Protein AF-A0A7J6IB67-F1 (afdb_monomer_lite)

Secondary structure (DSSP,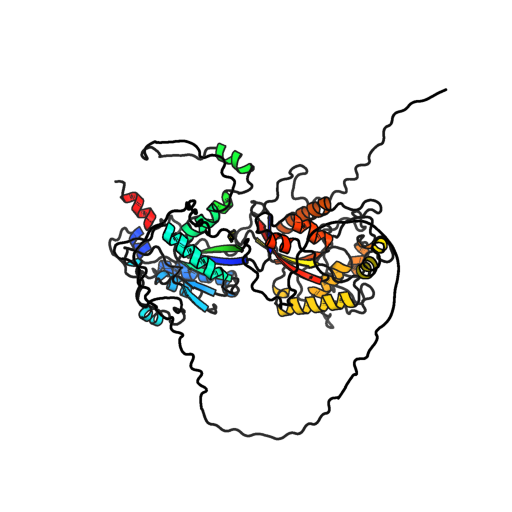 8-state):
-------------------GGG--S-TT------EEEEEGGGEEEEEEEEPPPBHHHHHHHHT--PPPSSPPBPHHHHHHHHHHHHHHHHHTGGGT--EEEE-SSHHHHHHHHHHHTTT-S-EEEETTS----SS-GGGSPPPHHHHHHH-TTEEEEE---SS-SS--SS----HHHHHHHHHHHHHHHHH-S-SEEEEEE-HHHHHHHHHHHHHSS--------S-----TT--------TTHHHHGGGS---HHHHHHHSSPPPTT-EEEEEEEE-S-----S------------------------------------------------------------PPPPPPPP-------------------PPP----SSTTEEEEEGGGEEEEEEEEPPPBHHHHHHHH-GGGGG-GGGTTPPBPHHHHHHHHHHHHHHHHTTGGGT--EEEE-SSHHHHHHHHHHHS--BPPTT--S--SB-TTTTS--PPPBP-TTS--EEE-GGG-SS-SS-GGGSPPPHHHHHHHSTTEE-TT---SS--S--SS-PPPHHHHHHHHHHHHHHHHT-S-SEEEEEE-HHHHHHHHTTS-TTS-HHHHHHHHPPPPTT-EEEEEEEE-SS---PPPSS-B---SS-S----HHHHGGGTTT-

InterPro domains:
  IPR013078 Histidine phosphatase superfamily, clade-1 [PF00300] (46-203)
  IPR013078 Histidine phosphatase superfamily, clade-1 [SM00855] (45-209)
  IPR013078 Histidine phosphatase superfamily, clade-1 [SM00855] (394-590)
  IPR013078 Histidine phosphatase superfamily, clade-1 [cd07067] (45-202)
  IPR013078 Histidine phosphatase superfamily, clade-1 [cd07067] (394-465)
  IPR029033 Histidine phosphatase superfamily [G3DSA:3.40.50.1240] (39-267)
  IPR029033 Histidine phosphatase superfamily [G3DSA:3.40.50.1240] (392-640)
  IPR029033 Histidine phosphatase superfamily [SSF53254] (44-214)
  IPR029033 Histidine phosphatase superfamily [SSF53254] (393-623)
  IPR050275 Phosphoglycerate Mutase/Phosphatase [PTHR48100] (389-625)

pLDDT: mean 71.66, std 28.41, range [21.91, 98.94]

Foldseek 3Di:
DDDDDDDDDDDDPPPPDQDPLLDPDDPPDPPPFLKFWFFLLQKFKEKEWEFFAWPVLVCLVVVNPDADALTAHDPRSLVLLQVLLVLCVVLVVLVQAAEEEFEQGRRLLCSRCSRRVPRHPAYEYAPLQADFAEAGNNSFHAFPVVVCVVCVRYHCVNPPGRGRPSHDNHDTHDLVNLQVSLQVVVVVVSPDPRRHYYYRHHFSSQQSNLLVLLVLPPPDDDDDDDDDPDDDPPDDDDDDDPPVVVVVSPRLQDPVFSCVRNPTAAHGWIFMKMKGFQAVPDPPDDDDDDDDDDDDDDDDDDDDDDDDDDDDDDDDDDDDDDDDDDDDDDDDDDDDDDDDDDDDDDDDDDDDDDDDDDDDDDDDDDDDDDDDDDPPPPPRVNGMHMGGLLQKFKEKEWEFFAWPQNVVCVVPVCSLLDPVLQLTAHDLRSLVLLQVLLVVCVVVVVLVQAQEEEFEQGRRLLVSRCSNFFPAADDPPDPDDFQFDACRNPNNDHTTHNPSGHQAEHDNLQFDWAEQGSNSFHAFVVVVCNGGVRHDDPSPDGRGRPRHYNPDTHDLQVLLVSLVSVVLSVSPDPRRYHYYRHHQSSQLSVQLVHSPSHDVVSSCVSNPTDDHRDITMMMMGRSDPSDPDDDSSIDRGDPPDDDSDPSVRSVVVVVPD

Sequence (657 aa):
MFLPFPCVSQAFETKSSISEKYSVMDEGSTARIGLSVYPLHRTKTLHLVRHAEGVHNEAIRRKDPKQYFDAQLTPLGWKQVENLRNDIEKSGLSKKIQLVVTSPLMRTMETAMGVFGGDCSTIENQNSLPFIAGVKLHEKRRSVSEYQSLFPTIDFSLVESNEDILWKPDIRETKDEILVRGQQFFNWLWSRKEEHIAIVTHFIFLFENLKAFTSNHHCHPLVTTETCARKPEDCMSIRLSSELTQLARGTGCNISSKQTISRWFNNCELRSLIIVDKSFRGSFYSSTTNNSKEVSEKDHLPSQVDEKYAQKGVVAAEMITLSPGLASTIYTNTSSTTTSLPFNYHFAPIKFPTSKISLPKSSSSSSSITLISEPDMDATTVGQSLYPLHRSKTIHLVRHAQGVHNVAGDKDHSNYMSYDYFDAQLTPLGWNQVDNLNKHVQACGLHKKVELVIVSPLLRTMQTAVGVFGGGASADGIDVPPLMVANVGNSDRSAITSLNCPPFLAVELCREHLGVHPCDKRRSISEYRPLFPAIDFSLIENDEDVLWTPDVREKNDHVAERGLQFLNWLWTRKEKEIAIVSHSGFLYHTLSAFGNDCHPTVKSEICTHFANCELRSMVIIDRGSIGSDSSTTNYPGKIPHGLDLPSDVAEKKDDTK

Radius of gyration: 32.52 Å; chains: 1; bounding box: 87×104×104 Å

Structure (mmCIF, N/CA/C/O backbone):
data_AF-A0A7J6IB67-F1
#
_entry.id   AF-A0A7J6IB67-F1
#
loop_
_atom_site.group_PDB
_atom_site.id
_atom_site.type_symbol
_atom_site.label_atom_id
_atom_site.label_alt_id
_atom_site.label_comp_id
_atom_site.label_asym_id
_atom_site.label_entity_id
_atom_site.label_seq_id
_atom_site.pdbx_PDB_ins_code
_atom_site.Cartn_x
_atom_site.Cartn_y
_atom_site.Cartn_z
_atom_site.occupancy
_atom_site.B_iso_or_equiv
_atom_site.auth_seq_id
_atom_site.auth_comp_id
_atom_site.auth_asym_id
_atom_site.auth_atom_id
_atom_site.pdbx_PDB_model_num
ATOM 1 N N . MET A 1 1 ? 32.841 49.347 -47.721 1.00 30.92 1 MET A N 1
ATOM 2 C CA . MET A 1 1 ? 33.536 49.935 -46.558 1.00 30.92 1 MET A CA 1
ATOM 3 C C . MET A 1 1 ? 32.616 49.739 -45.355 1.00 30.92 1 MET A C 1
ATOM 5 O O . MET A 1 1 ? 31.516 50.251 -45.423 1.00 30.92 1 MET A O 1
ATOM 9 N N . PHE A 1 2 ? 33.037 48.910 -44.388 1.00 30.08 2 PHE A N 1
ATOM 10 C CA . PHE A 1 2 ? 32.556 48.692 -43.001 1.00 30.08 2 PHE A CA 1
ATOM 11 C C . PHE A 1 2 ? 31.043 48.572 -42.621 1.00 30.08 2 PHE A C 1
ATOM 13 O O . PHE A 1 2 ? 30.195 49.339 -43.047 1.00 30.08 2 PHE A O 1
ATOM 20 N N . LEU A 1 3 ? 30.800 47.568 -41.754 1.00 32.00 3 LEU A N 1
ATOM 21 C CA . LEU A 1 3 ? 29.623 47.094 -40.966 1.00 32.00 3 LEU A CA 1
ATOM 22 C C . LEU A 1 3 ? 28.954 48.163 -40.038 1.00 32.00 3 LEU A C 1
ATOM 24 O O . LEU A 1 3 ? 29.566 49.226 -39.933 1.00 32.00 3 LEU A O 1
ATOM 28 N N . PRO A 1 4 ? 27.812 47.930 -39.298 1.00 46.03 4 PRO A N 1
ATOM 29 C CA . PRO A 1 4 ? 27.319 46.652 -38.714 1.00 46.03 4 PRO A CA 1
ATOM 30 C C . PRO A 1 4 ? 25.782 46.352 -38.595 1.00 46.03 4 PRO A C 1
ATOM 32 O O . PRO A 1 4 ? 24.918 47.159 -38.916 1.00 46.03 4 PRO A O 1
ATOM 35 N N . PHE A 1 5 ? 25.531 45.117 -38.116 1.00 33.09 5 PHE A N 1
ATOM 36 C CA . PHE A 1 5 ? 24.329 44.333 -37.701 1.00 33.09 5 PHE A CA 1
ATOM 37 C C . PHE A 1 5 ? 23.467 44.929 -36.543 1.00 33.09 5 PHE A C 1
ATOM 39 O O . PHE A 1 5 ? 23.968 45.857 -35.907 1.00 33.09 5 PHE A O 1
ATOM 46 N N . PRO A 1 6 ? 22.219 44.447 -36.219 1.00 39.66 6 PRO A N 1
ATOM 47 C CA . PRO A 1 6 ? 21.907 43.119 -35.600 1.00 39.66 6 PRO A CA 1
ATOM 48 C C . PRO A 1 6 ? 20.610 42.402 -36.089 1.00 39.66 6 PRO A C 1
ATOM 50 O O . PRO A 1 6 ? 19.648 43.029 -36.506 1.00 39.66 6 PRO A O 1
ATOM 53 N N . CYS A 1 7 ? 20.631 41.073 -36.270 1.00 27.22 7 CYS A N 1
ATOM 54 C CA . CYS A 1 7 ? 20.207 40.000 -35.340 1.00 27.22 7 CYS A CA 1
ATOM 55 C C . CYS A 1 7 ? 18.681 39.861 -35.134 1.00 27.22 7 CYS A C 1
ATOM 57 O O . CYS A 1 7 ? 18.086 40.637 -34.396 1.00 27.22 7 CYS A O 1
ATOM 59 N N . VAL A 1 8 ? 18.088 38.798 -35.702 1.00 29.33 8 VAL A N 1
ATOM 60 C CA . VAL A 1 8 ? 16.902 38.116 -35.151 1.00 29.33 8 VAL A CA 1
ATOM 61 C C . VAL A 1 8 ? 17.091 36.610 -35.345 1.00 29.33 8 VAL A C 1
ATOM 63 O O . VAL A 1 8 ? 16.941 36.082 -36.443 1.00 29.33 8 VAL A O 1
ATOM 66 N N . SER A 1 9 ? 17.450 35.927 -34.262 1.00 27.62 9 SER A N 1
ATOM 67 C CA . SER A 1 9 ? 17.342 34.479 -34.111 1.00 27.62 9 SER A CA 1
ATOM 68 C C . SER A 1 9 ? 15.909 34.133 -33.694 1.00 27.62 9 SER A C 1
ATOM 70 O O . SER A 1 9 ? 15.479 34.520 -32.607 1.00 27.62 9 SER A O 1
ATOM 72 N N . GLN A 1 10 ? 15.167 33.406 -34.530 1.00 27.92 10 GLN A N 1
ATOM 73 C CA . GLN A 1 10 ? 13.945 32.726 -34.096 1.00 27.92 10 GLN A CA 1
ATOM 74 C C . GLN A 1 10 ? 14.344 31.527 -33.232 1.00 27.92 10 GLN A C 1
ATOM 76 O O . GLN A 1 10 ? 14.906 30.552 -33.727 1.00 27.92 10 GLN A O 1
ATOM 81 N N . ALA A 1 11 ? 14.076 31.623 -31.932 1.00 26.92 11 ALA A N 1
ATOM 82 C CA . ALA A 1 11 ? 14.069 30.477 -31.040 1.00 26.92 11 ALA A CA 1
ATOM 83 C C . ALA A 1 11 ? 12.836 29.619 -31.366 1.00 26.92 11 ALA A C 1
ATOM 85 O O . ALA A 1 11 ? 11.704 30.088 -31.262 1.00 26.92 11 ALA A O 1
ATOM 86 N N . PHE A 1 12 ? 13.057 28.373 -31.779 1.00 26.27 12 PHE A N 1
ATOM 87 C CA . PHE A 1 12 ? 12.020 27.347 -31.800 1.00 26.27 12 PHE A CA 1
ATOM 88 C C . PHE A 1 12 ? 11.794 26.870 -30.359 1.00 26.27 12 PHE A C 1
ATOM 90 O O . PHE A 1 12 ? 12.591 26.108 -29.817 1.00 26.27 12 PHE A O 1
ATOM 97 N N . GLU A 1 13 ? 10.713 27.326 -29.729 1.00 27.69 13 GLU A N 1
ATOM 98 C CA . GLU A 1 13 ? 10.149 26.670 -28.548 1.00 27.69 13 GLU A CA 1
ATOM 99 C C . GLU A 1 13 ? 9.417 25.399 -28.996 1.00 27.69 13 GLU A C 1
ATOM 101 O O . GLU A 1 13 ? 8.236 25.426 -29.333 1.00 27.69 13 GLU A O 1
ATOM 106 N N . THR A 1 14 ? 10.093 24.252 -29.001 1.00 29.80 14 THR A N 1
ATOM 107 C CA . THR A 1 14 ? 9.399 22.959 -29.011 1.00 29.80 14 THR A CA 1
ATOM 108 C C . THR A 1 14 ? 9.048 22.589 -27.574 1.00 29.80 14 THR A C 1
ATOM 110 O O . THR A 1 14 ? 9.783 21.857 -26.909 1.00 29.80 14 THR A O 1
ATOM 113 N N . LYS A 1 15 ? 7.916 23.096 -27.071 1.00 35.75 15 LYS A N 1
ATOM 114 C CA . LYS A 1 15 ? 7.222 22.452 -25.949 1.00 35.75 15 LYS A CA 1
ATOM 115 C C . LYS A 1 15 ? 6.704 21.104 -26.457 1.00 35.75 15 LYS A C 1
ATOM 117 O O . LYS A 1 15 ? 5.672 21.040 -27.114 1.00 35.75 15 LYS A O 1
ATOM 122 N N . SER A 1 16 ? 7.446 20.032 -26.191 1.00 41.16 16 SER A N 1
ATOM 123 C CA . SER A 1 16 ? 6.939 18.661 -26.296 1.00 41.16 16 SER A CA 1
ATOM 124 C C . SER A 1 16 ? 5.870 18.487 -25.215 1.00 41.16 16 SER A C 1
ATOM 126 O O . SER A 1 16 ? 6.193 18.162 -24.072 1.00 41.16 16 SER A O 1
ATOM 128 N N . SER A 1 17 ? 4.612 18.792 -25.537 1.00 45.00 17 SER A N 1
ATOM 129 C CA . SER A 1 17 ? 3.500 18.702 -24.592 1.00 45.00 17 SER A CA 1
ATOM 130 C C . SER A 1 17 ? 3.284 17.247 -24.183 1.00 45.00 17 SER A C 1
ATOM 132 O O . SER A 1 17 ? 2.897 16.407 -24.995 1.00 45.00 17 SER A O 1
ATOM 134 N N . ILE A 1 18 ? 3.523 16.950 -22.908 1.00 51.47 18 ILE A N 1
ATOM 135 C CA . ILE A 1 18 ? 2.993 15.754 -22.261 1.00 51.47 18 ILE A CA 1
ATOM 136 C C . ILE A 1 18 ? 1.459 15.848 -22.356 1.00 51.47 18 ILE A C 1
ATOM 138 O O . ILE A 1 18 ? 0.865 16.804 -21.873 1.00 51.47 18 ILE A O 1
ATOM 142 N N . SER A 1 19 ? 0.864 14.874 -23.046 1.00 50.16 19 SER A N 1
ATOM 143 C CA . SER A 1 19 ? -0.555 14.716 -23.411 1.00 50.16 19 SER A CA 1
ATOM 144 C C . SER A 1 19 ? -1.618 15.227 -22.418 1.00 50.16 19 SER A C 1
ATOM 146 O O . SER A 1 19 ? -1.499 15.037 -21.203 1.00 50.16 19 SER A O 1
ATOM 148 N N . GLU A 1 20 ? -2.755 15.702 -22.959 1.00 52.59 20 GLU A N 1
ATOM 149 C CA . GLU A 1 20 ? -4.016 15.950 -22.231 1.00 52.59 20 GLU A CA 1
ATOM 150 C C . GLU A 1 20 ? -4.473 14.744 -21.382 1.00 52.59 20 GLU A C 1
ATOM 152 O O . GLU A 1 20 ? -5.081 14.932 -20.327 1.00 52.59 20 GLU A O 1
ATOM 157 N N . LYS A 1 21 ? -4.127 13.503 -21.763 1.00 51.72 21 LYS A N 1
ATOM 158 C CA . LYS A 1 21 ? -4.453 12.270 -21.015 1.00 51.72 21 LYS A CA 1
ATOM 159 C C . LYS A 1 21 ? -3.811 12.209 -19.623 1.00 51.72 21 LYS A C 1
ATOM 161 O O . LYS A 1 21 ? -4.296 11.465 -18.770 1.00 51.72 21 LYS A O 1
ATOM 166 N N . TYR A 1 22 ? -2.731 12.961 -19.396 1.00 51.50 22 TYR A N 1
ATOM 167 C CA . TYR A 1 22 ? -2.079 13.103 -18.089 1.00 51.50 22 TYR A CA 1
ATOM 168 C C . TYR A 1 22 ? -2.376 14.454 -17.421 1.00 51.50 22 TYR A C 1
ATOM 170 O O . TYR A 1 22 ? -1.988 14.668 -16.270 1.00 51.50 22 TYR A O 1
ATOM 178 N N . SER A 1 23 ? -3.062 15.363 -18.120 1.00 45.88 23 SER A N 1
ATOM 179 C CA . SER A 1 23 ? -3.363 16.698 -17.617 1.00 45.88 23 SER A CA 1
ATOM 180 C C . SER A 1 23 ? -4.494 16.648 -16.585 1.00 45.88 23 SER A C 1
ATOM 182 O O . SER A 1 23 ? -5.628 16.266 -16.862 1.00 45.88 23 SER A O 1
ATOM 184 N N . VAL A 1 24 ? -4.164 17.017 -15.349 1.00 45.44 24 VAL A N 1
ATOM 185 C CA . VAL A 1 24 ? -5.143 17.296 -14.280 1.00 45.44 24 VAL A CA 1
ATOM 186 C C . VAL A 1 24 ? -4.979 18.737 -13.776 1.00 45.44 24 VAL A C 1
ATOM 188 O O . VAL A 1 24 ? -5.665 19.160 -12.852 1.00 45.44 24 VAL A O 1
ATOM 191 N N . MET A 1 25 ? -4.081 19.529 -14.370 1.00 41.31 25 MET A N 1
ATOM 192 C CA . MET A 1 25 ? -3.816 20.896 -13.925 1.00 41.31 25 MET A CA 1
ATOM 193 C C . MET A 1 25 ? -3.671 21.852 -15.106 1.00 41.31 25 MET A C 1
ATOM 195 O O . MET A 1 25 ? -2.944 21.572 -16.054 1.00 41.31 25 MET A O 1
ATOM 199 N N . ASP A 1 26 ? -4.388 22.969 -14.998 1.00 35.78 26 ASP A N 1
ATOM 200 C CA . ASP A 1 26 ? -4.339 24.129 -15.885 1.00 35.78 26 ASP A CA 1
ATOM 201 C C . ASP A 1 26 ? -2.902 24.678 -15.965 1.00 35.78 26 ASP A C 1
ATOM 203 O O . ASP A 1 26 ? -2.217 24.782 -14.934 1.00 35.78 26 ASP A O 1
ATOM 207 N N . GLU A 1 27 ? -2.447 25.007 -17.178 1.00 34.59 27 GLU A N 1
ATOM 208 C CA . GLU A 1 27 ? -1.106 25.523 -17.489 1.00 34.59 27 GLU A CA 1
ATOM 209 C C . GLU A 1 27 ? -0.904 26.917 -16.864 1.00 34.59 27 GLU A C 1
ATOM 211 O O . GLU A 1 27 ? -0.961 27.953 -17.519 1.00 34.59 27 GLU A O 1
ATOM 216 N N . GLY A 1 28 ? -0.706 26.970 -15.550 1.00 31.53 28 GLY A N 1
ATOM 217 C CA . GLY A 1 28 ? -0.544 28.233 -14.827 1.00 31.53 28 GLY A CA 1
ATOM 218 C C . GLY A 1 28 ? -0.586 28.131 -13.307 1.00 31.53 28 GLY A C 1
ATOM 219 O O . GLY A 1 28 ? -0.203 29.080 -12.626 1.00 31.53 28 GLY A O 1
ATOM 220 N N . SER A 1 29 ? -0.996 26.992 -12.743 1.00 33.88 29 SER A N 1
ATOM 221 C CA . SER A 1 29 ? -0.977 26.779 -11.294 1.00 33.88 29 SER A CA 1
ATOM 222 C C . SER A 1 29 ? 0.142 25.823 -10.894 1.00 33.88 29 SER A C 1
ATOM 224 O O . SER A 1 29 ? -0.053 24.615 -10.818 1.00 33.88 29 SER A O 1
ATOM 226 N N . THR A 1 30 ? 1.295 26.367 -10.502 1.00 33.84 30 THR A N 1
ATOM 227 C CA . THR A 1 30 ? 2.252 25.700 -9.598 1.00 33.84 30 THR A CA 1
ATOM 228 C C . THR A 1 30 ? 1.649 25.584 -8.190 1.00 33.84 30 THR A C 1
ATOM 230 O O . THR A 1 30 ? 2.224 26.009 -7.184 1.00 33.84 30 THR A O 1
ATOM 233 N N . ALA A 1 31 ? 0.436 25.035 -8.094 1.00 37.56 31 ALA A N 1
ATOM 234 C CA . ALA A 1 31 ? -0.197 24.721 -6.831 1.00 37.56 31 ALA A CA 1
ATOM 235 C C . ALA A 1 31 ? 0.652 23.639 -6.162 1.00 37.56 31 ALA A C 1
ATOM 237 O O . ALA A 1 31 ? 0.683 22.487 -6.594 1.00 37.56 31 ALA A O 1
ATOM 238 N N . ARG A 1 32 ? 1.394 24.043 -5.125 1.00 49.00 32 ARG A N 1
ATOM 239 C CA . ARG A 1 32 ? 2.179 23.150 -4.272 1.00 49.00 32 ARG A CA 1
ATOM 240 C C . ARG A 1 32 ? 1.332 21.935 -3.902 1.00 49.00 32 ARG A C 1
ATOM 242 O O . ARG A 1 32 ? 0.273 22.063 -3.290 1.00 49.00 32 ARG A O 1
ATOM 249 N N . ILE A 1 33 ? 1.819 20.775 -4.317 1.00 56.75 33 ILE A N 1
ATOM 250 C CA . ILE A 1 33 ? 1.119 19.499 -4.245 1.00 56.75 33 ILE A CA 1
ATOM 251 C C . ILE A 1 33 ? 0.825 19.142 -2.785 1.00 56.75 33 ILE A C 1
ATOM 253 O O . ILE A 1 33 ? 1.699 19.202 -1.922 1.00 56.75 33 ILE A O 1
ATOM 257 N N . GLY A 1 34 ? -0.423 18.751 -2.523 1.00 73.25 34 GLY A N 1
ATOM 258 C CA . GLY A 1 34 ? -0.876 18.279 -1.216 1.00 73.25 34 GLY A CA 1
ATOM 259 C C . GLY A 1 34 ? -0.454 16.843 -0.892 1.00 73.25 34 GLY A C 1
ATOM 260 O O . GLY A 1 34 ? -0.808 16.357 0.172 1.00 73.25 34 GLY A O 1
ATOM 261 N N . LEU A 1 35 ? 0.265 16.141 -1.768 1.00 87.56 35 LEU A N 1
ATOM 262 C CA . LEU A 1 35 ? 0.704 14.766 -1.528 1.00 87.56 35 LEU A CA 1
ATOM 263 C C . LEU A 1 35 ? 1.912 14.688 -0.592 1.00 87.56 35 LEU A C 1
ATOM 265 O O . LEU A 1 35 ? 2.701 15.618 -0.431 1.00 87.56 35 LEU A O 1
ATOM 269 N N . SER A 1 36 ? 2.084 13.534 0.035 1.00 90.00 36 SER A N 1
ATOM 270 C CA . SER A 1 36 ? 3.261 13.200 0.832 1.00 90.00 36 SER A CA 1
ATOM 271 C C . SER A 1 36 ? 3.575 11.732 0.756 1.00 90.00 36 SER A C 1
ATOM 273 O O . SER A 1 36 ? 2.663 10.925 0.629 1.00 90.00 36 SER A O 1
ATOM 275 N N . VAL A 1 37 ? 4.857 11.407 0.858 1.00 92.88 37 VAL A N 1
ATOM 276 C CA . VAL A 1 37 ? 5.362 10.047 0.699 1.00 92.88 37 VAL A CA 1
ATOM 277 C C . VAL A 1 37 ? 6.107 9.645 1.959 1.00 92.88 37 VAL A C 1
ATOM 279 O O . VAL A 1 37 ? 6.940 10.406 2.450 1.00 92.88 37 VAL A O 1
ATOM 282 N N . TYR A 1 38 ? 5.804 8.453 2.466 1.00 94.56 38 TYR A N 1
ATOM 283 C CA . TYR A 1 38 ? 6.451 7.883 3.644 1.00 94.56 38 TYR A CA 1
ATOM 284 C C . TYR A 1 38 ? 6.787 6.406 3.416 1.00 94.56 38 TYR A C 1
ATOM 286 O O . TYR A 1 38 ? 6.010 5.719 2.752 1.00 94.56 38 TYR A O 1
ATOM 294 N N . PRO A 1 39 ? 7.884 5.875 3.983 1.00 95.75 39 PRO A N 1
ATOM 295 C CA . PRO A 1 39 ? 8.165 4.443 3.934 1.00 95.75 39 PRO A CA 1
ATOM 296 C C . PRO A 1 39 ? 7.050 3.629 4.606 1.00 95.75 39 PRO A C 1
ATOM 298 O O . PRO A 1 39 ? 6.629 3.954 5.716 1.00 95.75 39 PRO A O 1
ATOM 301 N N . LEU A 1 40 ? 6.588 2.547 3.967 1.00 95.25 40 LEU A N 1
ATOM 302 C CA . LEU A 1 40 ? 5.440 1.760 4.447 1.00 95.25 40 LEU A CA 1
ATOM 303 C C . LEU A 1 40 ? 5.664 1.183 5.854 1.00 95.25 40 LEU A C 1
ATOM 305 O O . LEU A 1 40 ? 4.757 1.212 6.681 1.00 95.25 40 LEU A O 1
ATOM 309 N N . HIS A 1 41 ? 6.882 0.725 6.156 1.00 92.38 41 HIS A N 1
ATOM 310 C CA . HIS A 1 41 ? 7.232 0.150 7.462 1.00 92.38 41 HIS A CA 1
ATOM 311 C C . HIS A 1 41 ? 7.198 1.173 8.616 1.00 92.38 41 HIS A C 1
ATOM 313 O O . HIS A 1 41 ? 7.278 0.792 9.781 1.00 92.38 41 HIS A O 1
ATOM 319 N N . ARG A 1 42 ? 7.066 2.472 8.312 1.00 92.19 42 ARG A N 1
ATOM 320 C CA . ARG A 1 42 ? 6.838 3.546 9.291 1.00 92.19 42 ARG A CA 1
ATOM 321 C C . ARG A 1 42 ? 5.363 3.912 9.404 1.00 92.19 42 ARG A C 1
ATOM 323 O O . ARG A 1 42 ? 5.038 5.048 9.752 1.00 92.19 42 ARG A O 1
ATOM 330 N N . THR A 1 43 ? 4.463 2.984 9.084 1.00 93.88 43 THR A N 1
ATOM 331 C CA . THR A 1 43 ? 3.019 3.210 9.152 1.00 93.88 43 THR A CA 1
ATOM 332 C C . THR A 1 43 ? 2.284 2.067 9.844 1.00 93.88 43 THR A C 1
ATOM 334 O O . THR A 1 43 ? 2.744 0.927 9.852 1.00 93.88 43 THR A O 1
ATOM 337 N N . LYS A 1 44 ? 1.125 2.382 10.430 1.00 94.19 44 LYS A N 1
ATOM 338 C CA . LYS A 1 44 ? 0.126 1.402 10.881 1.00 94.19 44 LYS A CA 1
ATOM 339 C C . LYS A 1 44 ? -1.269 1.888 10.506 1.00 94.19 44 LYS A C 1
ATOM 341 O O . LYS A 1 44 ? -1.528 3.091 10.474 1.00 94.19 44 LYS A O 1
ATOM 346 N N . THR A 1 45 ? -2.181 0.960 10.267 1.00 94.94 45 THR A N 1
ATOM 347 C CA . THR A 1 45 ? -3.599 1.231 10.036 1.00 94.94 45 THR A CA 1
ATOM 348 C C . THR A 1 45 ? -4.394 0.983 11.314 1.00 94.94 45 THR A C 1
ATOM 350 O O . THR A 1 45 ? -4.367 -0.107 11.884 1.00 94.94 45 THR A O 1
ATOM 353 N N . LEU A 1 46 ? -5.129 2.002 11.756 1.00 94.56 46 LEU A N 1
ATOM 354 C CA . LEU A 1 46 ? -5.953 1.981 12.960 1.00 94.56 46 LEU A CA 1
ATOM 355 C C . LEU A 1 46 ? -7.435 1.994 12.585 1.00 94.56 46 LEU A C 1
ATOM 357 O O . LEU A 1 46 ? -7.884 2.897 11.879 1.00 94.56 46 LEU A O 1
ATOM 361 N N . HIS A 1 47 ? -8.207 1.043 13.102 1.00 94.81 47 HIS A N 1
ATOM 362 C CA . HIS A 1 47 ? -9.661 0.981 12.946 1.00 94.81 47 HIS A CA 1
ATOM 363 C C . HIS A 1 47 ? -10.325 1.346 14.277 1.00 94.81 47 HIS A C 1
ATOM 365 O O . HIS A 1 47 ? -10.476 0.517 15.170 1.00 94.81 47 HIS A O 1
ATOM 371 N N . LEU A 1 48 ? -10.672 2.620 14.433 1.00 94.19 48 LEU A N 1
ATOM 372 C CA . LEU A 1 48 ? -11.199 3.185 15.672 1.00 94.19 48 LEU A CA 1
ATOM 373 C C . LEU A 1 48 ? -12.707 2.977 15.747 1.00 94.19 48 LEU A C 1
ATOM 375 O O . LEU A 1 48 ? -13.428 3.461 14.877 1.00 94.19 48 LEU A O 1
ATOM 379 N N . VAL A 1 49 ? -13.177 2.318 16.801 1.00 93.56 49 VAL A N 1
ATOM 380 C CA . VAL A 1 49 ? -14.591 2.044 17.057 1.00 93.56 49 VAL A CA 1
ATOM 381 C C . VAL A 1 49 ? -14.998 2.669 18.386 1.00 93.56 49 VAL A C 1
ATOM 383 O O . VAL A 1 49 ? -14.415 2.375 19.433 1.00 93.56 49 VAL A O 1
ATOM 386 N N . ARG A 1 50 ? -16.035 3.513 18.373 1.00 92.75 50 ARG A N 1
ATOM 387 C CA . ARG A 1 50 ? -16.714 3.908 19.618 1.00 92.75 50 ARG A CA 1
ATOM 388 C C . ARG A 1 50 ? -17.656 2.783 20.040 1.00 92.75 50 ARG A C 1
ATOM 390 O O . ARG A 1 50 ? -18.401 2.280 19.203 1.00 92.75 50 ARG A O 1
ATOM 397 N N . HIS A 1 51 ? -17.696 2.446 21.330 1.00 92.38 51 HIS A N 1
ATOM 398 C CA . HIS A 1 51 ? -18.651 1.457 21.842 1.00 92.38 51 HIS A CA 1
ATOM 399 C C . HIS A 1 51 ? -20.103 1.728 21.396 1.00 92.38 51 HIS A C 1
ATOM 401 O O . HIS A 1 51 ? -20.536 2.880 21.228 1.00 92.38 51 HIS A O 1
ATOM 407 N N . ALA A 1 52 ? -20.869 0.654 21.224 1.00 93.00 52 ALA A N 1
ATOM 408 C CA . ALA A 1 52 ? -22.298 0.730 20.955 1.00 93.00 52 ALA A CA 1
ATOM 409 C C . ALA A 1 52 ? -23.068 1.290 22.162 1.00 93.00 52 ALA A C 1
ATOM 411 O O . ALA A 1 52 ? -22.508 1.521 23.235 1.00 93.00 52 ALA A O 1
ATOM 412 N N . GLU A 1 53 ? -24.347 1.584 21.981 1.00 91.12 53 GLU A N 1
ATOM 413 C CA . GLU A 1 53 ? -25.170 2.173 23.032 1.00 91.12 53 GLU A CA 1
ATOM 414 C C . GLU A 1 53 ? -25.232 1.299 24.297 1.00 91.12 53 GLU A C 1
ATOM 416 O O . GLU A 1 53 ? -25.705 0.164 24.267 1.00 91.12 53 GLU A O 1
ATOM 421 N N . GLY A 1 54 ? -24.780 1.857 25.423 1.00 90.00 54 GLY A N 1
ATOM 422 C CA . GLY A 1 54 ? -24.921 1.250 26.745 1.00 90.00 54 GLY A CA 1
ATOM 423 C C . GLY A 1 54 ? -26.114 1.805 27.518 1.00 90.00 54 GLY A C 1
ATOM 424 O O . GLY A 1 54 ? -26.583 2.908 27.235 1.00 90.00 54 GLY A O 1
ATOM 425 N N . VAL A 1 55 ? -26.558 1.091 28.556 1.00 88.56 55 VAL A N 1
ATOM 426 C CA . VAL A 1 55 ? -27.675 1.522 29.424 1.00 88.56 55 VAL A CA 1
ATOM 427 C C . VAL A 1 55 ? -27.450 2.913 30.031 1.00 88.56 55 VAL A C 1
ATOM 429 O O . VAL A 1 55 ? -28.399 3.671 30.194 1.00 88.56 55 VAL A O 1
ATOM 432 N N . HIS A 1 56 ? -26.194 3.313 30.269 1.00 82.19 56 HIS A N 1
ATOM 433 C CA . HIS A 1 56 ? -25.863 4.676 30.702 1.00 82.19 56 HIS A CA 1
ATOM 434 C C . HIS A 1 56 ? -26.205 5.739 29.637 1.00 82.19 56 HIS A C 1
ATOM 436 O O . HIS A 1 56 ? -26.703 6.806 29.984 1.00 82.19 56 HIS A O 1
ATOM 442 N N . ASN A 1 57 ? -25.982 5.464 28.342 1.00 80.06 57 ASN A N 1
ATOM 443 C CA . ASN A 1 57 ? -26.327 6.394 27.261 1.00 80.06 57 ASN A CA 1
ATOM 444 C C . ASN A 1 57 ? -27.843 6.596 27.194 1.00 80.06 57 ASN A C 1
ATOM 446 O O . ASN A 1 57 ? -28.319 7.724 27.074 1.00 80.06 57 ASN A O 1
ATOM 450 N N . GLU A 1 58 ? -28.596 5.501 27.299 1.00 81.38 58 GLU A N 1
ATOM 451 C CA . GLU A 1 58 ? -30.055 5.534 27.340 1.00 81.38 58 GLU A CA 1
ATOM 452 C C . GLU A 1 58 ? -30.571 6.299 28.567 1.00 81.38 58 GLU A C 1
ATOM 454 O O . GLU A 1 58 ? -31.432 7.168 28.417 1.00 81.38 58 GLU A O 1
ATOM 459 N N . ALA A 1 59 ? -30.003 6.035 29.747 1.00 81.31 59 ALA A N 1
ATOM 460 C CA . ALA A 1 59 ? -30.349 6.707 30.996 1.00 81.31 59 ALA A CA 1
ATOM 461 C C . ALA A 1 59 ? -30.163 8.226 30.905 1.00 81.31 59 ALA A C 1
ATOM 463 O O . ALA A 1 59 ? -31.084 8.978 31.214 1.00 81.31 59 ALA A O 1
ATOM 464 N N . ILE A 1 60 ? -29.025 8.687 30.379 1.00 76.31 60 ILE A N 1
ATOM 465 C CA . ILE A 1 60 ? -28.764 10.119 30.181 1.00 76.31 60 ILE A CA 1
ATOM 466 C C . ILE A 1 60 ? -29.782 10.745 29.229 1.00 76.31 60 ILE A C 1
ATOM 468 O O . ILE A 1 60 ? -30.334 11.803 29.530 1.00 76.31 60 ILE A O 1
ATOM 472 N N . ARG A 1 61 ? -30.085 10.094 28.097 1.00 76.31 61 ARG A N 1
ATOM 473 C CA . ARG A 1 61 ? -31.099 10.607 27.157 1.00 76.31 61 ARG A CA 1
ATOM 474 C C . ARG A 1 61 ? -32.487 10.693 27.791 1.00 76.31 61 ARG A C 1
ATOM 476 O O . ARG A 1 61 ? -33.248 11.592 27.449 1.00 76.31 61 ARG A O 1
ATOM 483 N N . ARG A 1 62 ? -32.812 9.776 28.706 1.00 80.31 62 ARG A N 1
ATOM 484 C CA . ARG A 1 62 ? -34.078 9.761 29.454 1.00 80.31 62 ARG A CA 1
ATOM 485 C C . ARG A 1 62 ? -34.072 10.646 30.704 1.00 80.31 62 ARG A C 1
ATOM 487 O O . ARG A 1 62 ? -35.113 10.742 31.345 1.00 80.31 62 ARG A O 1
ATOM 494 N N . LYS A 1 63 ? -32.944 11.285 31.042 1.00 78.38 63 LYS A N 1
ATOM 495 C CA . LYS A 1 63 ? -32.727 11.972 32.329 1.00 78.38 63 LYS A CA 1
ATOM 496 C C . LYS A 1 63 ? -33.051 11.072 33.537 1.00 78.38 63 LYS A C 1
ATOM 498 O O . LYS A 1 63 ? -33.609 11.529 34.530 1.00 78.38 63 LYS A O 1
ATOM 503 N N . ASP A 1 64 ? -32.728 9.784 33.434 1.00 76.50 64 ASP A N 1
ATOM 504 C CA . ASP A 1 64 ? -32.898 8.808 34.512 1.00 76.50 64 ASP A CA 1
ATOM 505 C C . ASP A 1 64 ? -31.824 9.042 35.594 1.00 76.50 64 ASP A C 1
ATOM 507 O O . ASP A 1 64 ? -30.631 8.985 35.279 1.00 76.50 64 ASP A O 1
ATOM 511 N N . PRO A 1 65 ? -32.205 9.298 36.862 1.00 70.50 65 PRO A N 1
ATOM 512 C CA . PRO A 1 65 ? -31.251 9.539 37.944 1.00 70.50 65 PRO A CA 1
ATOM 513 C C . PRO A 1 65 ? -30.493 8.276 38.380 1.00 70.50 65 PRO A C 1
ATOM 515 O O . PRO A 1 65 ? -29.572 8.360 39.196 1.00 70.50 65 PRO A O 1
ATOM 518 N N . LYS A 1 66 ? -30.883 7.091 37.895 1.00 77.38 66 LYS A N 1
ATOM 519 C CA . LYS A 1 66 ? -30.266 5.829 38.290 1.00 77.38 66 LYS A CA 1
ATOM 520 C C . LYS A 1 66 ? -28.802 5.766 37.857 1.00 77.38 66 LYS A C 1
ATOM 522 O O . LYS A 1 66 ? -28.456 5.908 36.686 1.00 77.38 66 LYS A O 1
ATOM 527 N N . GLN A 1 67 ? -27.938 5.448 38.816 1.00 75.19 67 GLN A N 1
ATOM 528 C CA . GLN A 1 67 ? -26.557 5.092 38.527 1.00 75.19 67 GLN A CA 1
ATOM 529 C C . GLN A 1 67 ? -26.476 3.616 38.135 1.00 75.19 67 GLN A C 1
ATOM 531 O O . GLN A 1 67 ? -26.962 2.734 38.844 1.00 75.19 67 GLN A O 1
ATOM 536 N N . TYR A 1 68 ? -25.850 3.348 36.995 1.00 82.44 68 TYR A N 1
ATOM 537 C CA . TYR A 1 68 ? -25.594 1.998 36.508 1.00 82.44 68 TYR A CA 1
ATOM 538 C C . TYR A 1 68 ? -24.147 1.651 36.831 1.00 82.44 68 TYR A C 1
ATOM 540 O O . TYR A 1 68 ? -23.268 2.437 36.517 1.00 82.44 68 TYR A O 1
ATOM 548 N N . PHE A 1 69 ? -23.881 0.515 37.463 1.00 88.12 69 PHE A N 1
ATOM 549 C CA . PHE A 1 69 ? -22.514 0.022 37.628 1.00 88.12 69 PHE A CA 1
ATOM 550 C C . PHE A 1 69 ? -22.076 -0.702 36.359 1.00 88.12 69 PHE A C 1
ATOM 552 O O . PHE A 1 69 ? -22.842 -1.532 35.870 1.00 88.12 69 PHE A O 1
ATOM 559 N N . ASP A 1 70 ? -20.892 -0.360 35.837 1.00 88.56 70 ASP A N 1
ATOM 560 C CA . ASP A 1 70 ? -20.272 -0.985 34.659 1.00 88.56 70 ASP A CA 1
ATOM 561 C C . ASP A 1 70 ? -21.284 -1.310 33.541 1.00 88.56 70 ASP A C 1
ATOM 563 O O . ASP A 1 70 ? -21.635 -2.459 33.265 1.00 88.56 70 ASP A O 1
ATOM 567 N N . ALA A 1 71 ? -21.857 -0.246 32.977 1.00 89.00 71 ALA A N 1
ATOM 568 C CA . ALA A 1 71 ? -23.040 -0.320 32.127 1.00 89.00 71 ALA A CA 1
ATOM 569 C C . ALA A 1 71 ? -22.856 -1.247 30.908 1.00 89.00 71 ALA A C 1
ATOM 571 O O . ALA A 1 71 ? -22.002 -0.981 30.058 1.00 89.00 71 ALA A O 1
ATOM 572 N N . GLN A 1 72 ? -23.733 -2.251 30.795 1.00 93.44 72 GLN A N 1
ATOM 573 C CA . GLN A 1 72 ? -23.877 -3.147 29.639 1.00 93.44 72 GLN A CA 1
ATOM 574 C C . GLN A 1 72 ? -24.548 -2.468 28.431 1.00 93.44 72 GLN A C 1
ATOM 576 O O . GLN A 1 72 ? -25.143 -1.389 28.562 1.00 93.44 72 GLN A O 1
ATOM 581 N N . LEU A 1 73 ? -24.491 -3.110 27.264 1.00 94.25 73 LEU A N 1
ATOM 582 C CA . LEU A 1 73 ? -25.198 -2.701 26.050 1.00 94.25 73 LEU A CA 1
ATOM 583 C C . LEU A 1 73 ? -26.727 -2.791 26.197 1.00 94.25 73 LEU A C 1
ATOM 585 O O . LEU A 1 73 ? -27.270 -3.683 26.850 1.00 94.25 73 LEU A O 1
ATOM 589 N N . THR A 1 74 ? -27.440 -1.861 25.559 1.00 92.88 74 THR A N 1
ATOM 590 C CA . THR A 1 74 ? -28.904 -1.937 25.402 1.00 92.88 74 THR A CA 1
ATOM 591 C C . THR A 1 74 ? -29.271 -2.911 24.272 1.00 92.88 74 THR A C 1
ATOM 593 O O . THR A 1 74 ? -28.413 -3.249 23.451 1.00 92.88 74 THR A O 1
ATOM 596 N N . PRO A 1 75 ? -30.547 -3.330 24.133 1.00 93.62 75 PRO A N 1
ATOM 597 C CA . PRO A 1 75 ? -30.996 -4.053 22.939 1.00 93.62 75 PRO A CA 1
ATOM 598 C C . PRO A 1 75 ? -30.691 -3.301 21.632 1.00 93.62 75 PRO A C 1
ATOM 600 O O . PRO A 1 75 ? -30.339 -3.913 20.624 1.00 93.62 75 PRO A O 1
ATOM 603 N N . LEU A 1 76 ? -30.763 -1.964 21.655 1.00 91.12 76 LEU A N 1
ATOM 604 C CA . LEU A 1 76 ? -30.365 -1.133 20.521 1.00 91.12 76 LEU A CA 1
ATOM 605 C C . LEU A 1 76 ? -28.848 -1.169 20.291 1.00 91.12 76 LEU A C 1
ATOM 607 O O . LEU A 1 76 ? -28.414 -1.271 19.146 1.00 91.12 76 LEU A O 1
ATOM 611 N N . GLY A 1 77 ? -28.045 -1.141 21.357 1.00 93.31 77 GLY A N 1
ATOM 612 C CA . GLY A 1 77 ? -26.595 -1.324 21.289 1.00 93.31 77 GLY A CA 1
ATOM 613 C C . GLY A 1 77 ? -26.204 -2.643 20.621 1.00 93.31 77 GLY A C 1
ATOM 614 O O . GLY A 1 77 ? -25.382 -2.647 19.707 1.00 93.31 77 GLY A O 1
ATOM 615 N N . TRP A 1 78 ? -26.862 -3.747 20.978 1.00 94.88 78 TRP A N 1
ATOM 616 C CA . TRP A 1 78 ? -26.660 -5.039 20.312 1.00 94.88 78 TRP A CA 1
ATOM 617 C C . TRP A 1 78 ? -27.053 -5.017 18.831 1.00 94.88 78 TRP A C 1
ATOM 619 O O . TRP A 1 78 ? -26.344 -5.585 18.002 1.00 94.88 78 TRP A O 1
ATOM 629 N N . LYS A 1 79 ? -28.120 -4.295 18.459 1.00 93.44 79 LYS A N 1
ATOM 630 C CA . LYS A 1 79 ? -28.462 -4.120 17.041 1.00 93.44 79 LYS A CA 1
ATOM 631 C C . LYS A 1 79 ? -27.402 -3.316 16.283 1.00 93.44 79 LYS A C 1
ATOM 633 O O . LYS A 1 79 ? -27.093 -3.636 15.139 1.00 93.44 79 LYS A O 1
ATOM 638 N N . GLN A 1 80 ? -26.831 -2.283 16.902 1.00 93.62 80 GLN A N 1
ATOM 639 C CA . GLN A 1 80 ? -25.734 -1.508 16.311 1.00 93.62 80 GLN A CA 1
ATOM 640 C C . GLN A 1 80 ? -24.495 -2.382 16.070 1.00 93.62 80 GLN A C 1
ATOM 642 O O . GLN A 1 80 ? -23.918 -2.321 14.986 1.00 93.62 80 GLN A O 1
ATOM 647 N N . VAL A 1 81 ? -24.144 -3.221 17.050 1.00 94.81 81 VAL A N 1
ATOM 648 C CA . VAL A 1 81 ? -23.063 -4.212 16.965 1.00 94.81 81 VAL A CA 1
ATOM 649 C C . VAL A 1 81 ? -23.265 -5.167 15.789 1.00 94.81 81 VAL A C 1
ATOM 651 O O . VAL A 1 81 ? -22.350 -5.342 14.988 1.00 94.81 81 VAL A O 1
ATOM 654 N N . GLU A 1 82 ? -24.461 -5.745 15.651 1.00 93.62 82 GLU A N 1
ATOM 655 C CA . GLU A 1 82 ? -24.790 -6.662 14.552 1.00 93.62 82 GLU A CA 1
ATOM 656 C C . GLU A 1 82 ? -24.606 -5.989 13.183 1.00 93.62 82 GLU A C 1
ATOM 658 O O . GLU A 1 82 ? -24.007 -6.561 12.275 1.00 93.62 82 GLU A O 1
ATOM 663 N N . ASN A 1 83 ? -25.061 -4.743 13.037 1.00 93.31 83 ASN A N 1
ATOM 664 C CA . ASN A 1 83 ? -24.930 -4.024 11.771 1.00 93.31 83 ASN A CA 1
ATOM 665 C C . ASN A 1 83 ? -23.474 -3.700 11.428 1.00 93.31 83 ASN A C 1
ATOM 667 O O . ASN A 1 83 ? -23.086 -3.844 10.271 1.00 93.31 83 ASN A O 1
ATOM 671 N N . LEU A 1 84 ? -22.670 -3.288 12.417 1.00 93.50 84 LEU A N 1
ATOM 672 C CA . LEU A 1 84 ? -21.247 -3.040 12.195 1.00 93.50 84 LEU A CA 1
ATOM 673 C C . LEU A 1 84 ? -20.512 -4.337 11.835 1.00 93.50 84 LEU A C 1
ATOM 675 O O . LEU A 1 84 ? -19.712 -4.333 10.905 1.00 93.50 84 LEU A O 1
ATOM 679 N N . ARG A 1 85 ? -20.810 -5.455 12.512 1.00 93.25 85 ARG A N 1
ATOM 680 C CA . ARG A 1 85 ? -20.249 -6.770 12.160 1.00 93.25 85 ARG A CA 1
ATOM 681 C C . ARG A 1 85 ? -20.533 -7.110 10.694 1.00 93.25 85 ARG A C 1
ATOM 683 O O . ARG A 1 85 ? -19.601 -7.395 9.948 1.00 93.25 85 ARG A O 1
ATOM 690 N N . ASN A 1 86 ? -21.792 -6.994 10.270 1.00 91.69 86 ASN A N 1
ATOM 691 C CA . ASN A 1 86 ? -22.201 -7.289 8.895 1.00 91.69 86 ASN A CA 1
ATOM 692 C C . ASN A 1 86 ? -21.477 -6.402 7.862 1.00 91.69 86 ASN A C 1
ATOM 694 O O . ASN A 1 86 ? -21.107 -6.876 6.789 1.00 91.69 86 ASN A O 1
ATOM 698 N N . ASP A 1 87 ? -21.257 -5.119 8.168 1.00 90.94 87 ASP A N 1
ATOM 699 C CA . ASP A 1 87 ? -20.521 -4.195 7.293 1.00 90.94 87 ASP A CA 1
ATOM 700 C C . ASP A 1 87 ? -19.023 -4.550 7.190 1.00 90.94 87 ASP A C 1
ATOM 702 O O . ASP A 1 87 ? -18.440 -4.569 6.100 1.00 90.94 87 ASP A O 1
ATOM 706 N N . ILE A 1 88 ? -18.404 -4.923 8.312 1.00 91.19 88 ILE A N 1
ATOM 707 C CA . ILE A 1 88 ? -17.004 -5.367 8.374 1.00 91.19 88 ILE A CA 1
ATOM 708 C C . ILE A 1 88 ? -16.798 -6.685 7.617 1.00 91.19 88 ILE A C 1
ATOM 710 O O . ILE A 1 88 ? -15.813 -6.825 6.888 1.00 91.19 88 ILE A O 1
ATOM 714 N N . GLU A 1 89 ? -17.724 -7.635 7.748 1.00 89.75 89 GLU A N 1
ATOM 715 C CA . GLU A 1 89 ? -17.701 -8.893 6.995 1.00 89.75 89 GLU A CA 1
ATOM 716 C C . GLU A 1 89 ? -17.873 -8.637 5.493 1.00 89.75 89 GLU A C 1
ATOM 718 O O . GLU A 1 89 ? -17.082 -9.124 4.681 1.00 89.75 89 GLU A O 1
ATOM 723 N N . LYS A 1 90 ? -18.850 -7.803 5.113 1.00 89.62 90 LYS A N 1
ATOM 724 C CA . LYS A 1 90 ? -19.133 -7.456 3.713 1.00 89.62 90 LYS A CA 1
ATOM 725 C C . LYS A 1 90 ? -17.974 -6.723 3.037 1.00 89.62 90 LYS A C 1
ATOM 727 O O . LYS A 1 90 ? -17.703 -6.966 1.863 1.00 89.62 90 LYS A O 1
ATOM 732 N N . SER A 1 91 ? -17.294 -5.830 3.754 1.00 87.44 91 SER A N 1
ATOM 733 C CA . SER A 1 91 ? -16.118 -5.108 3.245 1.00 87.44 91 SER A CA 1
ATOM 734 C C . SER A 1 91 ? -14.846 -5.966 3.215 1.00 87.44 91 SER A C 1
ATOM 736 O O . SER A 1 91 ? -13.839 -5.553 2.637 1.00 87.44 91 SER A O 1
ATOM 738 N N . GLY A 1 92 ? -14.863 -7.154 3.834 1.00 88.50 92 GLY A N 1
ATOM 739 C CA . GLY A 1 92 ? -13.690 -8.013 3.998 1.00 88.50 92 GLY A CA 1
ATOM 740 C C . GLY A 1 92 ? -12.662 -7.465 4.992 1.00 88.50 92 GLY A C 1
ATOM 741 O O . GLY A 1 92 ? -11.542 -7.977 5.055 1.00 88.50 92 GLY A O 1
ATOM 742 N N . LEU A 1 93 ? -13.016 -6.430 5.764 1.00 89.25 93 LEU A N 1
ATOM 743 C CA . LEU A 1 93 ? -12.131 -5.807 6.742 1.00 89.25 93 LEU A CA 1
ATOM 744 C C . LEU A 1 93 ? -11.768 -6.773 7.881 1.00 89.25 93 LEU A C 1
ATOM 746 O O . LEU A 1 93 ? -10.641 -6.718 8.372 1.00 89.25 93 LEU A O 1
ATOM 750 N N . SER A 1 94 ? -12.663 -7.700 8.244 1.00 88.12 94 SER A N 1
ATOM 751 C CA . SER A 1 94 ? -12.399 -8.726 9.269 1.00 88.12 94 SER A CA 1
ATOM 752 C C . SER A 1 94 ? -11.116 -9.515 8.994 1.00 88.12 94 SER A C 1
ATOM 754 O O . SER A 1 94 ? -10.334 -9.748 9.906 1.00 88.12 94 SER A O 1
ATOM 756 N N . LYS A 1 95 ? -10.838 -9.833 7.722 1.00 86.94 95 LYS A N 1
ATOM 757 C CA . LYS A 1 95 ? -9.654 -10.601 7.296 1.00 86.94 95 LYS A CA 1
ATOM 758 C C . LYS A 1 95 ? -8.342 -9.819 7.381 1.00 86.94 95 LYS A C 1
ATOM 760 O O . LYS A 1 95 ? -7.275 -10.414 7.253 1.00 86.94 95 LYS A O 1
ATOM 765 N N . LYS A 1 96 ? -8.406 -8.489 7.516 1.00 89.19 96 LYS A N 1
ATOM 766 C CA . LYS A 1 96 ? -7.223 -7.618 7.601 1.00 89.19 96 LYS A CA 1
ATOM 767 C C . LYS A 1 96 ? -6.812 -7.339 9.041 1.00 89.19 96 LYS A C 1
ATOM 769 O O . LYS A 1 96 ? -5.639 -7.079 9.275 1.00 89.19 96 LYS A O 1
ATOM 774 N N . ILE A 1 97 ? -7.753 -7.356 9.983 1.00 91.25 97 ILE A N 1
ATOM 775 C CA . ILE A 1 97 ? -7.492 -7.019 11.386 1.00 91.25 97 ILE A CA 1
ATOM 776 C C . ILE A 1 97 ? -6.653 -8.125 12.029 1.00 91.25 97 ILE A C 1
ATOM 778 O O . ILE A 1 97 ? -7.017 -9.295 11.997 1.00 91.25 97 ILE A O 1
ATOM 782 N N . GLN A 1 98 ? -5.523 -7.735 12.616 1.00 92.69 98 GLN A N 1
ATOM 783 C CA . GLN A 1 98 ? -4.566 -8.649 13.249 1.00 92.69 98 GLN A CA 1
ATOM 784 C C . GLN A 1 98 ? -4.674 -8.634 14.778 1.00 92.69 98 GLN A C 1
ATOM 786 O O . GLN A 1 98 ? -4.332 -9.613 15.437 1.00 92.69 98 GLN A O 1
ATOM 791 N N . LEU A 1 99 ? -5.137 -7.513 15.335 1.00 92.50 99 LEU A N 1
ATOM 792 C CA . LEU A 1 99 ? -5.301 -7.298 16.766 1.00 92.50 99 LEU A CA 1
ATOM 793 C C . LEU A 1 99 ? -6.522 -6.416 17.012 1.00 92.50 99 LEU A C 1
ATOM 795 O O . LEU A 1 99 ? -6.677 -5.371 16.376 1.00 92.50 99 LEU A O 1
ATOM 799 N N . VAL A 1 100 ? -7.352 -6.809 17.974 1.00 93.19 100 VAL A N 1
ATOM 800 C CA . VAL A 1 100 ? -8.406 -5.956 18.530 1.00 93.19 100 VAL A CA 1
ATOM 801 C C . VAL A 1 100 ? -7.997 -5.578 19.942 1.00 93.19 100 VAL A C 1
ATOM 803 O O . VAL A 1 100 ? -7.741 -6.446 20.771 1.00 93.19 100 VAL A O 1
ATOM 806 N N . VAL A 1 101 ? -7.959 -4.282 20.222 1.00 92.81 101 VAL A N 1
ATOM 807 C CA . VAL A 1 101 ? -7.686 -3.750 21.553 1.00 92.81 101 VAL A CA 1
ATOM 808 C C . VAL A 1 101 ? -8.954 -3.110 22.097 1.00 92.81 101 VAL A C 1
ATOM 810 O O . VAL A 1 101 ? -9.583 -2.297 21.418 1.00 92.81 101 VAL A O 1
ATOM 813 N N . THR A 1 102 ? -9.347 -3.466 23.316 1.00 92.06 102 THR A N 1
ATOM 814 C CA . THR A 1 102 ? -10.553 -2.929 23.960 1.00 92.06 102 THR A CA 1
ATOM 815 C C . THR A 1 102 ? -10.247 -2.280 25.303 1.00 92.06 102 THR A C 1
ATOM 817 O O . THR A 1 102 ? -9.345 -2.689 26.030 1.00 92.06 102 THR A O 1
ATOM 820 N N . SER A 1 103 ? -11.041 -1.269 25.648 1.00 90.38 103 SER A N 1
ATOM 821 C CA . SER A 1 103 ? -11.098 -0.711 27.001 1.00 90.38 103 SER A CA 1
ATOM 822 C C . SER A 1 103 ? -11.757 -1.704 27.989 1.00 90.38 103 SER A C 1
ATOM 824 O O . SER A 1 103 ? -12.702 -2.400 27.587 1.00 90.38 103 SER A O 1
ATOM 826 N N . PRO A 1 104 ? -11.339 -1.755 29.274 1.00 87.19 104 PRO A N 1
ATOM 827 C CA . PRO A 1 104 ? -11.857 -2.681 30.296 1.00 87.19 104 PRO A CA 1
ATOM 828 C C . PRO A 1 104 ? -13.212 -2.280 30.910 1.00 87.19 104 PRO A C 1
ATOM 830 O O . PRO A 1 104 ? -13.400 -2.359 32.123 1.00 87.19 104 PRO A O 1
ATOM 833 N N . LEU A 1 105 ? -14.180 -1.868 30.093 1.00 89.50 105 LEU A N 1
ATOM 834 C CA . LEU A 1 105 ? -15.570 -1.651 30.517 1.00 89.50 105 LEU A CA 1
ATOM 835 C C . LEU A 1 105 ? -16.509 -2.602 29.773 1.00 89.50 105 LEU A C 1
ATOM 837 O O . LEU A 1 105 ? -16.260 -2.931 28.610 1.00 89.50 105 LEU A O 1
ATOM 841 N N . MET A 1 106 ? -17.594 -3.020 30.430 1.00 91.81 106 MET A N 1
ATOM 842 C CA . MET A 1 106 ? -18.541 -4.013 29.909 1.00 91.81 106 MET A CA 1
ATOM 843 C C . MET A 1 106 ? -18.954 -3.705 28.467 1.00 91.81 106 MET A C 1
ATOM 845 O O . MET A 1 106 ? -18.665 -4.471 27.555 1.00 91.81 106 MET A O 1
ATOM 849 N N . ARG A 1 107 ? -19.507 -2.511 28.228 1.00 92.38 107 ARG A N 1
ATOM 850 C CA . ARG A 1 107 ? -19.956 -2.061 26.899 1.00 92.38 107 ARG A CA 1
ATOM 851 C C . ARG A 1 107 ? -18.891 -2.106 25.802 1.00 92.38 107 ARG A C 1
ATOM 853 O O . ARG A 1 107 ? -19.231 -2.352 24.646 1.00 92.38 107 ARG A O 1
ATOM 860 N N . THR A 1 108 ? -17.623 -1.810 26.109 1.00 93.00 108 THR A N 1
ATOM 861 C CA . THR A 1 108 ? -16.547 -1.837 25.103 1.00 93.00 108 THR A CA 1
ATOM 862 C C . THR A 1 108 ? -16.161 -3.268 24.783 1.00 93.00 108 THR A C 1
ATOM 864 O O . THR A 1 108 ? -16.024 -3.584 23.607 1.00 93.00 108 THR A O 1
ATOM 867 N N . MET A 1 109 ? -16.090 -4.139 25.792 1.00 93.38 109 MET A N 1
ATOM 868 C CA . MET A 1 109 ? -15.822 -5.565 25.596 1.00 93.38 109 MET A CA 1
ATOM 869 C C . MET A 1 109 ? -16.975 -6.274 24.882 1.00 93.38 109 MET A C 1
ATOM 871 O O . MET A 1 109 ? -16.727 -7.002 23.927 1.00 93.38 109 MET A O 1
ATOM 875 N N . GLU A 1 110 ? -18.229 -5.998 25.247 1.00 95.00 110 GLU A N 1
ATOM 876 C CA . GLU A 1 110 ? -19.415 -6.490 24.531 1.00 95.00 110 GLU A CA 1
ATOM 877 C C . GLU A 1 110 ? -19.432 -6.004 23.078 1.00 95.00 110 GLU A C 1
ATOM 879 O O . GLU A 1 110 ? -19.702 -6.790 22.174 1.00 95.00 110 GLU A O 1
ATOM 884 N N . THR A 1 111 ? -19.079 -4.735 22.828 1.00 95.06 111 THR A N 1
ATOM 885 C CA . THR A 1 111 ? -18.942 -4.222 21.455 1.00 95.06 111 THR A CA 1
ATOM 886 C C . THR A 1 111 ? -17.810 -4.939 20.716 1.00 95.06 111 THR A C 1
ATOM 888 O O . THR A 1 111 ? -18.000 -5.357 19.582 1.00 95.06 111 THR A O 1
ATOM 891 N N . ALA A 1 112 ? -16.637 -5.108 21.329 1.00 93.81 112 ALA A N 1
ATOM 892 C CA . ALA A 1 112 ? -15.480 -5.736 20.694 1.00 93.81 112 ALA A CA 1
ATOM 893 C C . ALA A 1 112 ? -15.740 -7.210 20.358 1.00 93.81 112 ALA A C 1
ATOM 895 O O . ALA A 1 112 ? -15.574 -7.613 19.210 1.00 93.81 112 ALA A O 1
ATOM 896 N N . MET A 1 113 ? -16.224 -7.991 21.323 1.00 92.31 113 MET A N 1
ATOM 897 C CA . MET A 1 113 ? -16.624 -9.388 21.128 1.00 92.31 113 MET A CA 1
ATOM 898 C C . MET A 1 113 ? -17.770 -9.502 20.126 1.00 92.31 113 MET A C 1
ATOM 900 O O . MET A 1 113 ? -17.762 -10.341 19.226 1.00 92.31 113 MET A O 1
ATOM 904 N N . GLY A 1 114 ? -18.750 -8.616 20.259 1.00 93.12 114 GLY A N 1
ATOM 905 C CA . GLY A 1 114 ? -19.898 -8.538 19.384 1.00 93.12 114 GLY A CA 1
ATOM 906 C C . GLY A 1 114 ? -19.544 -8.147 17.951 1.00 93.12 114 GLY A C 1
ATOM 907 O O . GLY A 1 114 ? -20.240 -8.563 17.041 1.00 93.12 114 GLY A O 1
ATOM 908 N N . VAL A 1 115 ? -18.472 -7.410 17.690 1.00 92.94 115 VAL A N 1
ATOM 909 C CA . VAL A 1 115 ? -18.091 -7.034 16.320 1.00 92.94 115 VAL A CA 1
ATOM 910 C C . VAL A 1 115 ? -17.033 -7.982 15.746 1.00 92.94 115 VAL A C 1
ATOM 912 O O . VAL A 1 115 ? -17.111 -8.325 14.572 1.00 92.94 115 VAL A O 1
ATOM 915 N N . PHE A 1 116 ? -16.082 -8.445 16.563 1.00 90.56 116 PHE A N 1
ATOM 916 C CA . PHE A 1 116 ? -14.856 -9.111 16.099 1.00 90.56 116 PHE A CA 1
ATOM 917 C C . PHE A 1 116 ? -14.626 -10.533 16.640 1.00 90.56 116 PHE A C 1
ATOM 919 O O . PHE A 1 116 ? -13.686 -11.192 16.206 1.00 90.56 116 PHE A O 1
ATOM 926 N N . GLY A 1 117 ? -15.447 -11.028 17.571 1.00 77.00 117 GLY A N 1
ATOM 927 C CA . GLY A 1 117 ? -15.195 -12.268 18.325 1.00 77.00 117 GLY A CA 1
ATOM 928 C C . GLY A 1 117 ? -15.273 -13.596 17.552 1.00 77.00 117 GLY A C 1
ATOM 929 O O . GLY A 1 117 ? -15.232 -14.640 18.192 1.00 77.00 117 GLY A O 1
ATOM 930 N N . GLY A 1 118 ? -15.419 -13.579 16.222 1.00 66.56 118 GLY A N 1
ATOM 931 C CA . GLY A 1 118 ? -15.444 -14.782 15.374 1.00 66.56 118 GLY A CA 1
ATOM 932 C C . GLY A 1 118 ? -14.081 -15.122 14.760 1.00 66.56 118 GLY A C 1
ATOM 933 O O . GLY A 1 118 ? -13.505 -16.158 15.075 1.00 66.56 118 GLY A O 1
ATOM 934 N N . ASP A 1 119 ? -13.565 -14.231 13.905 1.00 55.72 119 ASP A N 1
ATOM 935 C CA . ASP A 1 119 ? -12.399 -14.486 13.036 1.00 55.72 119 ASP A CA 1
ATOM 936 C C . ASP A 1 119 ? -11.076 -13.868 13.538 1.00 55.72 119 ASP A C 1
ATOM 938 O O . ASP A 1 119 ? -10.030 -14.049 12.912 1.00 55.72 119 ASP A O 1
ATOM 942 N N . CYS A 1 120 ? -11.090 -13.096 14.631 1.00 53.66 120 CYS A N 1
ATOM 943 C CA . CYS A 1 120 ? -9.906 -12.364 15.086 1.00 53.66 120 CYS A CA 1
ATOM 944 C C . CYS A 1 120 ? -9.006 -13.229 15.981 1.00 53.66 120 CYS A C 1
ATOM 946 O O . CYS A 1 120 ? -9.464 -13.789 16.975 1.00 53.66 120 CYS A O 1
ATOM 948 N N . SER A 1 121 ? -7.709 -13.296 15.661 1.00 50.97 121 SER A N 1
ATOM 949 C CA . SER A 1 121 ? -6.747 -14.173 16.345 1.00 50.97 121 SER A CA 1
ATOM 950 C C . SER A 1 121 ? -6.461 -13.791 17.801 1.00 50.97 121 SER A C 1
ATOM 952 O O . SER A 1 121 ? -6.107 -14.673 18.581 1.00 50.97 121 SER A O 1
ATOM 954 N N . THR A 1 122 ? -6.630 -12.514 18.178 1.00 61.75 122 THR A N 1
ATOM 955 C CA . THR A 1 122 ? -6.412 -12.040 19.558 1.00 61.75 122 THR A CA 1
ATOM 956 C C . THR A 1 122 ? -7.246 -10.792 19.870 1.00 61.75 122 THR A C 1
ATOM 958 O O . THR A 1 122 ? -7.241 -9.827 19.099 1.00 61.75 122 THR A O 1
ATOM 961 N N . ILE A 1 123 ? -7.927 -10.789 21.022 1.00 72.69 123 ILE A N 1
ATOM 962 C CA . ILE A 1 123 ? -8.531 -9.593 21.627 1.00 72.69 123 ILE A CA 1
ATOM 963 C C . ILE A 1 123 ? -7.769 -9.297 22.923 1.00 72.69 123 ILE A C 1
ATOM 965 O O . ILE A 1 123 ? -7.851 -10.068 23.877 1.00 72.69 123 ILE A O 1
ATOM 969 N N . GLU A 1 124 ? -7.024 -8.192 22.951 1.00 74.44 124 GLU A N 1
ATOM 970 C CA . GLU A 1 124 ? -6.257 -7.746 24.120 1.00 74.44 124 GLU A CA 1
ATOM 971 C C . GLU A 1 124 ? -6.991 -6.603 24.836 1.00 74.44 124 GLU A C 1
ATOM 973 O O . GLU A 1 124 ? -7.552 -5.691 24.219 1.00 74.44 124 GLU A O 1
ATOM 978 N N . ASN A 1 125 ? -6.980 -6.631 26.163 1.00 61.81 125 ASN A N 1
ATOM 979 C CA . ASN A 1 125 ? -7.513 -5.568 26.999 1.00 61.81 125 ASN A CA 1
ATOM 980 C C . ASN A 1 125 ? -6.370 -4.723 27.554 1.00 61.81 125 ASN A C 1
ATOM 982 O O . ASN A 1 125 ? -5.439 -5.285 28.116 1.00 61.81 125 ASN A O 1
ATOM 986 N N . GLN A 1 126 ? -6.423 -3.395 27.416 1.00 55.34 126 GLN A N 1
ATOM 987 C CA . GLN A 1 126 ? -5.275 -2.533 27.710 1.00 55.34 126 GLN A CA 1
ATOM 988 C C . GLN A 1 126 ? -5.630 -1.360 28.650 1.00 55.34 126 GLN A C 1
ATOM 990 O O . GLN A 1 126 ? -6.543 -0.577 28.385 1.00 55.34 126 GLN A O 1
ATOM 995 N N . ASN A 1 127 ? -4.868 -1.207 29.744 1.00 55.06 127 ASN A N 1
ATOM 996 C CA . ASN A 1 127 ? -5.094 -0.198 30.802 1.00 55.06 127 ASN A CA 1
ATOM 997 C C . ASN A 1 127 ? -4.839 1.258 30.438 1.00 55.06 127 ASN A C 1
ATOM 999 O O . ASN A 1 127 ? -5.208 2.145 31.199 1.00 55.06 127 ASN A O 1
ATOM 1003 N N . SER A 1 128 ? -4.164 1.533 29.334 1.00 55.25 128 SER A N 1
ATOM 1004 C CA . SER A 1 128 ? -3.972 2.880 28.790 1.00 55.25 128 SER A CA 1
ATOM 1005 C C . SER A 1 128 ? -5.119 3.279 27.842 1.00 55.25 128 SER A C 1
ATOM 1007 O O . SER A 1 128 ? -5.257 4.460 27.533 1.00 55.25 128 SER A O 1
ATOM 1009 N N . LEU A 1 129 ? -6.036 2.363 27.490 1.00 51.97 129 LEU A N 1
ATOM 1010 C CA . LEU A 1 129 ? -7.304 2.650 26.798 1.00 51.97 129 LEU A CA 1
ATOM 1011 C C . LEU A 1 129 ? -8.543 3.042 27.648 1.00 51.97 129 LEU A C 1
ATOM 1013 O O . LEU A 1 129 ? -9.633 3.110 27.063 1.00 51.97 129 LEU A O 1
ATOM 1017 N N . PRO A 1 130 ? -8.516 3.296 28.972 1.00 48.91 130 PRO A N 1
ATOM 1018 C CA . PRO A 1 130 ? -9.744 3.542 29.703 1.00 48.91 130 PRO A CA 1
ATOM 1019 C C . PRO A 1 130 ? -10.356 4.904 29.380 1.00 48.91 130 PRO A C 1
ATOM 1021 O O . PRO A 1 130 ? -9.749 5.828 28.840 1.00 48.91 130 PRO A O 1
ATOM 1024 N N . PHE A 1 131 ? -11.642 4.981 29.667 1.00 51.34 131 PHE A N 1
ATOM 1025 C CA . PHE A 1 131 ? -12.439 6.196 29.694 1.00 51.34 131 PHE A CA 1
ATOM 1026 C C . PHE A 1 131 ? -11.872 7.216 30.716 1.00 51.34 131 PHE A C 1
ATOM 1028 O O . PHE A 1 131 ? -10.898 6.900 31.392 1.00 51.34 131 PHE A O 1
ATOM 1035 N N . ILE A 1 132 ? -12.461 8.418 30.823 1.00 46.75 132 ILE A N 1
ATOM 1036 C CA . ILE A 1 132 ? -12.187 9.341 31.941 1.00 46.75 132 ILE A CA 1
ATOM 1037 C C . ILE A 1 132 ? -12.315 8.561 33.255 1.00 46.75 132 ILE A C 1
ATOM 1039 O O . ILE A 1 132 ? -13.416 8.173 33.630 1.00 46.75 132 ILE A O 1
ATOM 1043 N N . ALA A 1 133 ? -11.228 8.326 33.974 1.00 52.47 133 ALA A N 1
ATOM 1044 C CA . ALA A 1 133 ? -11.340 7.684 35.277 1.00 52.47 133 ALA A CA 1
ATOM 1045 C C . ALA A 1 133 ? -12.035 8.633 36.276 1.00 52.47 133 ALA A C 1
ATOM 1047 O O . ALA A 1 133 ? -11.635 9.790 36.385 1.00 52.47 133 ALA A O 1
ATOM 1048 N N . GLY A 1 134 ? -13.079 8.201 36.998 1.00 53.81 134 GLY A N 1
ATOM 1049 C CA . GLY A 1 134 ? -13.650 9.041 38.057 1.00 53.81 134 GLY A CA 1
ATOM 1050 C C . GLY A 1 134 ? -15.094 8.791 38.479 1.00 53.81 134 GLY A C 1
ATOM 1051 O O . GLY A 1 134 ? -15.702 7.800 38.122 1.00 53.81 134 GLY A O 1
ATOM 1052 N N . VAL A 1 135 ? -15.615 9.748 39.248 1.00 60.16 135 VAL A N 1
ATOM 1053 C CA . VAL A 1 135 ? -16.837 9.787 40.081 1.00 60.16 135 VAL A CA 1
ATOM 1054 C C . VAL A 1 135 ? -18.046 8.928 39.663 1.00 60.16 135 VAL A C 1
ATOM 1056 O O . VAL A 1 135 ? -18.763 8.437 40.539 1.00 60.16 135 VAL A O 1
ATOM 1059 N N . LYS A 1 136 ? -18.348 8.731 38.369 1.00 77.62 136 LYS A N 1
ATOM 1060 C CA . LYS A 1 136 ? -19.602 8.065 37.975 1.00 77.62 136 LYS A CA 1
ATOM 1061 C C . LYS A 1 136 ? -19.475 6.541 38.050 1.00 77.62 136 LYS A C 1
ATOM 1063 O O . LYS A 1 136 ? -18.548 5.930 37.529 1.00 77.62 136 LYS A O 1
ATOM 1068 N N . LEU A 1 137 ? -20.479 5.889 38.636 1.00 79.25 137 LEU A N 1
ATOM 1069 C CA . LEU A 1 137 ? -20.455 4.439 38.864 1.00 79.25 137 LEU A CA 1
ATOM 1070 C C . LEU A 1 137 ? -20.429 3.594 37.569 1.00 79.25 137 LEU A C 1
ATOM 1072 O O . LEU A 1 137 ? -19.919 2.477 37.581 1.00 79.25 137 LEU A O 1
ATOM 1076 N N . HIS A 1 138 ? -20.920 4.122 36.440 1.00 76.62 138 HIS A N 1
ATOM 1077 C CA . HIS A 1 138 ? -20.894 3.423 35.137 1.00 76.62 138 HIS A CA 1
ATOM 1078 C C . HIS A 1 138 ? -19.521 3.452 34.454 1.00 76.62 138 HIS A C 1
ATOM 1080 O O . HIS A 1 138 ? -19.343 2.885 33.370 1.00 76.62 138 HIS A O 1
ATOM 1086 N N . GLU A 1 139 ? -18.574 4.149 35.073 1.00 81.50 139 GLU A N 1
ATOM 1087 C CA . GLU A 1 139 ? -17.189 4.309 34.646 1.00 81.50 139 GLU A CA 1
ATOM 1088 C C . GLU A 1 139 ? -16.252 3.461 35.518 1.00 81.50 139 GLU A C 1
ATOM 1090 O O . GLU A 1 139 ? -15.072 3.355 35.203 1.00 81.50 139 GLU A O 1
ATOM 1095 N N . LYS A 1 140 ? -16.785 2.829 36.576 1.00 86.50 140 LYS A N 1
ATOM 1096 C CA . LYS A 1 140 ? -16.082 1.859 37.414 1.00 86.50 140 LYS A CA 1
ATOM 1097 C C . LYS A 1 140 ? -16.178 0.477 36.784 1.00 86.50 140 LYS A C 1
ATOM 1099 O O . LYS A 1 140 ? -17.291 -0.023 36.608 1.00 86.50 140 LYS A O 1
ATOM 1104 N N . ARG A 1 141 ? -15.045 -0.156 36.488 1.00 89.44 141 ARG A N 1
ATOM 1105 C CA . ARG A 1 141 ? -15.031 -1.537 35.990 1.00 89.44 141 ARG A CA 1
ATOM 1106 C C . ARG A 1 141 ? -15.292 -2.557 37.098 1.00 89.44 141 ARG A C 1
ATOM 1108 O O . ARG A 1 141 ? -15.038 -2.305 38.278 1.00 89.44 141 ARG A O 1
ATOM 1115 N N . ARG A 1 142 ? -15.733 -3.749 36.695 1.00 91.00 142 ARG A N 1
ATOM 1116 C CA . ARG A 1 142 ? -15.714 -4.952 37.545 1.00 91.00 142 ARG A CA 1
ATOM 1117 C C . ARG A 1 142 ? -14.302 -5.463 37.772 1.00 91.00 142 ARG A C 1
ATOM 1119 O O . ARG A 1 142 ? -13.360 -5.046 37.093 1.00 91.00 142 ARG A O 1
ATOM 1126 N N . SER A 1 143 ? -14.168 -6.394 38.711 1.00 92.56 143 SER A N 1
ATOM 1127 C CA . SER A 1 143 ? -12.905 -7.084 38.945 1.00 92.56 143 SER A CA 1
ATOM 1128 C C . SER A 1 143 ? -12.442 -7.876 37.710 1.00 92.56 143 SER A C 1
ATOM 1130 O O . SER A 1 143 ? -13.252 -8.297 36.881 1.00 92.56 143 SER A O 1
ATOM 1132 N N . VAL A 1 144 ? -11.128 -8.088 37.567 1.00 90.31 144 VAL A N 1
ATOM 1133 C CA . VAL A 1 144 ? -10.582 -8.875 36.444 1.00 90.31 144 VAL A CA 1
ATOM 1134 C C . VAL A 1 144 ? -11.081 -10.315 36.512 1.00 90.31 144 VAL A C 1
ATOM 1136 O O . VAL A 1 144 ? -11.438 -10.874 35.481 1.00 90.31 144 VAL A O 1
ATOM 1139 N N . SER A 1 145 ? -11.180 -10.898 37.708 1.00 93.12 145 SER A N 1
ATOM 1140 C CA . SER A 1 145 ? -11.713 -12.251 37.905 1.00 93.12 145 SER A CA 1
ATOM 1141 C C . SER A 1 145 ? -13.167 -12.406 37.432 1.00 93.12 145 SER A C 1
ATOM 1143 O O . SER A 1 145 ? -13.508 -13.407 36.794 1.00 93.12 145 SER A O 1
ATOM 1145 N N . GLU A 1 146 ? -14.027 -11.413 37.684 1.00 93.31 146 GLU A N 1
ATOM 1146 C CA . GLU A 1 146 ? -15.384 -11.387 37.120 1.00 93.31 146 GLU A CA 1
ATOM 1147 C C . GLU A 1 146 ? -15.345 -11.312 35.590 1.00 93.31 146 GLU A C 1
ATOM 1149 O O . GLU A 1 146 ? -16.044 -12.067 34.914 1.00 93.31 146 GLU A O 1
ATOM 1154 N N . TYR A 1 147 ? -14.511 -10.438 35.026 1.00 91.69 147 TYR A N 1
ATOM 1155 C CA . TYR A 1 147 ? -14.412 -10.297 33.577 1.00 91.69 147 TYR A CA 1
ATOM 1156 C C . TYR A 1 147 ? -13.839 -11.524 32.875 1.00 91.69 147 TYR A C 1
ATOM 1158 O O . TYR A 1 147 ? -14.352 -11.883 31.823 1.00 91.69 147 TYR A O 1
ATOM 1166 N N . GLN A 1 148 ? -12.849 -12.205 33.446 1.00 90.31 148 GLN A N 1
ATOM 1167 C CA . GLN A 1 148 ? -12.326 -13.464 32.907 1.00 90.31 148 GLN A CA 1
ATOM 1168 C C . GLN A 1 148 ? -13.410 -14.545 32.840 1.00 90.31 148 GLN A C 1
ATOM 1170 O O . GLN A 1 148 ? -13.409 -15.367 31.927 1.00 90.31 148 GLN A O 1
ATOM 1175 N N . SER A 1 149 ? -14.362 -14.518 33.777 1.00 91.25 149 SER A N 1
ATOM 1176 C CA . SER A 1 149 ? -15.506 -15.433 33.774 1.00 91.25 149 SER A CA 1
ATOM 1177 C C . SER A 1 149 ? -16.520 -15.089 32.674 1.00 91.25 149 SER A C 1
ATOM 1179 O O . SER A 1 149 ? -17.113 -15.987 32.083 1.00 91.25 149 SER A O 1
ATOM 1181 N N . LEU A 1 150 ? -16.720 -13.798 32.388 1.00 89.94 150 LEU A N 1
ATOM 1182 C CA . LEU A 1 150 ? -17.674 -13.311 31.381 1.00 89.94 150 LEU A CA 1
ATOM 1183 C C . LEU A 1 150 ? -17.107 -13.306 29.952 1.00 89.94 150 LEU A C 1
ATOM 1185 O O . LEU A 1 150 ? -17.843 -13.522 28.992 1.00 89.94 150 LEU A O 1
ATOM 1189 N N . PHE A 1 151 ? -15.805 -13.070 29.814 1.00 89.44 151 PHE A N 1
ATOM 1190 C CA . PHE A 1 151 ? -15.092 -12.893 28.553 1.00 89.44 151 PHE A CA 1
ATOM 1191 C C . PHE A 1 151 ? -13.823 -13.760 28.524 1.00 89.44 151 PHE A C 1
ATOM 1193 O O . PHE A 1 151 ? -12.712 -13.228 28.495 1.00 89.44 151 PHE A O 1
ATOM 1200 N N . PRO A 1 152 ? -13.958 -15.099 28.511 1.00 86.81 152 PRO A N 1
ATOM 1201 C CA . PRO A 1 152 ? -12.820 -16.015 28.639 1.00 86.81 152 PRO A CA 1
ATOM 1202 C C . PRO A 1 152 ? -11.815 -15.929 27.479 1.00 86.81 152 PRO A C 1
ATOM 1204 O O . PRO A 1 152 ? -10.699 -16.423 27.593 1.00 86.81 152 PRO A O 1
ATOM 1207 N N . THR A 1 153 ? -12.205 -15.322 26.357 1.00 85.25 153 THR A N 1
ATOM 1208 C CA . THR A 1 153 ? -11.372 -15.149 25.159 1.00 85.25 153 THR A CA 1
ATOM 1209 C C . THR A 1 153 ? -10.619 -13.818 25.117 1.00 85.25 153 THR A C 1
ATOM 1211 O O . THR A 1 153 ? -9.830 -13.611 24.199 1.00 85.25 153 THR A O 1
ATOM 1214 N N . ILE A 1 154 ? -10.880 -12.897 26.051 1.00 88.19 154 ILE A N 1
ATOM 1215 C CA . ILE A 1 154 ? -10.168 -11.617 26.131 1.00 88.19 154 ILE A CA 1
ATOM 1216 C C . ILE A 1 154 ? -8.934 -11.793 27.013 1.00 88.19 154 ILE A C 1
ATOM 1218 O O . ILE A 1 154 ? -9.031 -12.287 28.137 1.00 88.19 154 ILE A O 1
ATOM 1222 N N . ASP A 1 155 ? -7.779 -11.342 26.525 1.00 89.12 155 ASP A N 1
ATOM 1223 C CA . ASP A 1 155 ? -6.567 -11.289 27.334 1.00 89.12 155 ASP A CA 1
ATOM 1224 C C . ASP A 1 155 ? -6.577 -10.059 28.255 1.00 89.12 155 ASP A C 1
ATOM 1226 O O . ASP A 1 155 ? -6.581 -8.917 27.795 1.00 89.12 155 ASP A O 1
ATOM 1230 N N . PHE A 1 156 ? -6.558 -10.301 29.567 1.00 88.31 156 PHE A N 1
ATOM 1231 C CA . PHE A 1 156 ? -6.479 -9.275 30.611 1.00 88.31 156 PHE A CA 1
ATOM 1232 C C . PHE A 1 156 ? -5.062 -9.106 31.180 1.00 88.31 156 PHE A C 1
ATOM 1234 O O . PHE A 1 156 ? -4.897 -8.425 32.188 1.00 88.31 156 PHE A O 1
ATOM 1241 N N . SER A 1 157 ? -4.033 -9.706 30.573 1.00 87.19 157 SER A N 1
ATOM 1242 C CA . SER A 1 157 ? -2.644 -9.660 31.057 1.00 87.19 157 SER A CA 1
ATOM 1243 C C . SER A 1 157 ? -2.071 -8.245 31.178 1.00 87.19 157 SER A C 1
ATOM 1245 O O . SER A 1 157 ? -1.196 -8.002 32.009 1.00 87.19 157 SER A O 1
ATOM 1247 N N . LEU A 1 158 ? -2.586 -7.296 30.392 1.00 84.75 158 LEU A N 1
ATOM 1248 C CA . LEU A 1 158 ? -2.189 -5.889 30.455 1.00 84.75 158 LEU A CA 1
ATOM 1249 C C . LEU A 1 158 ? -3.016 -5.092 31.477 1.00 84.75 158 LEU A C 1
ATOM 1251 O O . LEU A 1 158 ? -2.835 -3.877 31.568 1.00 84.75 158 LEU A O 1
ATOM 1255 N N . VAL A 1 159 ? -3.905 -5.741 32.243 1.00 83.62 159 VAL A N 1
ATOM 1256 C CA . VAL A 1 159 ? -4.643 -5.146 33.366 1.00 83.62 159 VAL A CA 1
ATOM 1257 C C . VAL A 1 159 ? -3.861 -5.313 34.673 1.00 83.62 159 VAL A C 1
ATOM 1259 O O . VAL A 1 159 ? -3.628 -6.423 35.132 1.00 83.62 159 VAL A O 1
ATOM 1262 N N . GLU A 1 160 ? -3.432 -4.200 35.276 1.00 82.12 160 GLU A N 1
ATOM 1263 C CA . GLU A 1 160 ? -2.387 -4.142 36.314 1.00 82.12 160 GLU A CA 1
ATOM 1264 C C . GLU A 1 160 ? -2.858 -4.662 37.674 1.00 82.12 160 GLU A C 1
ATOM 1266 O O . GLU A 1 160 ? -2.057 -5.112 38.492 1.00 82.12 160 GLU A O 1
ATOM 1271 N N . SER A 1 161 ? -4.160 -4.588 37.936 1.00 86.94 161 SER A N 1
ATOM 1272 C CA . SER A 1 161 ? -4.758 -4.918 39.227 1.00 86.94 161 SER A CA 1
ATOM 1273 C C . SER A 1 161 ? -6.055 -5.692 39.046 1.00 86.94 161 SER A C 1
ATOM 1275 O O . SER A 1 161 ? -6.750 -5.524 38.051 1.00 86.94 161 SER A O 1
ATOM 1277 N N . ASN A 1 162 ? -6.447 -6.511 40.027 1.00 90.12 162 ASN A N 1
ATOM 1278 C CA . ASN A 1 162 ? -7.768 -7.147 39.986 1.00 90.12 162 ASN A CA 1
ATOM 1279 C C . ASN A 1 162 ? -8.892 -6.107 40.103 1.00 90.12 162 ASN A C 1
ATOM 1281 O O . ASN A 1 162 ? -9.850 -6.163 39.341 1.00 90.12 162 ASN A O 1
ATOM 1285 N N . GLU A 1 163 ? -8.732 -5.127 40.994 1.00 90.25 163 GLU A N 1
ATOM 1286 C CA . GLU A 1 163 ? -9.687 -4.038 41.240 1.00 90.25 163 GLU A CA 1
ATOM 1287 C C . GLU A 1 163 ? -9.445 -2.820 40.345 1.00 90.25 163 GLU A C 1
ATOM 1289 O O . GLU A 1 163 ? -8.327 -2.601 39.877 1.00 90.25 163 GLU A O 1
ATOM 1294 N N . ASP A 1 164 ? -10.466 -1.985 40.145 1.00 86.19 164 ASP A N 1
ATOM 1295 C CA . ASP A 1 164 ? -10.337 -0.725 39.407 1.00 86.19 164 ASP A CA 1
ATOM 1296 C C . ASP A 1 164 ? -9.578 0.340 40.216 1.00 86.19 164 ASP A C 1
ATOM 1298 O O . ASP A 1 164 ? -10.162 1.084 41.004 1.00 86.19 164 ASP A O 1
ATOM 1302 N N . ILE A 1 165 ? -8.256 0.396 40.045 1.00 83.81 165 ILE A N 1
ATOM 1303 C CA . ILE A 1 165 ? -7.400 1.370 40.737 1.00 83.81 165 ILE A CA 1
ATOM 1304 C C . ILE A 1 165 ? -7.418 2.756 40.088 1.00 83.81 165 ILE A C 1
ATOM 1306 O O . ILE A 1 165 ? -7.051 3.735 40.753 1.00 83.81 165 ILE A O 1
ATOM 1310 N N . LEU A 1 166 ? -7.815 2.835 38.814 1.00 79.50 166 LEU A N 1
ATOM 1311 C CA . LEU A 1 166 ? -7.868 4.081 38.057 1.00 79.50 166 LEU A CA 1
ATOM 1312 C C . LEU A 1 166 ? -9.118 4.868 38.444 1.00 79.50 166 LEU A C 1
ATOM 1314 O O . LEU A 1 166 ? -9.029 6.073 38.666 1.00 79.50 166 LEU A O 1
ATOM 1318 N N . TRP A 1 167 ? -10.256 4.195 38.616 1.00 84.00 167 TRP A N 1
ATOM 1319 C CA . TRP A 1 167 ? -11.482 4.826 39.092 1.00 84.00 167 TRP A CA 1
ATOM 1320 C C . TRP A 1 167 ? -11.334 5.374 40.516 1.00 84.00 167 TRP A C 1
ATOM 1322 O O . TRP A 1 167 ? -10.974 4.656 41.454 1.00 84.00 167 TRP A O 1
ATOM 1332 N N . LYS A 1 168 ? -11.650 6.661 40.691 1.00 83.62 168 LYS A N 1
ATOM 1333 C CA . LYS A 1 168 ? -11.700 7.336 41.992 1.00 83.62 168 LYS A CA 1
ATOM 1334 C C . LYS A 1 168 ? -13.122 7.843 42.258 1.00 83.62 168 LYS A C 1
ATOM 1336 O O . LYS A 1 168 ? -13.723 8.412 41.350 1.00 83.62 168 LYS A O 1
ATOM 1341 N N . PRO A 1 169 ? -13.650 7.694 43.486 1.00 81.25 169 PRO A N 1
ATOM 1342 C CA . PRO A 1 169 ? -15.012 8.120 43.809 1.00 81.25 169 PRO A CA 1
ATOM 1343 C C . PRO A 1 169 ? -15.199 9.641 43.765 1.00 81.25 169 PRO A C 1
ATOM 1345 O O . PRO A 1 169 ? -16.288 10.094 43.439 1.00 81.25 169 PRO A O 1
ATOM 1348 N N . ASP A 1 170 ? -14.148 10.418 44.044 1.00 82.50 170 ASP A N 1
ATOM 1349 C CA . ASP A 1 170 ? -14.263 11.870 44.265 1.00 82.50 170 ASP A CA 1
ATOM 1350 C C . ASP A 1 170 ? -13.508 12.715 43.231 1.00 82.50 170 ASP A C 1
ATOM 1352 O O . ASP A 1 170 ? -13.619 13.939 43.216 1.00 82.50 170 ASP A O 1
ATOM 1356 N N . ILE A 1 171 ? -12.714 12.078 42.369 1.00 80.81 171 ILE A N 1
ATOM 1357 C CA . ILE A 1 171 ? -11.822 12.763 41.432 1.00 80.81 171 ILE A CA 1
ATOM 1358 C C . ILE A 1 171 ? -12.137 12.284 40.028 1.00 80.81 171 ILE A C 1
ATOM 1360 O O . ILE A 1 171 ? -12.247 11.085 39.783 1.00 80.81 171 ILE A O 1
ATOM 1364 N N . ARG A 1 172 ? -12.277 13.239 39.113 1.00 80.31 172 ARG A N 1
ATOM 1365 C CA . ARG A 1 172 ? -12.445 12.989 37.687 1.00 80.31 172 ARG A CA 1
ATOM 1366 C C . ARG A 1 172 ? -11.137 13.289 36.965 1.00 80.31 172 ARG A C 1
ATOM 1368 O O . ARG A 1 172 ? -10.565 14.353 37.178 1.00 80.31 172 ARG A O 1
ATOM 1375 N N . GLU A 1 173 ? -10.715 12.372 36.104 1.00 80.88 173 GLU A N 1
ATOM 1376 C CA . GLU A 1 173 ? -9.539 12.513 35.249 1.00 80.88 173 GLU A CA 1
ATOM 1377 C C . GLU A 1 173 ? -9.658 13.780 34.390 1.00 80.88 173 GLU A C 1
ATOM 1379 O O . GLU A 1 173 ? -10.699 14.089 33.796 1.00 80.88 173 GLU A O 1
ATOM 1384 N N . THR A 1 174 ? -8.572 14.536 34.359 1.00 84.50 174 THR A N 1
ATOM 1385 C CA . THR A 1 174 ? -8.424 15.777 33.610 1.00 84.50 174 THR A CA 1
ATOM 1386 C C . THR A 1 174 ? -8.085 15.500 32.147 1.00 84.50 174 THR A C 1
ATOM 1388 O O . THR A 1 174 ? -7.705 14.399 31.752 1.00 84.50 174 THR A O 1
ATOM 1391 N N . LYS A 1 175 ? -8.196 16.527 31.298 1.00 82.31 175 LYS A N 1
ATOM 1392 C CA . LYS A 1 175 ? -7.821 16.405 29.882 1.00 82.31 175 LYS A CA 1
ATOM 1393 C C . LYS A 1 175 ? -6.344 16.076 29.695 1.00 82.31 175 LYS A C 1
ATOM 1395 O O . LYS A 1 175 ? -6.025 15.263 28.835 1.00 82.31 175 LYS A O 1
ATOM 1400 N N . ASP A 1 176 ? -5.472 16.679 30.495 1.00 83.31 176 ASP A N 1
ATOM 1401 C CA . ASP A 1 176 ? -4.030 16.469 30.386 1.00 83.31 176 ASP A CA 1
ATOM 1402 C C . ASP A 1 176 ? -3.659 15.032 30.768 1.00 83.31 176 ASP A C 1
ATOM 1404 O O . ASP A 1 176 ? -2.886 14.390 30.061 1.00 83.31 176 ASP A O 1
ATOM 1408 N N . GLU A 1 177 ? -4.298 14.469 31.798 1.00 83.75 177 GLU A N 1
ATOM 1409 C CA . GLU A 1 177 ? -4.135 13.056 32.166 1.00 83.75 177 GLU A CA 1
ATOM 1410 C C . GLU A 1 177 ? -4.595 12.108 31.041 1.00 83.75 177 GLU A C 1
ATOM 1412 O O . GLU A 1 177 ? -3.872 11.168 30.698 1.00 83.75 177 GLU A O 1
ATOM 1417 N N . ILE A 1 178 ? -5.724 12.401 30.376 1.00 82.81 178 ILE A N 1
ATOM 1418 C CA . ILE A 1 178 ? -6.194 11.635 29.202 1.00 82.81 178 ILE A CA 1
ATOM 1419 C C . ILE A 1 178 ? -5.171 11.681 28.058 1.00 82.81 178 ILE A C 1
ATOM 1421 O O . ILE A 1 178 ? -4.960 10.669 27.384 1.00 82.81 178 ILE A O 1
ATOM 1425 N N . LEU A 1 179 ? -4.551 12.840 27.812 1.00 84.00 179 LEU A N 1
ATOM 1426 C CA . LEU A 1 179 ? -3.549 13.010 26.756 1.00 84.00 179 LEU A CA 1
ATOM 1427 C C . LEU A 1 179 ? -2.241 12.281 27.085 1.00 84.00 179 LEU A C 1
ATOM 1429 O O . LEU A 1 179 ? -1.702 11.594 26.218 1.00 84.00 179 LEU A O 1
ATOM 1433 N N . VAL A 1 180 ? -1.762 12.358 28.331 1.00 84.06 180 VAL A N 1
ATOM 1434 C CA . VAL A 1 180 ? -0.579 11.610 28.799 1.00 84.06 180 VAL A CA 1
ATOM 1435 C C . VAL A 1 180 ? -0.801 10.108 28.632 1.00 84.06 180 VAL A C 1
ATOM 1437 O O . VAL A 1 180 ? 0.042 9.391 28.086 1.00 84.06 180 VAL A O 1
ATOM 1440 N N . ARG A 1 181 ? -1.970 9.619 29.042 1.00 83.88 181 ARG A N 1
ATOM 1441 C CA . ARG A 1 181 ? -2.321 8.206 28.925 1.00 83.88 181 ARG A CA 1
ATOM 1442 C C . ARG A 1 181 ? -2.510 7.770 27.475 1.00 83.88 181 ARG A C 1
ATOM 1444 O O . ARG A 1 181 ? -2.052 6.698 27.082 1.00 83.88 181 ARG A O 1
ATOM 1451 N N . GLY A 1 182 ? -3.124 8.612 26.651 1.00 84.19 182 GLY A N 1
ATOM 1452 C CA . GLY A 1 182 ? -3.217 8.376 25.218 1.00 84.19 182 GLY A CA 1
ATOM 1453 C C . GLY A 1 182 ? -1.845 8.320 24.546 1.00 84.19 182 GLY A C 1
ATOM 1454 O O . GLY A 1 182 ? -1.595 7.420 23.748 1.00 84.19 182 GLY A O 1
ATOM 1455 N N . GLN A 1 183 ? -0.904 9.181 24.932 1.00 81.88 183 GLN A N 1
ATOM 1456 C CA . GLN A 1 183 ? 0.476 9.111 24.454 1.00 81.88 183 GLN A CA 1
ATOM 1457 C C . GLN A 1 183 ? 1.151 7.780 24.818 1.00 81.88 183 GLN A C 1
ATOM 1459 O O . GLN A 1 183 ? 1.793 7.165 23.963 1.00 81.88 183 GLN A O 1
ATOM 1464 N N . GLN A 1 184 ? 1.005 7.317 26.062 1.00 83.06 184 GLN A N 1
ATOM 1465 C CA . GLN A 1 184 ? 1.503 6.001 26.479 1.00 83.06 184 GLN A CA 1
ATOM 1466 C C . GLN A 1 184 ? 0.886 4.884 25.631 1.00 83.06 184 GLN A C 1
ATOM 1468 O O . GLN A 1 184 ? 1.610 4.014 25.145 1.00 83.06 184 GLN A O 1
ATOM 1473 N N . PHE A 1 185 ? -0.424 4.959 25.376 1.00 86.25 185 PHE A N 1
ATOM 1474 C CA . PHE A 1 185 ? -1.128 4.010 24.522 1.00 86.25 185 PHE A CA 1
ATOM 1475 C C . PHE A 1 185 ? -0.592 3.999 23.083 1.00 86.25 185 PHE A C 1
ATOM 1477 O O . PHE A 1 185 ? -0.279 2.930 22.570 1.00 86.25 185 PHE A O 1
ATOM 1484 N N . PHE A 1 186 ? -0.429 5.154 22.427 1.00 85.31 186 PHE A N 1
ATOM 1485 C CA . PHE A 1 186 ? 0.090 5.206 21.052 1.00 85.31 186 PHE A CA 1
ATOM 1486 C C . PHE A 1 186 ? 1.565 4.786 20.958 1.00 85.31 186 PHE A C 1
ATOM 1488 O O . PHE A 1 186 ? 1.966 4.188 19.961 1.00 85.31 186 PHE A O 1
ATOM 1495 N N . ASN A 1 187 ? 2.369 5.025 22.000 1.00 83.50 187 ASN A N 1
ATOM 1496 C CA . ASN A 1 187 ? 3.732 4.493 22.085 1.00 83.50 187 ASN A CA 1
ATOM 1497 C C . ASN A 1 187 ? 3.743 2.962 22.194 1.00 83.50 187 ASN A C 1
ATOM 1499 O O . ASN A 1 187 ? 4.505 2.311 21.480 1.00 83.50 187 ASN A O 1
ATOM 1503 N N . TRP A 1 188 ? 2.890 2.393 23.050 1.00 87.25 188 TRP A N 1
ATOM 1504 C CA . TRP A 1 188 ? 2.706 0.944 23.149 1.00 87.25 188 TRP A CA 1
ATOM 1505 C C . TRP A 1 188 ? 2.182 0.360 21.834 1.00 87.25 188 TRP A C 1
ATOM 1507 O O . TRP A 1 188 ? 2.706 -0.631 21.340 1.00 87.25 188 TRP A O 1
ATOM 1517 N N . LEU A 1 189 ? 1.211 1.016 21.201 1.00 87.44 189 LEU A N 1
ATOM 1518 C CA . LEU A 1 189 ? 0.690 0.598 19.906 1.00 87.44 189 LEU A CA 1
ATOM 1519 C C . LEU A 1 189 ? 1.788 0.598 18.837 1.00 87.44 189 LEU A C 1
ATOM 1521 O O . LEU A 1 189 ? 1.800 -0.260 17.961 1.00 87.44 189 LEU A O 1
ATOM 1525 N N . TRP A 1 190 ? 2.733 1.537 18.904 1.00 86.56 190 TRP A N 1
ATOM 1526 C CA . TRP A 1 190 ? 3.853 1.582 17.970 1.00 86.56 190 TRP A CA 1
ATOM 1527 C C . TRP A 1 190 ? 4.827 0.412 18.141 1.00 86.56 190 TRP A C 1
ATOM 1529 O O . TRP A 1 190 ? 5.385 -0.051 17.150 1.00 86.56 190 TRP A O 1
ATOM 1539 N N . SER A 1 191 ? 5.015 -0.095 19.366 1.00 86.50 191 SER A N 1
ATOM 1540 C CA . SER A 1 191 ? 5.891 -1.248 19.622 1.00 86.50 191 SER A CA 1
ATOM 1541 C C . SER A 1 191 ? 5.284 -2.586 19.188 1.00 86.50 191 SER A C 1
ATOM 1543 O O . SER A 1 191 ? 5.985 -3.598 19.145 1.00 86.50 191 SER A O 1
ATOM 1545 N N . ARG A 1 192 ? 3.994 -2.601 18.837 1.00 88.25 192 ARG A N 1
ATOM 1546 C CA . ARG A 1 192 ? 3.302 -3.776 18.307 1.00 88.25 192 ARG A CA 1
ATOM 1547 C C . ARG A 1 192 ? 3.831 -4.162 16.929 1.00 88.25 192 ARG A C 1
ATOM 1549 O O . ARG A 1 192 ? 4.121 -3.305 16.095 1.00 88.25 192 ARG A O 1
ATOM 1556 N N . LYS A 1 193 ? 3.901 -5.465 16.658 1.00 91.06 193 LYS A N 1
ATOM 1557 C CA . LYS A 1 193 ? 4.261 -5.995 15.330 1.00 91.06 193 LYS A CA 1
ATOM 1558 C C . LYS A 1 193 ? 3.108 -5.882 14.332 1.00 91.06 193 LYS A C 1
ATOM 1560 O O . LYS A 1 193 ? 3.334 -5.894 13.131 1.00 91.06 193 LYS A O 1
ATOM 1565 N N . GLU A 1 194 ? 1.884 -5.784 14.837 1.00 92.56 194 GLU A N 1
ATOM 1566 C CA . GLU A 1 194 ? 0.661 -5.724 14.053 1.00 92.56 194 GLU A CA 1
ATOM 1567 C C . GLU A 1 194 ? 0.556 -4.391 13.293 1.00 92.56 194 GLU A C 1
ATOM 1569 O O . GLU A 1 194 ? 0.864 -3.318 13.818 1.00 92.56 194 GLU A O 1
ATOM 1574 N N . GLU A 1 195 ? 0.136 -4.463 12.037 1.00 91.94 195 GLU A N 1
ATOM 1575 C CA . GLU A 1 195 ? -0.021 -3.340 11.111 1.00 91.94 195 GLU A CA 1
ATOM 1576 C C . GLU A 1 195 ? -1.472 -2.858 11.049 1.00 91.94 195 GLU A C 1
ATOM 1578 O O . GLU A 1 195 ? -1.704 -1.663 10.896 1.00 91.94 195 GLU A O 1
ATOM 1583 N N . HIS A 1 196 ? -2.442 -3.764 11.194 1.00 93.19 196 HIS A N 1
ATOM 1584 C CA . HIS A 1 196 ? -3.876 -3.469 11.156 1.00 93.19 196 HIS A CA 1
ATOM 1585 C C . HIS A 1 196 ? -4.513 -3.756 12.516 1.00 93.19 196 HIS A C 1
ATOM 1587 O O . HIS A 1 196 ? -4.756 -4.913 12.872 1.00 93.19 196 HIS A O 1
ATOM 1593 N N . ILE A 1 197 ? -4.788 -2.694 13.273 1.00 94.38 197 ILE A N 1
ATOM 1594 C CA . ILE A 1 197 ? -5.218 -2.782 14.672 1.00 94.38 197 ILE A CA 1
ATOM 1595 C C . ILE A 1 197 ? -6.589 -2.126 14.829 1.00 94.38 197 ILE A C 1
ATOM 1597 O O . ILE A 1 197 ? -6.762 -0.943 14.526 1.00 94.38 197 ILE A O 1
ATOM 1601 N N . ALA A 1 198 ? -7.569 -2.878 15.323 1.00 94.88 198 ALA A N 1
ATOM 1602 C CA . ALA A 1 198 ? -8.863 -2.342 15.723 1.00 94.88 198 ALA A CA 1
ATOM 1603 C C . ALA A 1 198 ? -8.822 -1.888 17.185 1.00 94.88 198 ALA A C 1
ATOM 1605 O O . ALA A 1 198 ? -8.277 -2.579 18.038 1.00 94.88 198 ALA A O 1
ATOM 1606 N N . ILE A 1 199 ? -9.396 -0.725 17.483 1.00 94.19 199 ILE A N 1
ATOM 1607 C CA . ILE A 1 199 ? -9.420 -0.146 18.829 1.00 94.19 199 ILE A CA 1
ATOM 1608 C C . ILE A 1 199 ? -10.867 0.165 19.191 1.00 94.19 199 ILE A C 1
ATOM 1610 O O . ILE A 1 199 ? -11.464 1.071 18.612 1.00 94.19 199 ILE A O 1
ATOM 1614 N N . VAL A 1 200 ? -11.419 -0.555 20.165 1.00 93.69 200 VAL A N 1
ATOM 1615 C CA . VAL A 1 200 ? -12.780 -0.353 20.673 1.00 93.69 200 VAL A CA 1
ATOM 1616 C C . VAL A 1 200 ? -12.717 0.399 21.995 1.00 93.69 200 VAL A C 1
ATOM 1618 O O . VAL A 1 200 ? -12.281 -0.121 23.022 1.00 93.69 200 VAL A O 1
ATOM 1621 N N . THR A 1 201 ? -13.133 1.661 21.977 1.00 92.06 201 THR A N 1
ATOM 1622 C CA . THR A 1 201 ? -12.995 2.546 23.139 1.00 92.06 201 THR A CA 1
ATOM 1623 C C . THR A 1 201 ? -14.116 3.590 23.188 1.00 92.06 201 THR A C 1
ATOM 1625 O O . THR A 1 201 ? -15.196 3.422 22.612 1.00 92.06 201 THR A O 1
ATOM 1628 N N . HIS A 1 202 ? -13.909 4.653 23.954 1.00 87.06 202 HIS A N 1
ATOM 1629 C CA . HIS A 1 202 ? -14.911 5.647 24.302 1.00 87.06 202 HIS A CA 1
ATOM 1630 C C . HIS A 1 202 ? -14.716 6.945 23.532 1.00 87.06 202 HIS A C 1
ATOM 1632 O O . HIS A 1 202 ? -13.613 7.294 23.115 1.00 87.06 202 HIS A O 1
ATOM 1638 N N . PHE A 1 203 ? -15.807 7.699 23.396 1.00 83.94 203 PHE A N 1
ATOM 1639 C CA . PHE A 1 203 ? -15.826 8.956 22.652 1.00 83.94 203 PHE A CA 1
ATOM 1640 C C . PHE A 1 203 ? -14.736 9.938 23.097 1.00 83.94 203 PHE A C 1
ATOM 1642 O O . PHE A 1 203 ? -13.995 10.430 22.254 1.00 83.94 203 PHE A O 1
ATOM 1649 N N . ILE A 1 204 ? -14.644 10.231 24.397 1.00 81.56 204 ILE A N 1
ATOM 1650 C CA . ILE A 1 204 ? -13.760 11.291 24.892 1.00 81.56 204 ILE A CA 1
ATOM 1651 C C . ILE A 1 204 ? -12.280 10.967 24.679 1.00 81.56 204 ILE A C 1
ATOM 1653 O O . ILE A 1 204 ? -11.524 11.838 24.258 1.00 81.56 204 ILE A O 1
ATOM 1657 N N . PHE A 1 205 ? -11.891 9.704 24.884 1.00 85.00 205 PHE A N 1
ATOM 1658 C CA . PHE A 1 205 ? -10.527 9.244 24.644 1.00 85.00 205 PHE A CA 1
ATOM 1659 C C . PHE A 1 205 ? -10.146 9.428 23.172 1.00 85.00 205 PHE A C 1
ATOM 1661 O O . PHE A 1 205 ? -9.092 9.990 22.885 1.00 85.00 205 PHE A O 1
ATOM 1668 N N . LEU A 1 206 ? -11.026 9.020 22.245 1.00 85.06 206 LEU A N 1
ATOM 1669 C CA . LEU A 1 206 ? -10.823 9.247 20.812 1.00 85.06 206 LEU A CA 1
ATOM 1670 C C . LEU A 1 206 ? -10.765 10.742 20.498 1.00 85.06 206 LEU A C 1
ATOM 1672 O O . LEU A 1 206 ? -9.850 11.191 19.822 1.00 85.06 206 LEU A O 1
ATOM 1676 N N . PHE A 1 207 ? -11.724 11.523 20.990 1.00 83.44 207 PHE A N 1
ATOM 1677 C CA . PHE A 1 207 ? -11.855 12.935 20.655 1.00 83.44 207 PHE A CA 1
ATOM 1678 C C . PHE A 1 207 ? -10.640 13.761 21.091 1.00 83.44 207 PHE A C 1
ATOM 1680 O O . PHE A 1 207 ? -10.053 14.444 20.253 1.00 83.44 207 PHE A O 1
ATOM 1687 N N . GLU A 1 208 ? -10.244 13.690 22.365 1.00 83.38 208 GLU A N 1
ATOM 1688 C CA . GLU A 1 208 ? -9.145 14.515 22.885 1.00 83.38 208 GLU A CA 1
ATOM 1689 C C . GLU A 1 208 ? -7.800 14.100 22.263 1.00 83.38 208 GLU A C 1
ATOM 1691 O O . GLU A 1 208 ? -7.050 14.960 21.800 1.00 83.38 208 GLU A O 1
ATOM 1696 N N . ASN A 1 209 ? -7.531 12.795 22.118 1.00 84.88 209 ASN A N 1
ATOM 1697 C CA . ASN A 1 209 ? -6.287 12.333 21.495 1.00 84.88 209 ASN A CA 1
ATOM 1698 C C . ASN A 1 209 ? -6.210 12.660 20.001 1.00 84.88 209 ASN A C 1
ATOM 1700 O O . ASN A 1 209 ? -5.200 13.182 19.532 1.00 84.88 209 ASN A O 1
ATOM 1704 N N . LEU A 1 210 ? -7.276 12.415 19.233 1.00 83.88 210 LEU A N 1
ATOM 1705 C CA . LEU A 1 210 ? -7.303 12.765 17.810 1.00 83.88 210 LEU A CA 1
ATOM 1706 C C . LEU A 1 210 ? -7.170 14.278 17.602 1.00 83.88 210 LEU A C 1
ATOM 1708 O O . LEU A 1 210 ? -6.497 14.720 16.668 1.00 83.88 210 LEU A O 1
ATOM 1712 N N . LYS A 1 211 ? -7.760 15.083 18.491 1.00 80.50 211 LYS A N 1
ATOM 1713 C CA . LYS A 1 211 ? -7.593 16.535 18.480 1.00 80.50 211 LYS A CA 1
ATOM 1714 C C . LYS A 1 211 ? -6.132 16.930 18.712 1.00 80.50 211 LYS A C 1
ATOM 1716 O O . LYS A 1 211 ? -5.639 17.784 17.969 1.00 80.50 211 LYS A O 1
ATOM 1721 N N . ALA A 1 212 ? -5.430 16.295 19.651 1.00 78.19 212 ALA A N 1
ATOM 1722 C CA . ALA A 1 212 ? -4.010 16.550 19.900 1.00 78.19 212 ALA A CA 1
ATOM 1723 C C . ALA A 1 212 ? -3.149 16.280 18.651 1.00 78.19 212 ALA A C 1
ATOM 1725 O O . ALA A 1 212 ? -2.397 17.162 18.231 1.00 78.19 212 ALA A O 1
ATOM 1726 N N . PHE A 1 213 ? -3.366 15.156 17.953 1.00 72.88 213 PHE A N 1
ATOM 1727 C CA . PHE A 1 213 ? -2.679 14.863 16.681 1.00 72.88 213 PHE A CA 1
ATOM 1728 C C . PHE A 1 213 ? -2.905 15.934 15.604 1.00 72.88 213 PHE A C 1
ATOM 1730 O O . PHE A 1 213 ? -2.002 16.237 14.828 1.00 72.88 213 PHE A O 1
ATOM 1737 N N . THR A 1 214 ? -4.100 16.530 15.546 1.00 65.62 214 THR A N 1
ATOM 1738 C CA . THR A 1 214 ? -4.410 17.588 14.565 1.00 65.62 214 THR A CA 1
ATOM 1739 C C . THR A 1 214 ? -3.942 18.990 14.975 1.00 65.62 214 THR A C 1
ATOM 1741 O O . THR A 1 214 ? -3.866 19.884 14.122 1.00 65.62 214 THR A O 1
ATOM 1744 N N . SER A 1 215 ? -3.637 19.189 16.260 1.00 56.06 215 SER A N 1
ATOM 1745 C CA . SER A 1 215 ? -3.202 20.472 16.832 1.00 56.06 215 SER A CA 1
ATOM 1746 C C . SER A 1 215 ? -1.678 20.632 16.795 1.00 56.06 215 SER A C 1
ATOM 1748 O O . SER A 1 215 ? -1.204 21.731 16.537 1.00 56.06 215 SER A O 1
ATOM 1750 N N . ASN A 1 216 ? -0.924 19.532 16.919 1.00 44.00 216 ASN A N 1
ATOM 1751 C CA . ASN A 1 216 ? 0.549 19.516 16.939 1.00 44.00 216 ASN A CA 1
ATOM 1752 C C . ASN A 1 216 ? 1.223 19.658 15.561 1.00 44.00 216 ASN A C 1
ATOM 1754 O O . ASN A 1 216 ? 2.439 19.541 15.438 1.00 44.00 216 ASN A O 1
ATOM 1758 N N . HIS A 1 217 ? 0.470 19.911 14.490 1.00 43.94 217 HIS A N 1
ATOM 1759 C CA . HIS A 1 217 ? 1.081 20.335 13.232 1.00 43.94 217 HIS A CA 1
ATOM 1760 C C . HIS A 1 217 ? 1.329 21.835 13.302 1.00 43.94 217 HIS A C 1
ATOM 1762 O O . HIS A 1 217 ? 0.377 22.607 13.173 1.00 43.94 217 HIS A O 1
ATOM 1768 N N . HIS A 1 218 ? 2.599 22.222 13.466 1.00 31.47 218 HIS A N 1
ATOM 1769 C CA . HIS A 1 218 ? 3.105 23.566 13.199 1.00 31.47 218 HIS A CA 1
ATOM 1770 C C . HIS A 1 218 ? 2.715 24.013 11.779 1.00 31.47 218 HIS A C 1
ATOM 1772 O O . HIS A 1 218 ? 3.484 23.944 10.827 1.00 31.47 218 HIS A O 1
ATOM 1778 N N . CYS A 1 219 ? 1.491 24.505 11.629 1.00 25.73 219 CYS A N 1
ATOM 1779 C CA . CYS A 1 219 ? 1.283 25.700 10.841 1.00 25.73 219 CYS A CA 1
ATOM 1780 C C . CYS A 1 219 ? 1.886 26.822 11.686 1.00 25.73 219 CYS A C 1
ATOM 1782 O O . CYS A 1 219 ? 1.526 26.955 12.853 1.00 25.73 219 CYS A O 1
ATOM 1784 N N . HIS A 1 220 ? 2.851 27.545 11.127 1.00 22.31 220 HIS A N 1
ATOM 1785 C CA . HIS A 1 220 ? 3.500 28.705 11.737 1.00 22.31 220 HIS A CA 1
ATOM 1786 C C . HIS A 1 220 ? 2.521 29.521 12.614 1.00 22.31 220 HIS A C 1
ATOM 1788 O O . HIS A 1 220 ? 1.451 29.886 12.114 1.00 22.31 220 HIS A O 1
ATOM 1794 N N . PRO A 1 221 ? 2.852 29.842 13.879 1.00 26.00 221 PRO A N 1
ATOM 1795 C CA . PRO A 1 221 ? 2.074 30.796 14.647 1.00 26.00 221 PRO A CA 1
ATOM 1796 C C . PRO A 1 221 ? 2.374 32.176 14.065 1.00 26.00 221 PRO A C 1
ATOM 1798 O O . PRO A 1 221 ? 3.434 32.750 14.301 1.00 26.00 221 PRO A O 1
ATOM 1801 N N . LEU A 1 222 ? 1.462 32.704 13.257 1.00 23.92 222 LEU A N 1
ATOM 1802 C CA . LEU A 1 222 ? 1.387 34.141 13.054 1.00 23.92 222 LEU A CA 1
ATOM 1803 C C . LEU A 1 222 ? 0.156 34.642 13.799 1.00 23.92 222 LEU A C 1
ATOM 1805 O O . LEU A 1 222 ? -0.978 34.384 13.410 1.00 23.92 222 LEU A O 1
ATOM 1809 N N . VAL A 1 223 ? 0.469 35.388 14.858 1.00 25.95 223 VAL A N 1
ATOM 1810 C CA . VAL A 1 223 ? -0.379 36.322 15.598 1.00 25.95 223 VAL A CA 1
ATOM 1811 C C . VAL A 1 223 ? -1.387 35.698 16.564 1.00 25.95 223 VAL A C 1
ATOM 1813 O O . VAL A 1 223 ? -2.546 35.485 16.237 1.00 25.95 223 VAL A O 1
ATOM 1816 N N . THR A 1 224 ? -0.973 35.582 17.826 1.00 23.78 224 THR A N 1
ATOM 1817 C CA . THR A 1 224 ? -1.811 36.055 18.938 1.00 23.78 224 THR A CA 1
ATOM 1818 C C . THR A 1 224 ? -0.929 36.786 19.945 1.00 23.78 224 THR A C 1
ATOM 1820 O O . THR A 1 224 ? -0.561 36.247 20.986 1.00 23.78 224 THR A O 1
ATOM 1823 N N . THR A 1 225 ? -0.569 38.025 19.627 1.00 25.67 225 THR A N 1
ATOM 1824 C CA . THR A 1 225 ? -0.353 39.029 20.667 1.00 25.67 225 THR A CA 1
ATOM 1825 C C . THR A 1 225 ? -1.616 39.873 20.758 1.00 25.67 225 THR A C 1
ATOM 1827 O O . THR A 1 225 ? -2.153 40.296 19.739 1.00 25.67 225 THR A O 1
ATOM 1830 N N . GLU A 1 226 ? -2.027 40.101 22.003 1.00 26.67 226 GLU A N 1
ATOM 1831 C CA . GLU A 1 226 ? -2.922 41.158 22.480 1.00 26.67 226 GLU A CA 1
ATOM 1832 C C . GLU A 1 226 ? -4.437 40.879 22.569 1.00 26.67 226 GLU A C 1
ATOM 1834 O O . GLU A 1 226 ? -5.214 40.955 21.625 1.00 26.67 226 GLU A O 1
ATOM 1839 N N . THR A 1 227 ? -4.836 40.680 23.832 1.00 31.25 227 THR A N 1
ATOM 1840 C CA . THR A 1 227 ? -5.962 41.348 24.502 1.00 31.25 227 THR A CA 1
ATOM 1841 C C . THR A 1 227 ? -7.366 41.169 23.924 1.00 31.25 227 THR A C 1
ATOM 1843 O O . THR A 1 227 ? -7.791 41.883 23.023 1.00 31.25 227 THR A O 1
ATOM 1846 N N . CYS A 1 228 ? -8.195 40.389 24.620 1.00 25.08 228 CYS A N 1
ATOM 1847 C CA . CYS A 1 228 ? -9.574 40.818 24.828 1.00 25.08 228 CYS A CA 1
ATOM 1848 C C . CYS A 1 228 ? -10.086 40.319 26.179 1.00 25.08 228 CYS A C 1
ATOM 1850 O O . CYS A 1 228 ? -10.574 39.202 26.328 1.00 25.08 228 CYS A O 1
ATOM 1852 N N . ALA A 1 229 ? -9.951 41.182 27.183 1.00 29.75 229 ALA A N 1
ATOM 1853 C CA . ALA A 1 229 ? -10.787 41.132 28.363 1.00 29.75 229 ALA A CA 1
ATOM 1854 C C . ALA A 1 229 ? -12.213 41.506 27.940 1.00 29.75 229 ALA A C 1
ATOM 1856 O O . ALA A 1 229 ? -12.475 42.679 27.689 1.00 29.75 229 ALA A O 1
ATOM 1857 N N . ARG A 1 230 ? -13.125 40.535 27.854 1.00 27.53 230 ARG A N 1
ATOM 1858 C CA . ARG A 1 230 ? -14.580 40.753 27.931 1.00 27.53 230 ARG A CA 1
ATOM 1859 C C . ARG A 1 230 ? -15.278 39.457 28.348 1.00 27.53 230 ARG A C 1
ATOM 1861 O O . ARG A 1 230 ? -14.844 38.366 27.997 1.00 27.53 230 ARG A O 1
ATOM 1868 N N . LYS A 1 231 ? -16.300 39.618 29.192 1.00 27.89 231 LYS A N 1
ATOM 1869 C CA . LYS A 1 231 ? -16.984 38.558 29.946 1.00 27.89 231 LYS A CA 1
ATOM 1870 C C . LYS A 1 231 ? -17.821 37.627 29.044 1.00 27.89 231 LYS A C 1
ATOM 1872 O O . LYS A 1 231 ? -18.224 38.053 27.965 1.00 27.89 231 LYS A O 1
ATOM 1877 N N . PRO A 1 232 ? -18.118 36.389 29.488 1.00 28.92 232 PRO A N 1
ATOM 1878 C CA . PRO A 1 232 ? -18.632 35.298 28.649 1.00 28.92 232 PRO A CA 1
ATOM 1879 C C . PRO A 1 232 ? -20.140 35.337 28.336 1.00 28.92 232 PRO A C 1
ATOM 1881 O O . PRO A 1 232 ? -20.694 34.309 27.957 1.00 28.92 232 PRO A O 1
ATOM 1884 N N . GLU A 1 233 ? -20.820 36.472 28.494 1.00 30.42 233 GLU A N 1
ATOM 1885 C CA . GLU A 1 233 ? -22.292 36.524 28.438 1.00 30.42 233 GLU A CA 1
ATOM 1886 C C . GLU A 1 233 ? -22.846 36.829 27.021 1.00 30.42 233 GLU A C 1
ATOM 1888 O O . GLU A 1 233 ? -24.015 36.575 26.755 1.00 30.42 233 GLU A O 1
ATOM 1893 N N . ASP A 1 234 ? -22.024 37.324 26.080 1.00 27.38 234 ASP A N 1
ATOM 1894 C CA . ASP A 1 234 ? -22.516 37.919 24.815 1.00 27.38 234 ASP A CA 1
ATOM 1895 C C . ASP A 1 234 ? -22.328 37.064 23.538 1.00 27.38 234 ASP A C 1
ATOM 1897 O O . ASP A 1 234 ? -22.581 37.529 22.427 1.00 27.38 234 ASP A O 1
ATOM 1901 N N . CYS A 1 235 ? -21.909 35.797 23.628 1.00 26.77 235 CYS A N 1
ATOM 1902 C CA . CYS A 1 235 ? -21.714 34.949 22.437 1.00 26.77 235 CYS A CA 1
ATOM 1903 C C . CYS A 1 235 ? -22.945 34.093 22.089 1.00 26.77 235 CYS A C 1
ATOM 1905 O O . CYS A 1 235 ? -22.913 32.865 22.172 1.00 26.77 235 CYS A O 1
ATOM 1907 N N . MET A 1 236 ? -24.018 34.729 21.606 1.00 28.86 236 MET A N 1
ATOM 1908 C CA . MET A 1 236 ? -24.995 34.067 20.734 1.00 28.86 236 MET A CA 1
ATOM 1909 C C . MET A 1 236 ? -24.875 34.597 19.300 1.00 28.86 236 MET A C 1
ATOM 1911 O O . MET A 1 236 ? -25.006 35.786 19.034 1.00 28.86 236 MET A O 1
ATOM 1915 N N . SER A 1 237 ? -24.693 33.657 18.372 1.00 32.78 237 SER A N 1
ATOM 1916 C CA . SER A 1 237 ? -24.567 33.824 16.918 1.00 32.78 237 SER A CA 1
ATOM 1917 C C . SER A 1 237 ? -23.221 34.371 16.420 1.00 32.78 237 SER A C 1
ATOM 1919 O O . SER A 1 237 ? -22.946 35.563 16.433 1.00 32.78 237 SER A O 1
ATOM 1921 N N . ILE A 1 238 ? -22.393 33.481 15.870 1.00 26.67 238 ILE A N 1
ATOM 1922 C CA . ILE A 1 238 ? -21.387 33.874 14.881 1.00 26.67 238 ILE A CA 1
ATOM 1923 C C . ILE A 1 238 ? -21.657 33.049 13.628 1.00 26.67 238 ILE A C 1
ATOM 1925 O O . ILE A 1 238 ? -21.375 31.853 13.554 1.00 26.67 238 ILE A O 1
ATOM 1929 N N . ARG A 1 239 ? -22.274 33.715 12.647 1.00 28.03 239 ARG A N 1
ATOM 1930 C CA . ARG A 1 239 ? -22.220 33.317 11.240 1.00 28.03 239 ARG A CA 1
ATOM 1931 C C . ARG A 1 239 ? -20.752 33.348 10.817 1.00 28.03 239 ARG A C 1
ATOM 1933 O O . ARG A 1 239 ? -20.072 34.343 11.048 1.00 28.03 239 ARG A O 1
ATOM 1940 N N . LEU A 1 240 ? -20.291 32.264 10.199 1.00 29.05 240 LEU A N 1
ATOM 1941 C CA . LEU A 1 240 ? -18.989 32.173 9.538 1.00 29.05 240 LEU A CA 1
ATOM 1942 C C . LEU A 1 240 ? -18.840 33.349 8.558 1.00 29.05 240 LEU A C 1
ATOM 1944 O O . LEU A 1 240 ? -19.571 33.411 7.569 1.00 29.05 240 LEU A O 1
ATOM 1948 N N . SER A 1 241 ? -17.940 34.292 8.848 1.00 30.45 241 SER A N 1
ATOM 1949 C CA . SER A 1 241 ? -17.598 35.368 7.918 1.00 30.45 241 SER A CA 1
ATOM 1950 C C . SER A 1 241 ? -16.618 34.855 6.860 1.00 30.45 241 SER A C 1
ATOM 1952 O O . SER A 1 241 ? -15.742 34.025 7.117 1.00 30.45 241 SER A O 1
ATOM 1954 N N . SER A 1 242 ? -16.783 35.368 5.645 1.00 30.83 242 SER A N 1
ATOM 1955 C CA . SER A 1 242 ? -16.061 35.032 4.413 1.00 30.83 242 SER A CA 1
ATOM 1956 C C . SER A 1 242 ? -14.553 35.336 4.426 1.00 30.83 242 SER A C 1
ATOM 1958 O O . SER A 1 242 ? -13.867 35.055 3.446 1.00 30.83 242 SER A O 1
ATOM 1960 N N . GLU A 1 243 ? -14.014 35.882 5.517 1.00 28.14 243 GLU A N 1
ATOM 1961 C CA . GLU A 1 243 ? -12.613 36.312 5.625 1.00 28.14 243 GLU A CA 1
ATOM 1962 C C . GLU A 1 243 ? -11.670 35.191 6.100 1.00 28.14 243 GLU A C 1
ATOM 1964 O O . GLU A 1 243 ? -10.514 35.138 5.678 1.00 28.14 243 GLU A O 1
ATOM 1969 N N . LEU A 1 244 ? -12.164 34.199 6.857 1.00 30.89 244 LEU A N 1
ATOM 1970 C CA . LEU A 1 244 ? -11.369 33.018 7.249 1.00 30.89 244 LEU A CA 1
ATOM 1971 C C . LEU A 1 244 ? -11.055 32.080 6.068 1.00 30.89 244 LEU A C 1
ATOM 1973 O O . LEU A 1 244 ? -10.124 31.276 6.135 1.00 30.89 244 LEU A O 1
ATOM 1977 N N . THR A 1 245 ? -11.796 32.189 4.962 1.00 32.34 245 THR A N 1
ATOM 1978 C CA . THR A 1 245 ? -11.590 31.371 3.756 1.00 32.34 245 THR A CA 1
ATOM 1979 C C . THR A 1 245 ? -10.434 31.879 2.884 1.00 32.34 245 THR A C 1
ATOM 1981 O O . THR A 1 245 ? -9.869 31.099 2.117 1.00 32.34 245 THR A O 1
ATOM 1984 N N . GLN A 1 246 ? -10.036 33.153 3.002 1.00 28.66 246 GLN A N 1
ATOM 1985 C CA . GLN A 1 246 ? -8.939 33.708 2.197 1.00 28.66 246 GLN A CA 1
ATOM 1986 C C . GLN A 1 246 ? -7.554 33.477 2.819 1.00 28.66 246 GLN A C 1
ATOM 1988 O O . GLN A 1 246 ? -6.620 33.170 2.078 1.00 28.66 246 GLN A O 1
ATOM 1993 N N . LEU A 1 247 ? -7.412 33.503 4.152 1.00 29.56 247 LEU A N 1
ATOM 1994 C CA . LEU A 1 247 ? -6.110 33.287 4.811 1.00 29.56 247 LEU A CA 1
ATOM 1995 C C . LEU A 1 247 ? -5.634 31.817 4.796 1.00 29.56 247 LEU A C 1
ATOM 1997 O O . LEU A 1 247 ? -4.435 31.549 4.842 1.00 29.56 247 LEU A O 1
ATOM 2001 N N . ALA A 1 248 ? -6.551 30.851 4.667 1.00 31.33 248 ALA A N 1
ATOM 2002 C CA . ALA A 1 248 ? -6.231 29.417 4.616 1.00 31.33 248 ALA A CA 1
ATOM 2003 C C . ALA A 1 248 ? -5.550 28.967 3.304 1.00 31.33 248 ALA A C 1
ATOM 2005 O O . ALA A 1 248 ? -5.057 27.842 3.216 1.00 31.33 248 ALA A O 1
ATOM 2006 N N . ARG A 1 249 ? -5.488 29.833 2.280 1.00 30.97 249 ARG A N 1
ATOM 2007 C CA . ARG A 1 249 ? -4.855 29.519 0.986 1.00 30.97 249 ARG A CA 1
ATOM 2008 C C . ARG A 1 249 ? -3.319 29.531 1.031 1.00 30.97 249 ARG A C 1
ATOM 2010 O O . ARG A 1 249 ? -2.697 29.026 0.105 1.00 30.97 249 ARG A O 1
ATOM 2017 N N . GLY A 1 250 ? -2.704 30.056 2.098 1.00 30.80 250 GLY A N 1
ATOM 2018 C CA . GLY A 1 250 ? -1.245 30.209 2.204 1.00 30.80 250 GLY A CA 1
ATOM 2019 C C . GLY A 1 250 ? -0.481 29.082 2.916 1.00 30.80 250 GLY A C 1
ATOM 2020 O O . GLY A 1 250 ? 0.736 29.009 2.774 1.00 30.80 250 GLY A O 1
ATOM 2021 N N . THR A 1 251 ? -1.145 28.197 3.673 1.00 36.81 251 THR A N 1
ATOM 2022 C CA . THR A 1 251 ? -0.460 27.231 4.568 1.00 36.81 251 THR A CA 1
ATOM 2023 C C . THR A 1 251 ? -0.703 25.754 4.247 1.00 36.81 251 THR A C 1
ATOM 2025 O O . THR A 1 251 ? -0.234 24.892 4.984 1.00 36.81 251 THR A O 1
ATOM 2028 N N . GLY A 1 252 ? -1.405 25.421 3.157 1.00 37.38 252 GLY A N 1
ATOM 2029 C CA . GLY A 1 252 ? -1.563 24.037 2.669 1.00 37.38 252 GLY A CA 1
ATOM 2030 C C . GLY A 1 252 ? -2.264 23.056 3.629 1.00 37.38 252 GLY A C 1
ATOM 2031 O O . GLY A 1 252 ? -2.463 21.892 3.285 1.00 37.38 252 GLY A O 1
ATOM 2032 N N . CYS A 1 253 ? -2.669 23.494 4.824 1.00 35.25 253 CYS A N 1
ATOM 2033 C CA . CYS A 1 253 ? -3.366 22.674 5.803 1.00 35.25 253 CYS A CA 1
ATOM 2034 C C . CYS A 1 253 ? -4.874 22.890 5.655 1.00 35.25 253 CYS A C 1
ATOM 2036 O O . CYS A 1 253 ? -5.447 23.828 6.209 1.00 35.25 253 CYS A O 1
ATOM 2038 N N . ASN A 1 254 ? -5.518 22.040 4.855 1.00 43.19 254 ASN A N 1
ATOM 2039 C CA . ASN A 1 254 ? -6.937 22.186 4.557 1.00 43.19 254 ASN A CA 1
ATOM 2040 C C . ASN A 1 254 ? -7.795 21.858 5.797 1.00 43.19 254 ASN A C 1
ATOM 2042 O O . ASN A 1 254 ? -7.724 20.758 6.348 1.00 43.19 254 ASN A O 1
ATOM 2046 N N . ILE A 1 255 ? -8.630 22.809 6.219 1.00 37.59 255 ILE A N 1
ATOM 2047 C CA . ILE A 1 255 ? -9.497 22.755 7.412 1.00 37.59 255 ILE A CA 1
ATOM 2048 C C . ILE A 1 255 ? -10.443 21.528 7.396 1.00 37.59 255 ILE A C 1
ATOM 2050 O O . ILE A 1 255 ? -10.823 21.026 8.457 1.00 37.59 255 ILE A O 1
ATOM 2054 N N . SER A 1 256 ? -10.758 20.976 6.216 1.00 44.22 256 SER A N 1
ATOM 2055 C CA . SER A 1 256 ? -11.665 19.828 6.055 1.00 44.22 256 SER A CA 1
ATOM 2056 C C . SER A 1 256 ? -11.123 18.506 6.624 1.00 44.22 256 SER A C 1
ATOM 2058 O O . SER A 1 256 ? -11.897 17.695 7.140 1.00 44.22 256 SER A O 1
ATOM 2060 N N . SER A 1 257 ? -9.803 18.275 6.603 1.00 45.94 257 SER A N 1
ATOM 2061 C CA . SER A 1 257 ? -9.201 17.031 7.116 1.00 45.94 257 SER A CA 1
ATOM 2062 C C . SER A 1 257 ? -9.212 16.991 8.645 1.00 45.94 257 SER A C 1
ATOM 2064 O O . SER A 1 257 ? -9.657 16.006 9.237 1.00 45.94 257 SER A O 1
ATOM 2066 N N . LYS A 1 258 ? -8.826 18.104 9.286 1.00 49.75 258 LYS A N 1
ATOM 2067 C CA . LYS A 1 258 ? -8.867 18.281 10.746 1.00 49.75 258 LYS A CA 1
ATOM 2068 C C . LYS A 1 258 ? -10.291 18.152 11.289 1.00 49.75 258 LYS A C 1
ATOM 2070 O O . LYS A 1 258 ? -10.502 17.475 12.297 1.00 49.75 258 LYS A O 1
ATOM 2075 N N . GLN A 1 259 ? -11.270 18.736 10.589 1.00 48.56 259 GLN A N 1
ATOM 2076 C CA . GLN A 1 259 ? -12.691 18.615 10.931 1.00 48.56 259 GLN A CA 1
ATOM 2077 C C . GLN A 1 259 ? -13.220 17.182 10.777 1.00 48.56 259 GLN A C 1
ATOM 2079 O O . GLN A 1 259 ? -14.066 16.772 11.563 1.00 48.56 259 GLN A O 1
ATOM 2084 N N . THR A 1 260 ? -12.708 16.401 9.819 1.00 53.88 260 THR A N 1
ATOM 2085 C CA . THR A 1 260 ? -13.136 15.006 9.604 1.00 53.88 260 THR A CA 1
ATOM 2086 C C . THR A 1 260 ? -12.597 14.066 10.684 1.00 53.88 260 THR A C 1
ATOM 2088 O O . THR A 1 260 ? -13.338 13.233 11.203 1.00 53.88 260 THR A O 1
ATOM 2091 N N . ILE A 1 261 ? -11.320 14.205 11.059 1.00 57.03 261 ILE A N 1
ATOM 2092 C CA . ILE A 1 261 ? -10.669 13.310 12.031 1.00 57.03 261 ILE A CA 1
ATOM 2093 C C . ILE A 1 261 ? -11.230 13.531 13.443 1.00 57.03 261 ILE A C 1
ATOM 2095 O O . ILE A 1 261 ? -11.582 12.569 14.123 1.00 57.03 261 ILE A O 1
ATOM 2099 N N . SER A 1 262 ? -11.372 14.793 13.861 1.00 57.00 262 SER A N 1
ATOM 2100 C CA . SER A 1 262 ? -11.805 15.163 15.218 1.00 57.00 262 SER A CA 1
ATOM 2101 C C . SER A 1 262 ? -13.327 15.312 15.379 1.00 57.00 262 SER A C 1
ATOM 2103 O O . SER A 1 262 ? -13.799 15.706 16.446 1.00 57.00 262 SER A O 1
ATOM 2105 N N . ARG A 1 263 ? -14.134 14.986 14.353 1.00 68.88 263 ARG A N 1
ATOM 2106 C CA . ARG A 1 263 ? -15.601 15.038 14.473 1.00 68.88 263 ARG A CA 1
ATOM 2107 C C . ARG A 1 263 ? -16.093 14.051 15.523 1.00 68.88 263 ARG A C 1
ATOM 2109 O O . ARG A 1 263 ? -15.500 12.997 15.745 1.00 68.88 263 ARG A O 1
ATOM 2116 N N . TRP A 1 264 ? -17.249 14.347 16.091 1.00 69.94 264 TRP A N 1
ATOM 2117 C CA . TRP A 1 264 ? -17.933 13.480 17.036 1.00 69.94 264 TRP A CA 1
ATOM 2118 C C . TRP A 1 264 ? -18.138 12.070 16.487 1.00 69.94 264 TRP A C 1
ATOM 2120 O O . TRP A 1 264 ? -18.569 11.928 15.344 1.00 69.94 264 TRP A O 1
ATOM 2130 N N . PHE A 1 265 ? -17.800 11.059 17.293 1.00 73.69 265 PHE A N 1
ATOM 2131 C CA . PHE A 1 265 ? -18.086 9.656 16.998 1.00 73.69 265 PHE A CA 1
ATOM 2132 C C . PHE A 1 265 ? -19.495 9.318 17.468 1.00 73.69 265 PHE A C 1
ATOM 2134 O O . PHE A 1 265 ? -19.825 9.548 18.631 1.00 73.69 265 PHE A O 1
ATOM 2141 N N . ASN A 1 266 ? -20.303 8.732 16.602 1.00 83.12 266 ASN A N 1
ATOM 2142 C CA . ASN A 1 266 ? -21.582 8.129 16.936 1.00 83.12 266 ASN A CA 1
ATOM 2143 C C . ASN A 1 266 ? -21.376 6.791 17.658 1.00 83.12 266 ASN A C 1
ATOM 2145 O O . ASN A 1 266 ? -20.309 6.180 17.555 1.00 83.12 266 ASN A O 1
ATOM 2149 N N . ASN A 1 267 ? -22.383 6.318 18.397 1.00 87.06 267 ASN A N 1
ATOM 2150 C CA . ASN A 1 267 ? -22.324 4.969 18.957 1.00 87.06 267 ASN A CA 1
ATOM 2151 C C . ASN A 1 267 ? -22.150 3.931 17.836 1.00 87.06 267 ASN A C 1
ATOM 2153 O O . ASN A 1 267 ? -22.847 3.985 16.816 1.00 87.06 267 ASN A O 1
ATOM 2157 N N . CYS A 1 268 ? -21.203 3.011 18.046 1.00 90.31 268 CYS A N 1
ATOM 2158 C CA . CYS A 1 268 ? -20.799 1.997 17.071 1.00 90.31 268 CYS A CA 1
ATOM 2159 C C . CYS A 1 268 ? -20.317 2.574 15.719 1.00 90.31 268 CYS A C 1
ATOM 2161 O O . CYS A 1 268 ? -20.452 1.932 14.684 1.00 90.31 268 CYS A O 1
ATOM 2163 N N . GLU A 1 269 ? -19.784 3.802 15.698 1.00 90.75 269 GLU A N 1
ATOM 2164 C CA . GLU A 1 269 ? -19.090 4.349 14.524 1.00 90.75 269 GLU A CA 1
ATOM 2165 C C . GLU A 1 269 ? -17.687 3.746 14.403 1.00 90.75 269 GLU A C 1
ATOM 2167 O O . GLU A 1 269 ? -16.965 3.694 15.403 1.00 90.75 269 GLU A O 1
ATOM 2172 N N . LEU A 1 270 ? -17.292 3.367 13.183 1.00 92.62 270 LEU A N 1
ATOM 2173 C CA . LEU A 1 270 ? -15.944 2.917 12.838 1.00 92.62 270 LEU A CA 1
ATOM 2174 C C . LEU A 1 270 ? -15.270 3.929 11.903 1.00 92.62 270 LEU A C 1
ATOM 2176 O O . LEU A 1 270 ? -15.803 4.268 10.845 1.00 92.62 270 LEU A O 1
ATOM 2180 N N . ARG A 1 271 ? -14.061 4.377 12.265 1.00 90.88 271 ARG A N 1
ATOM 2181 C CA . ARG A 1 271 ? -13.183 5.184 11.404 1.00 90.88 271 ARG A CA 1
ATOM 2182 C C . ARG A 1 271 ? -11.832 4.520 11.207 1.00 90.88 271 ARG A C 1
ATOM 2184 O O . ARG A 1 271 ? -11.151 4.196 12.172 1.00 90.88 271 ARG A O 1
ATOM 2191 N N . SER A 1 272 ? -11.420 4.388 9.953 1.00 93.12 272 SER A N 1
ATOM 2192 C CA . SER A 1 272 ? -10.101 3.881 9.590 1.00 93.12 272 SER A CA 1
ATOM 2193 C C . SER A 1 272 ? -9.133 5.030 9.320 1.00 93.12 272 SER A C 1
ATOM 2195 O O . SER A 1 272 ? -9.378 5.877 8.453 1.00 93.12 272 SER A O 1
ATOM 2197 N N . LEU A 1 273 ? -8.024 5.049 10.051 1.00 92.31 273 LEU A N 1
ATOM 2198 C CA . LEU A 1 273 ? -6.944 6.024 9.936 1.00 92.31 273 LEU A CA 1
ATOM 2199 C C . LEU A 1 273 ? -5.624 5.308 9.640 1.00 92.31 273 LEU A C 1
ATOM 2201 O O . LEU A 1 273 ? -5.454 4.144 9.991 1.00 92.31 273 LEU A O 1
ATOM 2205 N N . ILE A 1 274 ? -4.677 6.021 9.046 1.00 92.12 274 ILE A N 1
ATOM 2206 C CA . ILE A 1 274 ? -3.276 5.617 8.971 1.00 92.12 274 ILE A CA 1
ATOM 2207 C C . ILE A 1 274 ? -2.454 6.525 9.884 1.00 92.12 274 ILE A C 1
ATOM 2209 O O . ILE A 1 274 ? -2.582 7.751 9.830 1.00 92.12 274 ILE A O 1
ATOM 2213 N N . ILE A 1 275 ? -1.640 5.921 10.746 1.00 90.75 275 ILE A N 1
ATOM 2214 C CA . ILE A 1 275 ? -0.649 6.612 11.569 1.00 90.75 275 ILE A CA 1
ATOM 2215 C C . ILE A 1 275 ? 0.727 6.469 10.923 1.00 90.75 275 ILE A C 1
ATOM 2217 O O . ILE A 1 275 ? 1.088 5.386 10.468 1.00 90.75 275 ILE A O 1
ATOM 2221 N N . VAL A 1 276 ? 1.479 7.564 10.871 1.00 90.19 276 VAL A N 1
ATOM 2222 C CA . VAL A 1 276 ? 2.816 7.646 10.274 1.00 90.19 276 VAL A CA 1
ATOM 2223 C C . VAL A 1 276 ? 3.801 8.123 11.329 1.00 90.19 276 VAL A C 1
ATOM 2225 O O . VAL A 1 276 ? 3.541 9.146 11.960 1.00 90.19 276 VAL A O 1
ATOM 2228 N N . ASP A 1 277 ? 4.930 7.432 11.486 1.00 88.94 277 ASP A N 1
ATOM 2229 C CA . ASP A 1 277 ? 6.058 7.896 12.298 1.00 88.94 277 ASP A CA 1
ATOM 2230 C C . ASP A 1 277 ? 7.108 8.592 11.432 1.00 88.94 277 ASP A C 1
ATOM 2232 O O . ASP A 1 277 ? 7.688 8.023 10.509 1.00 88.94 277 ASP A O 1
ATOM 2236 N N . LYS A 1 278 ? 7.348 9.851 11.767 1.00 86.44 278 LYS A N 1
ATOM 2237 C CA . LYS A 1 278 ? 8.255 10.783 11.103 1.00 86.44 278 LYS A CA 1
ATOM 2238 C C . LYS A 1 278 ? 9.517 11.035 11.923 1.00 86.44 278 LYS A C 1
ATOM 2240 O O . LYS A 1 278 ? 10.356 11.835 11.513 1.00 86.44 278 LYS A O 1
ATOM 2245 N N . SER A 1 279 ? 9.640 10.410 13.095 1.00 82.81 279 SER A N 1
ATOM 2246 C CA . SER A 1 279 ? 10.748 10.636 14.018 1.00 82.81 279 SER A CA 1
ATOM 2247 C C . SER A 1 279 ? 11.978 9.784 13.715 1.00 82.81 279 SER A C 1
ATOM 2249 O O . SER A 1 279 ? 11.962 8.855 12.909 1.00 82.81 279 SER A O 1
ATOM 2251 N N . PHE A 1 280 ? 13.058 10.091 14.432 1.00 72.12 280 PHE A N 1
ATOM 2252 C CA . PHE A 1 280 ? 14.307 9.334 14.433 1.00 72.12 280 PHE A CA 1
ATOM 2253 C C . PHE A 1 280 ? 14.199 7.939 15.075 1.00 72.12 280 PHE A C 1
ATOM 2255 O O . PHE A 1 280 ? 15.204 7.236 15.107 1.00 72.12 280 PHE A O 1
ATOM 2262 N N . ARG A 1 281 ? 13.037 7.508 15.602 1.00 64.88 281 ARG A N 1
ATOM 2263 C CA . ARG A 1 281 ? 12.909 6.187 16.245 1.00 64.88 281 ARG A CA 1
ATOM 2264 C C . ARG A 1 281 ? 13.455 5.116 15.293 1.00 64.88 281 ARG A C 1
ATOM 2266 O O . ARG A 1 281 ? 12.946 4.926 14.184 1.00 64.88 281 ARG A O 1
ATOM 2273 N N . GLY A 1 282 ? 14.588 4.536 15.694 1.00 44.00 282 GLY A N 1
ATOM 2274 C CA . GLY A 1 282 ? 15.414 3.688 14.849 1.00 44.00 282 GLY A CA 1
ATOM 2275 C C . GLY A 1 282 ? 14.605 2.515 14.317 1.00 44.00 282 GLY A C 1
ATOM 2276 O O . GLY A 1 282 ? 13.783 1.945 15.033 1.00 44.00 282 GLY A O 1
ATOM 2277 N N . SER A 1 283 ? 14.837 2.168 13.053 1.00 36.56 283 SER A N 1
ATOM 2278 C CA . SER A 1 283 ? 14.362 0.911 12.487 1.00 36.56 283 SER A CA 1
ATOM 2279 C C . SER A 1 283 ? 14.915 -0.234 13.340 1.00 36.56 283 SER A C 1
ATOM 2281 O O . SER A 1 283 ? 16.100 -0.553 13.274 1.00 36.56 283 SER A O 1
ATOM 2283 N N . PHE A 1 284 ? 14.076 -0.852 14.171 1.00 33.31 284 PHE A N 1
ATOM 2284 C CA . PHE A 1 284 ? 14.382 -2.147 14.775 1.00 33.31 284 PHE A CA 1
ATOM 2285 C C . PHE A 1 284 ? 14.129 -3.247 13.737 1.00 33.31 284 PHE A C 1
ATOM 2287 O O . PHE A 1 284 ? 13.285 -4.109 13.933 1.00 33.31 284 PHE A O 1
ATOM 2294 N N . TYR A 1 285 ? 14.849 -3.210 12.616 1.00 31.69 285 TYR A N 1
ATOM 2295 C CA . TYR A 1 285 ? 14.992 -4.351 11.717 1.00 31.69 285 TYR A CA 1
ATOM 2296 C C . TYR A 1 285 ? 16.429 -4.408 11.182 1.00 31.69 285 TYR A C 1
ATOM 2298 O O . TYR A 1 285 ? 16.797 -3.731 10.231 1.00 31.69 285 TYR A O 1
ATOM 2306 N N . SER A 1 286 ? 17.224 -5.241 11.861 1.00 24.84 286 SER A N 1
ATOM 2307 C CA . SER A 1 286 ? 18.380 -5.999 11.365 1.00 24.84 286 SER A CA 1
ATOM 2308 C C . SER A 1 286 ? 19.321 -5.309 10.362 1.00 24.84 286 SER A C 1
ATOM 2310 O O . SER A 1 286 ? 19.224 -5.523 9.154 1.00 24.84 286 SER A O 1
ATOM 2312 N N . SER A 1 287 ? 20.374 -4.678 10.879 1.00 24.20 287 SER A N 1
ATOM 2313 C CA . SER A 1 287 ? 21.693 -4.741 10.243 1.00 24.20 287 SER A CA 1
ATOM 2314 C C . SER A 1 287 ? 22.656 -5.439 11.196 1.00 24.20 287 SER A C 1
ATOM 2316 O O . SER A 1 287 ? 22.985 -4.909 12.258 1.00 24.20 287 SER A O 1
ATOM 2318 N N . THR A 1 288 ? 23.091 -6.640 10.822 1.00 24.59 288 THR A N 1
ATOM 2319 C CA . THR A 1 288 ? 24.272 -7.306 11.374 1.00 24.59 288 THR A CA 1
ATOM 2320 C C . THR A 1 288 ? 25.428 -6.312 11.402 1.00 24.59 288 THR A C 1
ATOM 2322 O O . THR A 1 288 ? 25.862 -5.803 10.370 1.00 24.59 288 THR A O 1
ATOM 2325 N N . THR A 1 289 ? 25.880 -6.003 12.609 1.00 24.06 289 THR A N 1
ATOM 2326 C CA . THR A 1 289 ? 26.989 -5.107 12.895 1.00 24.06 289 THR A CA 1
ATOM 2327 C C . THR A 1 289 ? 28.301 -5.750 12.453 1.00 24.06 289 THR A C 1
ATOM 2329 O O . THR A 1 289 ? 28.715 -6.767 13.002 1.00 24.06 289 THR A O 1
ATOM 2332 N N . ASN A 1 290 ? 28.994 -5.124 11.504 1.00 25.39 290 ASN A N 1
ATOM 2333 C CA . ASN A 1 290 ? 30.449 -5.198 11.452 1.00 25.39 290 ASN A CA 1
ATOM 2334 C C . ASN A 1 290 ? 30.993 -3.875 11.985 1.00 25.39 290 ASN A C 1
ATOM 2336 O O . ASN A 1 290 ? 30.780 -2.811 11.411 1.00 25.39 290 ASN A O 1
ATOM 2340 N N . ASN A 1 291 ? 31.648 -3.977 13.140 1.00 23.11 291 ASN A N 1
ATOM 2341 C CA . ASN A 1 291 ? 32.356 -2.902 13.812 1.00 23.11 291 ASN A CA 1
ATOM 2342 C C . ASN A 1 291 ? 33.451 -2.322 12.910 1.00 23.11 291 ASN A C 1
ATOM 2344 O O . ASN A 1 291 ? 34.376 -3.035 12.526 1.00 23.11 291 ASN A O 1
ATOM 2348 N N . SER A 1 292 ? 33.443 -1.008 12.725 1.00 25.06 292 SER A N 1
ATOM 2349 C CA . SER A 1 292 ? 34.661 -0.248 12.453 1.00 25.06 292 SER A CA 1
ATOM 2350 C C . SER A 1 292 ? 34.667 0.982 13.348 1.00 25.06 292 SER A C 1
ATOM 2352 O O . SER A 1 292 ? 33.807 1.852 13.240 1.00 25.06 292 SER A O 1
ATOM 2354 N N . LYS A 1 293 ? 35.620 0.978 14.283 1.00 24.77 293 LYS A N 1
ATOM 2355 C CA . LYS A 1 293 ? 35.929 2.063 15.212 1.00 24.77 293 LYS A CA 1
ATOM 2356 C C . LYS A 1 293 ? 36.251 3.347 14.448 1.00 24.77 293 LYS A C 1
ATOM 2358 O O . LYS A 1 293 ? 37.020 3.317 13.491 1.00 24.77 293 LYS A O 1
ATOM 2363 N N . GLU A 1 294 ? 35.697 4.448 14.940 1.00 21.91 294 GLU A N 1
ATOM 2364 C CA . GLU A 1 294 ? 36.088 5.814 14.610 1.00 21.91 294 GLU A CA 1
ATOM 2365 C C . GLU A 1 294 ? 37.571 6.060 14.918 1.00 21.91 294 GLU A C 1
ATOM 2367 O O . GLU A 1 294 ? 38.050 5.720 16.002 1.00 21.91 294 GLU A O 1
ATOM 2372 N N . VAL A 1 295 ? 38.262 6.732 13.995 1.00 23.91 295 VAL A N 1
ATOM 2373 C CA . VAL A 1 295 ? 39.316 7.698 14.324 1.00 23.91 295 VAL A CA 1
ATOM 2374 C C . VAL A 1 295 ? 39.097 8.921 13.434 1.00 23.91 295 VAL A C 1
ATOM 2376 O O . VAL A 1 295 ? 39.076 8.829 12.209 1.00 23.91 295 VAL A O 1
ATOM 2379 N N . SER A 1 296 ? 38.880 10.054 14.089 1.00 22.66 296 SER A N 1
ATOM 2380 C CA . SER A 1 296 ? 38.802 11.406 13.543 1.00 22.66 296 SER A CA 1
ATOM 2381 C C . SER A 1 296 ? 40.183 11.952 13.165 1.00 22.66 296 SER A C 1
ATOM 2383 O O . SER A 1 296 ? 41.099 11.783 13.961 1.00 22.66 296 SER A O 1
ATOM 2385 N N . GLU A 1 297 ? 40.309 12.691 12.056 1.00 25.55 297 GLU A N 1
ATOM 2386 C CA . GLU A 1 297 ? 40.771 14.099 12.036 1.00 25.55 297 GLU A CA 1
ATOM 2387 C C . GLU A 1 297 ? 40.934 14.672 10.608 1.00 25.55 297 GLU A C 1
ATOM 2389 O O . GLU A 1 297 ? 41.600 14.107 9.750 1.00 25.55 297 GLU A O 1
ATOM 2394 N N . LYS A 1 298 ? 40.250 15.806 10.413 1.00 24.14 298 LYS A N 1
ATOM 2395 C CA . LYS A 1 298 ? 40.552 17.055 9.685 1.00 24.14 298 LYS A CA 1
ATOM 2396 C C . LYS A 1 298 ? 41.612 17.147 8.559 1.00 24.14 298 LYS A C 1
ATOM 2398 O O . LYS A 1 298 ? 42.788 16.879 8.749 1.00 24.14 298 LYS A O 1
ATOM 2403 N N . ASP A 1 299 ? 41.141 17.846 7.516 1.00 24.28 299 ASP A N 1
ATOM 2404 C CA . ASP A 1 299 ? 41.771 18.959 6.779 1.00 24.28 299 ASP A CA 1
ATOM 2405 C C . ASP A 1 299 ? 42.767 18.717 5.614 1.00 24.28 299 ASP A C 1
ATOM 2407 O O . ASP A 1 299 ? 43.805 18.083 5.744 1.00 24.28 299 ASP A O 1
ATOM 2411 N N . HIS A 1 300 ? 42.448 19.426 4.513 1.00 25.53 300 HIS A N 1
ATOM 2412 C CA . HIS A 1 300 ? 43.263 19.882 3.366 1.00 25.53 300 HIS A CA 1
ATOM 2413 C C . HIS A 1 300 ? 43.432 18.978 2.120 1.00 25.53 300 HIS A C 1
ATOM 2415 O O . HIS A 1 300 ? 44.127 17.970 2.111 1.00 25.53 300 HIS A O 1
ATOM 2421 N N . LEU A 1 301 ? 42.859 19.461 1.003 1.00 21.95 301 LEU A N 1
ATOM 2422 C CA . LEU A 1 301 ? 43.295 19.190 -0.379 1.00 21.95 301 LEU A CA 1
ATOM 2423 C C . LEU A 1 301 ? 44.730 19.736 -0.576 1.00 21.95 301 LEU A C 1
ATOM 2425 O O . LEU A 1 301 ? 45.017 20.800 -0.016 1.00 21.95 301 LEU A O 1
ATOM 2429 N N . PRO A 1 302 ? 45.600 19.118 -1.411 1.00 25.95 302 PRO A N 1
ATOM 2430 C CA . PRO A 1 302 ? 45.563 19.444 -2.846 1.00 25.95 302 PRO A CA 1
ATOM 2431 C C . PRO A 1 302 ? 46.037 18.352 -3.849 1.00 25.95 302 PRO A C 1
ATOM 2433 O O . PRO A 1 302 ? 46.741 17.406 -3.521 1.00 25.95 302 PRO A O 1
ATOM 2436 N N . SER A 1 303 ? 45.608 18.565 -5.100 1.00 23.23 303 SER A N 1
ATOM 2437 C CA . SER A 1 303 ? 46.153 18.212 -6.433 1.00 23.23 303 SER A CA 1
ATOM 2438 C C . SER A 1 303 ? 47.322 17.220 -6.636 1.00 23.23 303 SER A C 1
ATOM 2440 O O . SER A 1 303 ? 48.410 17.438 -6.122 1.00 23.23 303 SER A O 1
ATOM 2442 N N . GLN A 1 304 ? 47.097 16.319 -7.612 1.00 23.36 304 GLN A N 1
ATOM 2443 C CA . GLN A 1 304 ? 48.011 15.746 -8.632 1.00 23.36 304 GLN A CA 1
ATOM 2444 C C . GLN A 1 304 ? 49.334 15.082 -8.189 1.00 23.36 304 GLN A C 1
ATOM 2446 O O . GLN A 1 304 ? 50.200 15.730 -7.619 1.00 23.36 304 GLN A O 1
ATOM 2451 N N . VAL A 1 305 ? 49.537 13.818 -8.595 1.00 24.84 305 VAL A N 1
ATOM 2452 C CA . VAL A 1 305 ? 50.608 13.324 -9.502 1.00 24.84 305 VAL A CA 1
ATOM 2453 C C . VAL A 1 305 ? 50.579 11.780 -9.553 1.00 24.84 305 VAL A C 1
ATOM 2455 O O . VAL A 1 305 ? 50.179 11.103 -8.610 1.00 24.84 305 VAL A O 1
ATOM 2458 N N . ASP A 1 306 ? 50.957 11.292 -10.728 1.00 23.20 306 ASP A N 1
ATOM 2459 C CA . ASP A 1 306 ? 50.957 9.959 -11.322 1.00 23.20 306 ASP A CA 1
ATOM 2460 C C . ASP A 1 306 ? 51.676 8.773 -10.629 1.00 23.20 306 ASP A C 1
ATOM 2462 O O . ASP A 1 306 ? 52.600 8.916 -9.837 1.00 23.20 306 ASP A O 1
ATOM 2466 N N . GLU A 1 307 ? 51.303 7.596 -11.160 1.00 25.06 307 GLU A N 1
ATOM 2467 C CA . GLU A 1 307 ? 52.120 6.410 -11.490 1.00 25.06 307 GLU A CA 1
ATOM 2468 C C . GLU A 1 307 ? 52.357 5.248 -10.489 1.00 25.06 307 GLU A C 1
ATOM 2470 O O . GLU A 1 307 ? 53.141 5.316 -9.552 1.00 25.06 307 GLU A O 1
ATOM 2475 N N . LYS A 1 308 ? 51.789 4.095 -10.906 1.00 22.84 308 LYS A N 1
ATOM 2476 C CA . LYS A 1 308 ? 52.330 2.712 -10.929 1.00 22.84 308 LYS A CA 1
ATOM 2477 C C . LYS A 1 308 ? 52.686 2.019 -9.602 1.00 22.84 308 LYS A C 1
ATOM 2479 O O . LYS A 1 308 ? 53.636 2.378 -8.934 1.00 22.84 308 LYS A O 1
ATOM 2484 N N . TYR A 1 309 ? 52.057 0.863 -9.354 1.00 25.36 309 TYR A N 1
ATOM 2485 C CA . TYR A 1 309 ? 52.675 -0.465 -9.549 1.00 25.36 309 TYR A CA 1
ATOM 2486 C C . TYR A 1 309 ? 51.633 -1.586 -9.386 1.00 25.36 309 TYR A C 1
ATOM 2488 O O . TYR A 1 309 ? 50.795 -1.572 -8.490 1.00 25.36 309 TYR A O 1
ATOM 2496 N N . ALA A 1 310 ? 51.709 -2.565 -10.286 1.00 23.88 310 ALA A N 1
ATOM 2497 C CA . ALA A 1 310 ? 50.947 -3.805 -10.277 1.00 23.88 310 ALA A CA 1
ATOM 2498 C C . ALA A 1 310 ? 51.739 -4.950 -9.608 1.00 23.88 310 ALA A C 1
ATOM 2500 O O . ALA A 1 310 ? 52.966 -4.929 -9.593 1.00 23.88 310 ALA A O 1
ATOM 2501 N N . GLN A 1 311 ? 50.990 -5.992 -9.218 1.00 23.41 311 GLN A N 1
ATOM 2502 C CA . GLN A 1 311 ? 51.386 -7.389 -8.941 1.00 23.41 311 GLN A CA 1
ATOM 2503 C C . GLN A 1 311 ? 52.014 -7.748 -7.578 1.00 23.41 311 GLN A C 1
ATOM 2505 O O . GLN A 1 311 ? 53.190 -7.507 -7.335 1.00 23.41 311 GLN A O 1
ATOM 2510 N N . LYS A 1 312 ? 51.288 -8.547 -6.777 1.00 24.69 312 LYS A N 1
ATOM 2511 C CA . LYS A 1 312 ? 51.476 -10.014 -6.595 1.00 24.69 312 LYS A CA 1
ATOM 2512 C C . LYS A 1 312 ? 50.687 -10.511 -5.375 1.00 24.69 312 LYS A C 1
ATOM 2514 O O . LYS A 1 312 ? 50.710 -9.870 -4.334 1.00 24.69 312 LYS A O 1
ATOM 2519 N N . GLY A 1 313 ? 50.079 -11.697 -5.486 1.00 23.89 313 GLY A N 1
ATOM 2520 C CA . GLY A 1 313 ? 49.605 -12.449 -4.318 1.00 23.89 313 GLY A CA 1
ATOM 2521 C C . GLY A 1 313 ? 48.469 -13.442 -4.564 1.00 23.89 313 GLY A C 1
ATOM 2522 O O . GLY A 1 313 ? 47.418 -13.315 -3.954 1.00 23.89 313 GLY A O 1
ATOM 2523 N N . VAL A 1 314 ? 48.674 -14.423 -5.447 1.00 22.73 314 VAL A N 1
ATOM 2524 C CA . VAL A 1 314 ? 47.863 -15.652 -5.519 1.00 22.73 314 VAL A CA 1
ATOM 2525 C C . VAL A 1 314 ? 48.335 -16.599 -4.414 1.00 22.73 314 VAL A C 1
ATOM 2527 O O . VAL A 1 314 ? 49.519 -16.925 -4.412 1.00 22.73 314 VAL A O 1
ATOM 2530 N N . VAL A 1 315 ? 47.434 -17.089 -3.552 1.00 25.64 315 VAL A N 1
ATOM 2531 C CA . VAL A 1 315 ? 47.568 -18.400 -2.883 1.00 25.64 315 VAL A CA 1
ATOM 2532 C C . VAL A 1 315 ? 46.180 -19.038 -2.715 1.00 25.64 315 VAL A C 1
ATOM 2534 O O . VAL A 1 315 ? 45.189 -18.358 -2.466 1.00 25.64 315 VAL A O 1
ATOM 2537 N N . ALA A 1 316 ? 46.162 -20.348 -2.941 1.00 23.39 316 ALA A N 1
ATOM 2538 C CA . ALA A 1 316 ? 45.056 -21.270 -3.159 1.00 23.39 316 ALA A CA 1
ATOM 2539 C C . ALA A 1 316 ? 44.055 -21.446 -2.001 1.00 23.39 316 ALA A C 1
ATOM 2541 O O . ALA A 1 316 ? 44.419 -21.375 -0.831 1.00 23.39 316 ALA A O 1
ATOM 2542 N N . ALA A 1 317 ? 42.820 -21.816 -2.356 1.00 25.89 317 ALA A N 1
ATOM 2543 C CA . ALA A 1 317 ? 41.901 -22.543 -1.486 1.00 25.89 317 ALA A CA 1
ATOM 2544 C C . ALA A 1 317 ? 41.595 -23.898 -2.144 1.00 25.89 317 ALA A C 1
ATOM 2546 O O . ALA A 1 317 ? 41.046 -23.956 -3.246 1.00 25.89 317 ALA A O 1
ATOM 2547 N N . GLU A 1 318 ? 42.029 -24.975 -1.492 1.00 24.23 318 GLU A N 1
ATOM 2548 C CA . GLU A 1 318 ? 41.792 -26.359 -1.900 1.00 24.23 318 GLU A CA 1
ATOM 2549 C C . GLU A 1 318 ? 40.321 -26.753 -1.709 1.00 24.23 318 GLU A C 1
ATOM 2551 O O . GLU A 1 318 ? 39.694 -26.453 -0.692 1.00 24.23 318 GLU A O 1
ATOM 2556 N N . MET A 1 319 ? 39.791 -27.465 -2.706 1.00 22.84 319 MET A N 1
ATOM 2557 C CA . MET A 1 319 ? 38.530 -28.193 -2.642 1.00 22.84 319 MET A CA 1
ATOM 2558 C C 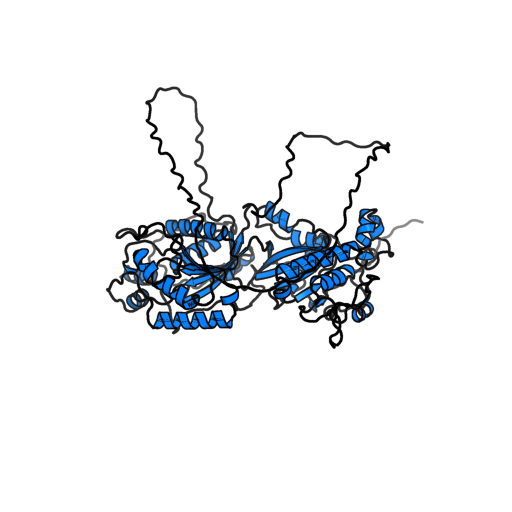. MET A 1 319 ? 38.728 -29.541 -1.944 1.00 22.84 319 MET A C 1
ATOM 2560 O O . MET A 1 319 ? 39.591 -30.318 -2.346 1.00 22.84 319 MET A O 1
ATOM 2564 N N . ILE A 1 320 ? 37.835 -29.880 -1.012 1.00 25.19 320 ILE A N 1
ATOM 2565 C CA . ILE A 1 320 ? 37.522 -31.273 -0.680 1.00 25.19 320 ILE A CA 1
ATOM 2566 C C . ILE A 1 320 ? 36.042 -31.500 -0.991 1.00 25.19 320 ILE A C 1
ATOM 2568 O O . ILE A 1 320 ? 35.149 -30.914 -0.384 1.00 25.19 320 ILE A O 1
ATOM 2572 N N . THR A 1 321 ? 35.818 -32.345 -1.990 1.00 24.33 321 THR A N 1
ATOM 2573 C CA . THR A 1 321 ? 34.545 -32.947 -2.386 1.00 24.33 321 THR A CA 1
ATOM 2574 C C . THR A 1 321 ? 34.386 -34.283 -1.668 1.00 24.33 321 THR A C 1
ATOM 2576 O O . THR A 1 321 ? 35.363 -35.015 -1.573 1.00 24.33 321 THR A O 1
ATOM 2579 N N . LEU A 1 322 ? 33.171 -34.645 -1.238 1.00 24.94 322 LEU A N 1
ATOM 2580 C CA . LEU A 1 322 ? 32.726 -36.044 -1.155 1.00 24.94 322 LEU A CA 1
ATOM 2581 C C . LEU A 1 322 ? 31.199 -36.137 -1.364 1.00 24.94 322 LEU A C 1
ATOM 2583 O O . LEU A 1 322 ? 30.422 -35.357 -0.818 1.00 24.94 322 LEU A O 1
ATOM 2587 N N . SER A 1 323 ? 30.833 -37.085 -2.225 1.00 25.70 323 SER A N 1
ATOM 2588 C CA . SER A 1 323 ? 29.555 -37.323 -2.914 1.00 25.70 323 SER A CA 1
ATOM 2589 C C . SER A 1 323 ? 28.494 -38.093 -2.092 1.00 25.70 323 SER A C 1
ATOM 2591 O O . SER A 1 323 ? 28.829 -38.654 -1.049 1.00 25.70 323 SER A O 1
ATOM 2593 N N . PRO A 1 324 ? 27.233 -38.203 -2.578 1.00 33.78 324 PRO A N 1
ATOM 2594 C CA . PRO A 1 324 ? 26.162 -38.984 -1.948 1.00 33.78 324 PRO A CA 1
ATOM 2595 C C . PRO A 1 324 ? 26.031 -40.409 -2.531 1.00 33.78 324 PRO A C 1
ATOM 2597 O O . PRO A 1 324 ? 26.370 -40.646 -3.691 1.00 33.78 324 PRO A O 1
ATOM 2600 N N . GLY A 1 325 ? 25.476 -41.351 -1.756 1.00 25.30 325 GLY A N 1
ATOM 2601 C CA . GLY A 1 325 ? 25.194 -42.724 -2.200 1.00 25.30 325 GLY A CA 1
ATOM 2602 C C . GLY A 1 325 ? 24.059 -43.413 -1.423 1.00 25.30 325 GLY A C 1
ATOM 2603 O O . GLY A 1 325 ? 24.033 -43.384 -0.198 1.00 25.30 325 GLY A O 1
ATOM 2604 N N . LEU A 1 326 ? 23.131 -44.000 -2.188 1.00 27.31 326 LEU A N 1
ATOM 2605 C CA . LEU A 1 326 ? 21.882 -44.709 -1.854 1.00 27.31 326 LEU A CA 1
ATOM 2606 C C . LEU A 1 326 ? 22.022 -45.950 -0.942 1.00 27.31 326 LEU A C 1
ATOM 2608 O O . LEU A 1 326 ? 22.997 -46.682 -1.076 1.00 27.31 326 LEU A O 1
ATOM 2612 N N . ALA A 1 327 ? 20.944 -46.302 -0.215 1.00 25.70 327 ALA A N 1
ATOM 2613 C CA . ALA A 1 327 ? 20.234 -47.594 -0.363 1.00 25.70 327 ALA A CA 1
ATOM 2614 C C . ALA A 1 327 ? 18.945 -47.690 0.491 1.00 25.70 327 ALA A C 1
ATOM 2616 O O . ALA A 1 327 ? 18.906 -47.326 1.662 1.00 25.70 327 ALA A O 1
ATOM 2617 N N . SER A 1 328 ? 17.900 -48.233 -0.133 1.00 25.81 328 SER A N 1
ATOM 2618 C CA . SER A 1 328 ? 16.594 -48.663 0.390 1.00 25.81 328 SER A CA 1
ATOM 2619 C C . SER A 1 328 ? 16.653 -49.980 1.179 1.00 25.81 328 SER A C 1
ATOM 2621 O O . SER A 1 328 ? 17.433 -50.838 0.782 1.00 25.81 328 SER A O 1
ATOM 2623 N N . THR A 1 329 ? 15.753 -50.214 2.154 1.00 25.08 329 THR A N 1
ATOM 2624 C CA . THR A 1 329 ? 15.021 -51.495 2.383 1.00 25.08 329 THR A CA 1
ATOM 2625 C C . THR A 1 329 ? 13.850 -51.303 3.374 1.00 25.08 329 THR A C 1
ATOM 2627 O O . THR A 1 329 ? 13.941 -50.558 4.343 1.00 25.08 329 THR A O 1
ATOM 2630 N N . ILE A 1 330 ? 12.746 -51.984 3.060 1.00 25.95 330 ILE A N 1
ATOM 2631 C CA . ILE A 1 330 ? 11.408 -52.081 3.672 1.00 25.95 330 ILE A CA 1
ATOM 2632 C C . ILE A 1 330 ? 11.436 -52.940 4.956 1.00 25.95 330 ILE A C 1
ATOM 2634 O O . ILE A 1 330 ? 12.108 -53.959 4.935 1.00 25.95 330 ILE A O 1
ATOM 2638 N N . TYR A 1 331 ? 10.652 -52.620 6.001 1.00 23.55 331 TYR A N 1
ATOM 2639 C CA . TYR A 1 331 ? 9.861 -53.594 6.795 1.00 23.55 331 TYR A CA 1
ATOM 2640 C C . TYR A 1 331 ? 8.780 -52.897 7.652 1.00 23.55 331 TYR A C 1
ATOM 2642 O O . TYR A 1 331 ? 8.820 -51.700 7.914 1.00 23.55 331 TYR A O 1
ATOM 2650 N N . THR A 1 332 ? 7.765 -53.685 7.989 1.00 24.78 332 THR A N 1
ATOM 2651 C CA . THR A 1 332 ? 6.362 -53.395 8.326 1.00 24.78 332 THR A CA 1
ATOM 2652 C C . THR A 1 332 ? 6.042 -53.123 9.806 1.00 24.78 332 THR A C 1
ATOM 2654 O O . THR A 1 332 ? 6.727 -53.641 10.675 1.00 24.78 332 THR A O 1
ATOM 2657 N N . ASN A 1 333 ? 4.910 -52.431 10.034 1.00 24.47 333 ASN A N 1
ATOM 2658 C CA . ASN A 1 333 ? 3.941 -52.479 11.155 1.00 24.47 333 ASN A CA 1
ATOM 2659 C C . ASN A 1 333 ? 4.405 -52.863 12.577 1.00 24.47 333 ASN A C 1
ATOM 2661 O O . ASN A 1 333 ? 4.843 -53.982 12.810 1.00 24.47 333 ASN A O 1
ATOM 2665 N N . THR A 1 334 ? 4.048 -52.038 13.572 1.00 25.97 334 THR A N 1
ATOM 2666 C CA . THR A 1 334 ? 3.102 -52.403 14.657 1.00 25.97 334 THR A CA 1
ATOM 2667 C C . THR A 1 334 ? 2.799 -51.209 15.574 1.00 25.97 334 THR A C 1
ATOM 2669 O O . THR A 1 334 ? 3.639 -50.366 15.866 1.00 25.97 334 THR A O 1
ATOM 2672 N N . SER A 1 335 ? 1.545 -51.154 16.005 1.00 24.97 335 SER A N 1
ATOM 2673 C CA . SER A 1 335 ? 0.937 -50.293 17.018 1.00 24.97 335 SER A CA 1
ATOM 2674 C C . SER A 1 335 ? 1.222 -50.771 18.449 1.00 24.97 335 SER A C 1
ATOM 2676 O O . SER A 1 335 ? 1.076 -51.966 18.675 1.00 24.97 335 SER A O 1
ATOM 2678 N N . SER A 1 336 ? 1.475 -49.854 19.402 1.00 24.73 336 SER A N 1
ATOM 2679 C CA . SER A 1 336 ? 0.863 -49.821 20.759 1.00 24.73 336 SER A CA 1
ATOM 2680 C C . SER A 1 336 ? 1.551 -48.824 21.723 1.00 24.73 336 SER A C 1
ATOM 2682 O O . SER A 1 336 ? 2.718 -48.987 22.050 1.00 24.73 336 SER A O 1
ATOM 2684 N N . THR A 1 337 ? 0.773 -47.829 22.173 1.00 22.80 337 THR A N 1
ATOM 2685 C CA . THR A 1 337 ? 0.596 -47.272 23.543 1.00 22.80 337 THR A CA 1
ATOM 2686 C C . THR A 1 337 ? 1.735 -47.056 24.565 1.00 22.80 337 THR A C 1
ATOM 2688 O O . THR A 1 337 ? 2.515 -47.951 24.865 1.00 22.80 337 THR A O 1
ATOM 2691 N N . THR A 1 338 ? 1.575 -45.918 25.280 1.00 23.92 338 THR A N 1
ATOM 2692 C CA . THR A 1 338 ? 2.054 -45.516 26.638 1.00 23.92 338 THR A CA 1
ATOM 2693 C C . THR A 1 338 ? 3.553 -45.189 26.768 1.00 23.92 338 THR A C 1
ATOM 2695 O O . THR A 1 338 ? 4.374 -45.888 26.207 1.00 23.92 338 THR A O 1
ATOM 2698 N N . THR A 1 339 ? 4.036 -44.121 27.420 1.00 24.08 339 THR A N 1
ATOM 2699 C CA . THR A 1 339 ? 3.583 -43.346 28.594 1.00 24.08 339 THR A CA 1
ATOM 2700 C C . THR A 1 339 ? 4.289 -41.975 28.646 1.00 24.08 339 THR A C 1
ATOM 2702 O O . THR A 1 339 ? 5.397 -41.804 28.147 1.00 24.08 339 THR A O 1
ATOM 2705 N N . SER A 1 340 ? 3.631 -41.030 29.315 1.00 25.28 340 SER A N 1
ATOM 2706 C CA . SER A 1 340 ? 4.044 -39.687 29.748 1.00 25.28 340 SER A CA 1
ATOM 2707 C C . SER A 1 340 ? 5.366 -39.584 30.524 1.00 25.28 340 SER A C 1
ATOM 2709 O O . SER A 1 340 ? 5.597 -40.434 31.376 1.00 25.28 340 SER A O 1
ATOM 2711 N N . LEU A 1 341 ? 6.093 -38.462 30.372 1.00 26.19 341 LEU A N 1
ATOM 2712 C CA . LEU A 1 341 ? 6.683 -37.645 31.460 1.00 26.19 341 LEU A CA 1
ATOM 2713 C C . LEU A 1 341 ? 7.039 -36.218 30.940 1.00 26.19 341 LEU A C 1
ATOM 2715 O O . LEU A 1 341 ? 7.436 -36.094 29.780 1.00 26.19 341 LEU A O 1
ATOM 2719 N N . PRO A 1 342 ? 6.886 -35.142 31.747 1.00 28.38 342 PRO A N 1
ATOM 2720 C CA . PRO A 1 342 ? 6.974 -33.747 31.296 1.00 28.38 342 PRO A CA 1
ATOM 2721 C C . PRO A 1 342 ? 8.342 -33.090 31.567 1.00 28.38 342 PRO A C 1
ATOM 2723 O O . PRO A 1 342 ? 8.946 -33.296 32.619 1.00 28.38 342 PRO A O 1
ATOM 2726 N N . PHE A 1 343 ? 8.793 -32.223 30.655 1.00 25.05 343 PHE A N 1
ATOM 2727 C CA . PHE A 1 343 ? 9.909 -31.298 30.886 1.00 25.05 343 PHE A CA 1
ATOM 2728 C C . PHE A 1 343 ? 9.383 -29.970 31.455 1.00 25.05 343 PHE A C 1
ATOM 2730 O O . PHE A 1 343 ? 8.722 -29.201 30.761 1.00 25.05 343 PHE A O 1
ATOM 2737 N N . ASN A 1 344 ? 9.693 -29.710 32.727 1.00 24.28 344 ASN A N 1
ATOM 2738 C CA . ASN A 1 344 ? 9.494 -28.428 33.406 1.00 24.28 344 ASN A CA 1
ATOM 2739 C C . ASN A 1 344 ? 10.672 -27.486 33.108 1.00 24.28 344 ASN A C 1
ATOM 2741 O O . ASN A 1 344 ? 11.807 -27.804 33.461 1.00 24.28 344 ASN A O 1
ATOM 2745 N N . TYR A 1 345 ? 10.399 -26.293 32.576 1.00 24.77 345 TYR A N 1
ATOM 2746 C CA . TYR A 1 345 ? 11.294 -25.138 32.705 1.00 24.77 345 TYR A CA 1
ATOM 2747 C C . TYR A 1 345 ? 10.644 -24.113 33.639 1.00 24.77 345 TYR A C 1
ATOM 2749 O O . TYR A 1 345 ? 9.684 -23.435 33.281 1.00 24.77 345 TYR A O 1
ATOM 2757 N N . HIS A 1 346 ? 11.173 -24.017 34.860 1.00 23.80 346 HIS A N 1
ATOM 2758 C CA . HIS A 1 346 ? 10.876 -22.940 35.801 1.00 23.80 346 HIS A CA 1
ATOM 2759 C C . HIS A 1 346 ? 11.658 -21.680 35.402 1.00 23.80 346 HIS A C 1
ATOM 2761 O O . HIS A 1 346 ? 12.886 -21.681 35.452 1.00 23.80 346 HIS A O 1
ATOM 2767 N N . PHE A 1 347 ? 10.960 -20.589 35.080 1.00 26.94 347 PHE A N 1
ATOM 2768 C CA . PHE A 1 347 ? 11.534 -19.242 35.115 1.00 26.94 347 PHE A CA 1
ATOM 2769 C C . PHE A 1 347 ? 11.239 -18.610 36.480 1.00 26.94 347 PHE A C 1
ATOM 2771 O O . PHE A 1 347 ? 10.084 -18.462 36.875 1.00 26.94 347 PHE A O 1
ATOM 2778 N N . ALA A 1 348 ? 12.297 -18.270 37.217 1.00 25.39 348 ALA A N 1
ATOM 2779 C CA . ALA A 1 348 ? 12.220 -17.549 38.482 1.00 25.39 348 ALA A CA 1
ATOM 2780 C C . ALA A 1 348 ? 12.077 -16.029 38.238 1.00 25.39 348 ALA A C 1
ATOM 2782 O O . ALA A 1 348 ? 12.754 -15.498 37.355 1.00 25.39 348 ALA A O 1
ATOM 2783 N N . PRO A 1 349 ? 11.251 -15.303 39.014 1.00 27.03 349 PRO A N 1
ATOM 2784 C CA . PRO A 1 349 ? 11.117 -13.854 38.889 1.00 27.03 349 PRO A CA 1
ATOM 2785 C C . PRO A 1 349 ? 12.299 -13.107 39.530 1.00 27.03 349 PRO A C 1
ATOM 2787 O O . PRO A 1 349 ? 12.688 -13.367 40.671 1.00 27.03 349 PRO A O 1
ATOM 2790 N N . ILE A 1 350 ? 12.844 -12.141 38.789 1.00 27.09 350 ILE A N 1
ATOM 2791 C CA . ILE A 1 350 ? 13.913 -11.230 39.215 1.00 27.09 350 ILE A CA 1
ATOM 2792 C C . ILE A 1 350 ? 13.331 -10.191 40.190 1.00 27.09 350 ILE A C 1
ATOM 2794 O O . ILE A 1 350 ? 12.414 -9.449 39.845 1.00 27.09 350 ILE A O 1
ATOM 2798 N N . LYS A 1 351 ? 13.870 -10.133 41.415 1.00 22.92 351 LYS A N 1
ATOM 2799 C CA . LYS A 1 351 ? 13.579 -9.097 42.422 1.00 22.92 351 LYS A CA 1
ATOM 2800 C C . LYS A 1 351 ? 14.539 -7.915 42.253 1.00 22.92 351 LYS A C 1
ATOM 2802 O O . LYS A 1 351 ? 15.750 -8.118 42.237 1.00 22.92 351 LYS A O 1
ATOM 2807 N N . PHE A 1 352 ? 14.013 -6.692 42.210 1.00 25.98 352 PHE A N 1
ATOM 2808 C CA . PHE A 1 352 ? 14.813 -5.465 42.303 1.00 25.98 352 PHE A CA 1
ATOM 2809 C C . PHE A 1 352 ? 15.147 -5.140 43.773 1.00 25.98 352 PHE A C 1
ATOM 2811 O O . PHE A 1 352 ? 14.262 -5.245 44.627 1.00 25.98 352 PHE A O 1
ATOM 2818 N N . PRO A 1 353 ? 16.392 -4.750 44.104 1.00 26.58 353 PRO A N 1
ATOM 2819 C CA . PRO A 1 353 ? 16.769 -4.404 45.469 1.00 26.58 353 PRO A CA 1
ATOM 2820 C C . PRO A 1 353 ? 16.350 -2.972 45.826 1.00 26.58 353 PRO A C 1
ATOM 2822 O O . PRO A 1 353 ? 16.698 -2.011 45.146 1.00 26.58 353 PRO A O 1
ATOM 2825 N N . THR A 1 354 ? 15.650 -2.826 46.950 1.00 27.33 354 THR A N 1
ATOM 2826 C CA . THR A 1 354 ? 15.442 -1.550 47.644 1.00 27.33 354 THR A CA 1
ATOM 2827 C C . THR A 1 354 ? 16.658 -1.240 48.518 1.00 27.33 354 THR A C 1
ATOM 2829 O O . THR A 1 354 ? 16.878 -1.932 49.516 1.00 27.33 354 THR A O 1
ATOM 2832 N N . SER A 1 355 ? 17.424 -0.195 48.207 1.00 26.05 355 SER A N 1
ATOM 2833 C CA . SER A 1 355 ? 18.414 0.371 49.130 1.00 26.05 355 SER A CA 1
ATOM 2834 C C . SER A 1 355 ? 17.951 1.736 49.642 1.00 26.05 355 SER A C 1
ATOM 2836 O O . SER A 1 355 ? 17.685 2.671 48.892 1.00 26.05 355 SER A O 1
ATOM 2838 N N . LYS A 1 356 ? 17.829 1.824 50.970 1.00 25.77 356 LYS A N 1
ATOM 2839 C CA . LYS A 1 356 ? 17.660 3.066 51.728 1.00 25.77 356 LYS A CA 1
ATOM 2840 C C . LYS A 1 356 ? 18.973 3.848 51.664 1.00 25.77 356 LYS A C 1
ATOM 2842 O O . LYS A 1 356 ? 20.008 3.290 52.021 1.00 25.77 356 LYS A O 1
ATOM 2847 N N . ILE A 1 357 ? 18.931 5.125 51.289 1.00 27.19 357 ILE A N 1
ATOM 2848 C CA . ILE A 1 357 ? 20.060 6.048 51.467 1.00 27.19 357 ILE A CA 1
ATOM 2849 C C . ILE A 1 357 ? 19.635 7.160 52.426 1.00 27.19 357 ILE A C 1
ATOM 2851 O O . ILE A 1 357 ? 18.647 7.859 52.222 1.00 27.19 357 ILE A O 1
ATOM 2855 N N . SER A 1 358 ? 20.392 7.255 53.513 1.00 24.56 358 SER A N 1
ATOM 2856 C CA . SER A 1 358 ? 20.329 8.240 54.587 1.00 24.56 358 SER A CA 1
ATOM 2857 C C . SER A 1 358 ? 21.025 9.551 54.201 1.00 24.56 358 SER A C 1
ATOM 2859 O O . SER A 1 358 ? 22.129 9.530 53.664 1.00 24.56 358 SER A O 1
ATOM 2861 N N . LEU A 1 359 ? 20.403 10.682 54.547 1.00 26.03 359 LEU A N 1
ATOM 2862 C CA . LEU A 1 359 ? 20.943 12.045 54.433 1.00 26.03 359 LEU A CA 1
ATOM 2863 C C . LEU A 1 359 ? 22.081 12.317 55.439 1.00 26.03 359 LEU A C 1
ATOM 2865 O O . LEU A 1 359 ? 21.897 12.047 56.629 1.00 26.03 359 LEU A O 1
ATOM 2869 N N . PRO A 1 360 ? 23.180 12.979 55.025 1.00 25.83 360 PRO A N 1
ATOM 2870 C CA . PRO A 1 360 ? 24.043 13.734 55.928 1.00 25.83 360 PRO A CA 1
ATOM 2871 C C . PRO A 1 360 ? 23.893 15.257 55.763 1.00 25.83 360 PRO A C 1
ATOM 2873 O O . PRO A 1 360 ? 23.563 15.776 54.700 1.00 25.83 360 PRO A O 1
ATOM 2876 N N . LYS A 1 361 ? 24.140 15.957 56.876 1.00 23.97 361 LYS A N 1
ATOM 2877 C CA . LYS A 1 361 ? 24.027 17.407 57.080 1.00 23.97 361 LYS A CA 1
ATOM 2878 C C . LYS A 1 361 ? 25.163 18.210 56.423 1.00 23.97 361 LYS A C 1
ATOM 2880 O O . LYS A 1 361 ? 26.268 17.720 56.229 1.00 23.97 361 LYS A O 1
ATOM 2885 N N . SER A 1 362 ? 24.838 19.476 56.180 1.00 26.66 362 SER A N 1
ATOM 2886 C CA . SER A 1 362 ? 25.595 20.582 55.582 1.00 26.66 362 SER A CA 1
ATOM 2887 C C . SER A 1 362 ? 26.961 20.922 56.194 1.00 26.66 362 SER A C 1
ATOM 2889 O O . SER A 1 362 ? 27.079 21.031 57.416 1.00 26.66 362 SER A O 1
ATOM 2891 N N . SER A 1 363 ? 27.902 21.333 55.339 1.00 25.27 363 SER A N 1
ATOM 2892 C CA . SER A 1 363 ? 28.813 22.454 55.608 1.00 25.27 363 SER A CA 1
ATOM 2893 C C . SER A 1 363 ? 29.213 23.161 54.302 1.00 25.27 363 SER A C 1
ATOM 2895 O O . SER A 1 363 ? 29.201 22.592 53.216 1.00 25.27 363 SER A O 1
ATOM 2897 N N . SER A 1 364 ? 29.446 24.459 54.440 1.00 26.53 364 SER A N 1
ATOM 2898 C CA . SER A 1 364 ? 29.520 25.521 53.437 1.00 26.53 364 SER A CA 1
ATOM 2899 C C . SER A 1 364 ? 30.858 25.633 52.701 1.00 26.53 364 SER A C 1
ATOM 2901 O O . SER A 1 364 ? 31.892 25.694 53.363 1.00 26.53 364 SER A O 1
ATOM 2903 N N . SER A 1 365 ? 30.828 25.887 51.391 1.00 25.20 365 SER A N 1
ATOM 2904 C CA . SER A 1 365 ? 31.585 26.991 50.776 1.00 25.20 365 SER A CA 1
ATOM 2905 C C . SER A 1 365 ? 31.151 27.234 49.327 1.00 25.20 365 SER A C 1
ATOM 2907 O O . SER A 1 365 ? 30.732 26.348 48.591 1.00 25.20 365 SER A O 1
ATOM 2909 N N . SER A 1 366 ? 31.179 28.511 48.984 1.00 26.78 366 SER A N 1
ATOM 2910 C CA . SER A 1 366 ? 30.637 29.189 47.816 1.00 26.78 366 SER A CA 1
ATOM 2911 C C . SER A 1 366 ? 31.468 29.015 46.546 1.00 26.78 366 SER A C 1
ATOM 2913 O O . SER A 1 366 ? 32.663 29.304 46.564 1.00 26.78 366 SER A O 1
ATOM 2915 N N . SER A 1 367 ? 30.820 28.688 45.426 1.00 24.27 367 SER A N 1
ATOM 2916 C CA . SER A 1 367 ? 31.215 29.108 44.071 1.00 24.27 367 SER A CA 1
ATOM 2917 C C . SER A 1 367 ? 30.006 29.001 43.135 1.00 24.27 367 SER A C 1
ATOM 2919 O O . SER A 1 367 ? 29.267 28.022 43.171 1.00 24.27 367 SER A O 1
ATOM 2921 N N . SER A 1 368 ? 29.771 30.065 42.373 1.00 31.55 368 SER A N 1
ATOM 2922 C CA . SER A 1 368 ? 28.576 30.370 41.585 1.00 31.55 368 SER A CA 1
ATOM 2923 C C . SER A 1 368 ? 28.135 29.243 40.643 1.00 31.55 368 SER A C 1
ATOM 2925 O O . SER A 1 368 ? 28.888 28.850 39.756 1.00 31.55 368 SER A O 1
ATOM 2927 N N . ILE A 1 369 ? 26.892 28.772 40.799 1.00 24.33 369 ILE A N 1
ATOM 2928 C CA . ILE A 1 369 ? 26.237 27.846 39.867 1.00 24.33 369 ILE A CA 1
ATOM 2929 C C . ILE A 1 369 ? 25.170 28.628 39.106 1.00 24.33 369 ILE A C 1
ATOM 2931 O O . ILE A 1 369 ? 24.174 29.083 39.666 1.00 24.33 369 ILE A O 1
ATOM 2935 N N . THR A 1 370 ? 25.433 28.803 37.817 1.00 24.05 370 THR A N 1
ATOM 2936 C CA . THR A 1 370 ? 24.501 29.240 36.784 1.00 24.05 370 THR A CA 1
ATOM 2937 C C . THR A 1 370 ? 23.267 28.339 36.819 1.00 24.05 370 THR A C 1
ATOM 2939 O O . THR A 1 370 ? 23.407 27.118 36.839 1.00 24.05 370 THR A O 1
ATOM 2942 N N . LEU A 1 371 ? 22.074 28.937 36.853 1.00 24.58 371 LEU A N 1
ATOM 2943 C CA . LEU A 1 371 ? 20.788 28.240 36.796 1.00 24.58 371 LEU A CA 1
ATOM 2944 C C . LEU A 1 371 ? 20.772 27.292 35.589 1.00 24.58 371 LEU A C 1
ATOM 2946 O O . LEU A 1 371 ? 20.677 27.737 34.447 1.00 24.58 371 LEU A O 1
ATOM 2950 N N . ILE A 1 372 ? 20.902 25.992 35.854 1.00 24.44 372 ILE A N 1
ATOM 2951 C CA . ILE A 1 372 ? 20.608 24.947 34.881 1.00 24.44 372 ILE A CA 1
ATOM 2952 C C . ILE A 1 372 ? 19.089 24.929 34.774 1.00 24.44 372 ILE A C 1
ATOM 2954 O O . ILE A 1 372 ? 18.393 24.550 35.716 1.00 24.44 372 ILE A O 1
ATOM 2958 N N . SER A 1 373 ? 18.604 25.432 33.645 1.00 25.34 373 SER A N 1
ATOM 2959 C CA . SER A 1 373 ? 17.242 25.274 33.165 1.00 25.34 373 SER A CA 1
ATOM 2960 C C . SER A 1 373 ? 16.820 23.812 33.296 1.00 25.34 373 SER A C 1
ATOM 2962 O O . SER A 1 373 ? 17.555 22.900 32.912 1.00 25.34 373 SER A O 1
ATOM 2964 N N . GLU A 1 374 ? 15.637 23.610 33.869 1.00 23.86 374 GLU A N 1
ATOM 2965 C CA . GLU A 1 374 ? 14.941 22.328 33.877 1.00 23.86 374 GLU A CA 1
ATOM 2966 C C . GLU A 1 374 ? 14.922 21.732 32.457 1.00 23.86 374 GLU A C 1
ATOM 2968 O O . GLU A 1 374 ? 14.800 22.483 31.485 1.00 23.86 374 GLU A O 1
ATOM 2973 N N . PRO A 1 375 ? 15.072 20.407 32.296 1.00 27.48 375 PRO A N 1
ATOM 2974 C CA . PRO A 1 375 ? 14.976 19.799 30.981 1.00 27.48 375 PRO A CA 1
ATOM 2975 C C . PRO A 1 375 ? 13.553 19.996 30.448 1.00 27.48 375 PRO A C 1
ATOM 2977 O O . PRO A 1 375 ? 12.589 19.570 31.084 1.00 27.48 375 PRO A O 1
ATOM 2980 N N . ASP A 1 376 ? 13.453 20.639 29.282 1.00 25.03 376 ASP A N 1
ATOM 2981 C CA . ASP A 1 376 ? 12.225 20.814 28.508 1.00 25.03 376 ASP A CA 1
ATOM 2982 C C . ASP A 1 376 ? 11.423 19.504 28.457 1.00 25.03 376 ASP A C 1
ATOM 2984 O O . ASP A 1 376 ? 11.822 18.511 27.841 1.00 25.03 376 ASP A O 1
ATOM 2988 N N . MET A 1 377 ? 10.255 19.513 29.099 1.00 28.23 377 MET A N 1
ATOM 2989 C CA . MET A 1 377 ? 9.214 18.487 29.005 1.00 28.23 377 MET A CA 1
ATOM 2990 C C . MET A 1 377 ? 8.488 18.584 27.650 1.00 28.23 377 MET A C 1
ATOM 2992 O O . MET A 1 377 ? 7.266 18.684 27.598 1.00 28.23 377 MET A O 1
ATOM 2996 N N . ASP A 1 378 ? 9.231 18.545 26.542 1.00 29.25 378 ASP A N 1
ATOM 2997 C CA . ASP A 1 378 ? 8.688 18.690 25.180 1.00 29.25 378 ASP A CA 1
ATOM 2998 C C . ASP A 1 378 ? 8.738 17.375 24.376 1.00 29.25 378 ASP A C 1
ATOM 3000 O O . ASP A 1 378 ? 8.852 17.326 23.154 1.00 29.25 378 ASP A O 1
ATOM 3004 N N . ALA A 1 379 ? 8.636 16.244 25.078 1.00 31.25 379 ALA A N 1
ATOM 3005 C CA . ALA A 1 379 ? 8.579 14.908 24.484 1.00 31.25 379 ALA A CA 1
ATOM 3006 C C . ALA A 1 379 ? 7.142 14.485 24.104 1.00 31.25 379 ALA A C 1
ATOM 3008 O O . ALA A 1 379 ? 6.790 13.309 24.204 1.00 31.25 379 ALA A O 1
ATOM 3009 N N . THR A 1 380 ? 6.283 15.418 23.689 1.00 38.28 380 THR A N 1
ATOM 3010 C CA . THR A 1 380 ? 4.849 15.214 23.412 1.00 38.28 380 THR A CA 1
ATOM 3011 C C . THR A 1 380 ? 4.597 14.710 21.987 1.00 38.28 380 THR A C 1
ATOM 3013 O O . THR A 1 380 ? 4.404 15.486 21.065 1.00 38.28 380 THR A O 1
ATOM 3016 N N . THR A 1 381 ? 4.519 13.399 21.729 1.00 48.94 381 THR A N 1
ATOM 3017 C CA . THR A 1 381 ? 4.044 12.846 20.422 1.00 48.94 381 THR A CA 1
ATOM 3018 C C . THR A 1 381 ? 4.715 13.395 19.135 1.00 48.94 381 THR A C 1
ATOM 3020 O O . THR A 1 381 ? 4.222 13.134 18.039 1.00 48.94 381 THR A O 1
ATOM 3023 N N . VAL A 1 382 ? 5.860 14.091 19.244 1.00 53.03 382 VAL A N 1
ATOM 3024 C CA . VAL A 1 382 ? 6.453 15.023 18.247 1.00 53.03 382 VAL A CA 1
ATOM 3025 C C . VAL A 1 382 ? 6.854 14.357 16.914 1.00 53.03 382 VAL A C 1
ATOM 3027 O O . VAL A 1 382 ? 7.244 15.011 15.954 1.00 53.03 382 VAL A O 1
ATOM 3030 N N . GLY A 1 383 ? 6.716 13.037 16.810 1.00 70.81 383 GLY A N 1
ATOM 3031 C CA . GLY A 1 383 ? 7.053 12.258 15.625 1.00 70.81 383 GLY A CA 1
ATOM 3032 C C . GLY A 1 383 ? 5.888 11.776 14.776 1.00 70.81 383 GLY A C 1
ATOM 3033 O O . GLY A 1 383 ? 6.117 11.404 13.635 1.00 70.81 383 GLY A O 1
ATOM 3034 N N . GLN A 1 384 ? 4.663 11.702 15.298 1.00 80.81 384 GLN A N 1
ATOM 3035 C CA . GLN A 1 384 ? 3.601 10.925 14.646 1.00 80.81 384 GLN A CA 1
ATOM 3036 C C . GLN A 1 384 ? 2.518 11.805 14.018 1.00 80.81 384 GLN A C 1
ATOM 3038 O O . GLN A 1 384 ? 2.235 12.914 14.464 1.00 80.81 384 GLN A O 1
ATOM 3043 N N . SER A 1 385 ? 1.894 11.330 12.942 1.00 84.75 385 SER A N 1
ATOM 3044 C CA . SER A 1 385 ? 0.780 12.023 12.281 1.00 84.75 385 SER A CA 1
ATOM 3045 C C . SER A 1 385 ? -0.307 11.046 11.858 1.00 84.75 385 SER A C 1
ATOM 3047 O O . SER A 1 385 ? -0.005 9.938 11.425 1.00 84.75 385 SER A O 1
ATOM 3049 N N . LEU A 1 386 ? -1.567 11.474 11.963 1.00 86.50 386 LEU A N 1
ATOM 3050 C CA . LEU A 1 386 ? -2.739 10.684 11.588 1.00 86.50 386 LEU A CA 1
ATOM 3051 C C . LEU A 1 386 ? -3.408 11.249 10.340 1.00 86.50 386 LEU A C 1
ATOM 3053 O O . LEU A 1 386 ? -3.649 12.453 10.242 1.00 86.50 386 LEU A O 1
ATOM 3057 N N . TYR A 1 387 ? -3.788 10.356 9.431 1.00 87.38 387 TYR A N 1
ATOM 3058 C CA . TYR A 1 387 ? -4.506 10.695 8.207 1.00 87.38 387 TYR A CA 1
ATOM 3059 C C . TYR A 1 387 ? -5.686 9.740 7.989 1.00 87.38 387 TYR A C 1
ATOM 3061 O O . TYR A 1 387 ? -5.626 8.588 8.418 1.00 87.38 387 TYR A O 1
ATOM 3069 N N . PRO A 1 388 ? -6.779 10.163 7.329 1.00 88.56 388 PRO A N 1
ATOM 3070 C CA . PRO A 1 388 ? -7.854 9.245 6.970 1.00 88.56 388 PRO A CA 1
ATOM 3071 C C . PRO A 1 388 ? -7.354 8.190 5.977 1.00 88.56 388 PRO A C 1
ATOM 3073 O O . PRO A 1 388 ? -6.762 8.546 4.961 1.00 88.56 388 PRO A O 1
ATOM 3076 N N . LEU A 1 389 ? -7.633 6.905 6.226 1.00 90.19 389 LEU A N 1
ATOM 3077 C CA . LEU A 1 389 ? -7.092 5.805 5.412 1.00 90.19 389 LEU A CA 1
ATOM 3078 C C . LEU A 1 389 ? -7.484 5.911 3.927 1.00 90.19 389 LEU A C 1
ATOM 3080 O O . LEU A 1 389 ? -6.680 5.630 3.045 1.00 90.19 389 LEU A O 1
ATOM 3084 N N . HIS A 1 390 ? -8.703 6.371 3.637 1.00 87.44 390 HIS A N 1
ATOM 3085 C CA . HIS A 1 390 ? -9.209 6.522 2.265 1.00 87.44 390 HIS A CA 1
ATOM 3086 C C . HIS A 1 390 ? -8.467 7.589 1.442 1.00 87.44 390 HIS A C 1
ATOM 3088 O O . HIS A 1 390 ? -8.597 7.612 0.222 1.00 87.44 390 HIS A O 1
ATOM 3094 N N . ARG A 1 391 ? -7.660 8.431 2.101 1.00 88.12 391 ARG A N 1
ATOM 3095 C CA . ARG A 1 391 ? -6.759 9.417 1.489 1.00 88.12 391 ARG A CA 1
ATOM 3096 C C . ARG A 1 391 ? -5.320 8.920 1.442 1.00 88.12 391 ARG A C 1
ATOM 3098 O O . ARG A 1 391 ? -4.388 9.722 1.463 1.00 88.12 391 ARG A O 1
ATOM 3105 N N . SER A 1 392 ? -5.136 7.606 1.385 1.00 92.25 392 SER A N 1
ATOM 3106 C CA . SER A 1 392 ? -3.834 6.986 1.184 1.00 92.25 392 SER A CA 1
ATOM 3107 C C . SER A 1 392 ? -3.870 5.935 0.076 1.00 92.25 392 SER A C 1
ATOM 3109 O O . SER A 1 392 ? -4.923 5.363 -0.223 1.00 92.25 392 SER A O 1
ATOM 3111 N N . LYS A 1 393 ? -2.707 5.711 -0.537 1.00 94.88 393 LYS A N 1
ATOM 3112 C CA . LYS A 1 393 ? -2.416 4.604 -1.455 1.00 94.88 393 LYS A CA 1
ATOM 3113 C C . LYS A 1 393 ? -1.073 3.993 -1.082 1.00 94.88 393 LYS A C 1
ATOM 3115 O O . LYS A 1 393 ? -0.143 4.729 -0.751 1.00 94.88 393 LYS A O 1
ATOM 3120 N N . THR A 1 394 ? -0.960 2.679 -1.194 1.00 97.50 394 THR A N 1
ATOM 3121 C CA . THR A 1 394 ? 0.319 1.976 -1.072 1.00 97.50 394 THR A CA 1
ATOM 3122 C C . THR A 1 394 ? 0.936 1.830 -2.457 1.00 97.50 394 THR A C 1
ATOM 3124 O O . THR A 1 394 ? 0.258 1.469 -3.419 1.00 97.50 394 THR A O 1
ATOM 3127 N N . ILE A 1 395 ? 2.227 2.124 -2.571 1.00 98.50 395 ILE A N 1
ATOM 3128 C CA . ILE A 1 395 ? 2.994 1.951 -3.803 1.00 98.50 395 ILE A CA 1
ATOM 3129 C C . ILE A 1 395 ? 4.239 1.099 -3.552 1.00 98.50 395 ILE A C 1
ATOM 3131 O O . ILE A 1 395 ? 4.889 1.223 -2.514 1.00 98.50 395 ILE A O 1
ATOM 3135 N N . HIS A 1 396 ? 4.599 0.262 -4.521 1.00 98.75 396 HIS A N 1
ATOM 3136 C CA . HIS A 1 396 ? 5.808 -0.561 -4.493 1.00 98.75 396 HIS A CA 1
ATOM 3137 C C . HIS A 1 396 ? 6.727 -0.122 -5.622 1.00 98.75 396 HIS A C 1
ATOM 3139 O O . HIS A 1 396 ? 6.468 -0.400 -6.789 1.00 98.75 396 HIS A O 1
ATOM 3145 N N . LEU A 1 397 ? 7.782 0.603 -5.272 1.00 98.81 397 LEU A N 1
ATOM 3146 C CA . LEU A 1 397 ? 8.743 1.153 -6.216 1.00 98.81 397 LEU A CA 1
ATOM 3147 C C . LEU A 1 397 ? 9.829 0.122 -6.484 1.00 98.81 397 LEU A C 1
ATOM 3149 O O . LEU A 1 397 ? 10.460 -0.355 -5.543 1.00 98.81 397 LEU A O 1
ATOM 3153 N N . VAL A 1 398 ? 10.053 -0.199 -7.753 1.00 98.88 398 VAL A N 1
ATOM 3154 C CA . VAL A 1 398 ? 11.068 -1.154 -8.192 1.00 98.88 398 VAL A CA 1
ATOM 3155 C C . VAL A 1 398 ? 11.963 -0.491 -9.230 1.00 98.88 398 VAL A C 1
ATOM 3157 O O . VAL A 1 398 ? 11.478 -0.016 -10.258 1.00 98.88 398 VAL A O 1
ATOM 3160 N N . ARG A 1 399 ? 13.279 -0.483 -9.004 1.00 98.81 399 ARG A N 1
ATOM 3161 C CA . ARG A 1 399 ? 14.238 -0.170 -10.077 1.00 98.81 399 ARG A C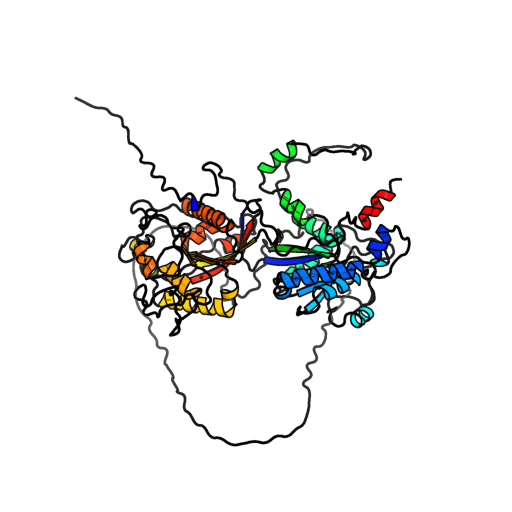A 1
ATOM 3162 C C . ARG A 1 399 ? 14.404 -1.398 -10.966 1.00 98.81 399 ARG A C 1
ATOM 3164 O O . ARG A 1 399 ? 14.523 -2.508 -10.453 1.00 98.81 399 ARG A O 1
ATOM 3171 N N . HIS A 1 400 ? 14.498 -1.214 -12.281 1.00 98.81 400 HIS A N 1
ATOM 3172 C CA . HIS A 1 400 ? 14.826 -2.315 -13.189 1.00 98.81 400 HIS A CA 1
ATOM 3173 C C . HIS A 1 400 ? 16.089 -3.088 -12.759 1.00 98.81 400 HIS A C 1
ATOM 3175 O O . HIS A 1 400 ? 17.034 -2.544 -12.168 1.00 98.81 400 HIS A O 1
ATOM 3181 N N . ALA A 1 401 ? 16.115 -4.378 -13.080 1.00 98.81 401 ALA A N 1
ATOM 3182 C CA . ALA A 1 401 ? 17.282 -5.222 -12.866 1.00 98.81 401 ALA A CA 1
ATOM 3183 C C . ALA A 1 401 ? 18.458 -4.812 -13.770 1.00 98.81 401 ALA A C 1
ATOM 3185 O O . ALA A 1 401 ? 18.313 -3.964 -14.651 1.00 98.81 401 ALA A O 1
ATOM 3186 N N . GLN A 1 402 ? 19.644 -5.374 -13.548 1.00 98.75 402 GLN A N 1
ATOM 3187 C CA . GLN A 1 402 ? 20.837 -4.995 -14.301 1.00 98.75 402 GLN A CA 1
ATOM 3188 C C . GLN A 1 402 ? 20.633 -5.194 -15.813 1.00 98.75 402 GLN A C 1
ATOM 3190 O O . GLN A 1 402 ? 20.365 -6.301 -16.283 1.00 98.75 402 GLN A O 1
ATOM 3195 N N . GLY A 1 403 ? 20.789 -4.110 -16.574 1.00 98.31 403 GLY A N 1
ATOM 3196 C CA . GLY A 1 403 ? 20.800 -4.127 -18.033 1.00 98.31 403 GLY A CA 1
ATOM 3197 C C . GLY A 1 403 ? 22.214 -4.131 -18.602 1.00 98.31 403 GLY A C 1
ATOM 3198 O O . GLY A 1 403 ? 23.166 -3.749 -17.919 1.00 98.31 403 GLY A O 1
ATOM 3199 N N . VAL A 1 404 ? 22.354 -4.506 -19.876 1.00 98.19 404 VAL A N 1
ATOM 3200 C CA . VAL A 1 404 ? 23.659 -4.492 -20.570 1.00 98.19 404 VAL A CA 1
ATOM 3201 C C . VAL A 1 404 ? 24.312 -3.101 -20.549 1.00 98.19 404 VAL A C 1
ATOM 3203 O O . VAL A 1 404 ? 25.519 -2.998 -20.346 1.00 98.19 404 VAL A O 1
ATOM 3206 N N . HIS A 1 405 ? 23.507 -2.032 -20.627 1.00 97.62 405 HIS A N 1
ATOM 3207 C CA . HIS A 1 405 ? 23.981 -0.650 -20.493 1.00 97.62 405 HIS A CA 1
ATOM 3208 C C . HIS A 1 405 ? 24.601 -0.352 -19.119 1.00 97.62 405 HIS A C 1
ATOM 3210 O O . HIS A 1 405 ? 25.550 0.416 -19.062 1.00 97.62 405 HIS A O 1
ATOM 3216 N N . ASN A 1 406 ? 24.117 -0.952 -18.018 1.00 97.56 406 ASN A N 1
ATOM 3217 C CA . ASN A 1 406 ? 24.704 -0.721 -16.692 1.00 97.56 406 ASN A CA 1
ATOM 3218 C C . ASN A 1 406 ? 26.123 -1.280 -16.647 1.00 97.56 406 ASN A C 1
ATOM 3220 O O . ASN A 1 406 ? 27.048 -0.572 -16.283 1.00 97.56 406 ASN A O 1
ATOM 3224 N N . VAL A 1 407 ? 26.312 -2.515 -17.122 1.00 97.44 407 VAL A N 1
ATOM 3225 C CA . VAL A 1 407 ? 27.637 -3.153 -17.170 1.00 97.44 407 VAL A CA 1
ATOM 3226 C C . VAL A 1 407 ? 28.625 -2.340 -18.009 1.00 97.44 407 VAL A C 1
ATOM 3228 O O . VAL A 1 407 ? 29.809 -2.282 -17.682 1.00 97.44 407 VAL A O 1
ATOM 3231 N N . ALA A 1 408 ? 28.156 -1.731 -19.096 1.00 96.50 408 ALA A N 1
ATOM 3232 C CA . ALA A 1 408 ? 28.979 -0.879 -19.940 1.00 96.50 408 ALA A CA 1
ATOM 3233 C C . ALA A 1 408 ? 29.276 0.482 -19.295 1.00 96.50 408 ALA A C 1
ATOM 3235 O O . ALA A 1 408 ? 30.432 0.898 -19.259 1.00 96.50 408 ALA A O 1
ATOM 3236 N N . GLY A 1 409 ? 28.253 1.146 -18.757 1.00 95.00 409 GLY A N 1
ATOM 3237 C CA . GLY A 1 409 ? 28.357 2.452 -18.110 1.00 95.00 409 GLY A CA 1
ATOM 3238 C C . GLY A 1 409 ? 29.166 2.437 -16.812 1.00 95.00 409 GLY A C 1
ATOM 3239 O O . GLY A 1 409 ? 29.865 3.403 -16.525 1.00 95.00 409 GLY A O 1
ATOM 3240 N N . ASP A 1 410 ? 29.123 1.336 -16.056 1.00 94.62 410 ASP A N 1
ATOM 3241 C CA . ASP A 1 410 ? 29.922 1.144 -14.837 1.00 94.62 410 ASP A CA 1
ATOM 3242 C C . ASP A 1 410 ? 31.420 1.001 -15.154 1.00 94.62 410 ASP A C 1
ATOM 3244 O O . ASP A 1 410 ? 32.268 1.350 -14.335 1.00 94.62 410 ASP A O 1
ATOM 3248 N N . LYS A 1 411 ? 31.758 0.487 -16.346 1.00 96.06 411 LYS A N 1
ATOM 3249 C CA . LYS A 1 411 ? 33.144 0.415 -16.834 1.00 96.06 411 LYS A CA 1
ATOM 3250 C C . LYS A 1 411 ? 33.611 1.750 -17.401 1.00 96.06 411 LYS A C 1
ATOM 3252 O O . LYS A 1 411 ? 34.737 2.160 -17.143 1.00 96.06 411 LYS A O 1
ATOM 3257 N N . ASP A 1 412 ? 32.759 2.388 -18.195 1.00 96.19 412 ASP A N 1
ATOM 3258 C CA . ASP A 1 412 ? 33.001 3.698 -18.788 1.00 96.19 412 ASP A CA 1
ATOM 3259 C C . ASP A 1 412 ? 31.661 4.391 -19.045 1.00 96.19 412 ASP A C 1
ATOM 3261 O O . ASP A 1 412 ? 30.855 3.947 -19.865 1.00 96.19 412 ASP A O 1
ATOM 3265 N N . HIS A 1 413 ? 31.441 5.504 -18.348 1.00 93.69 413 HIS A N 1
ATOM 3266 C CA . HIS A 1 413 ? 30.195 6.261 -18.387 1.00 93.69 413 HIS A CA 1
ATOM 3267 C C . HIS A 1 413 ? 29.852 6.785 -19.791 1.00 93.69 413 HIS A C 1
ATOM 3269 O O . HIS A 1 413 ? 28.675 6.951 -20.114 1.00 93.69 413 HIS A O 1
ATOM 3275 N N . SER A 1 414 ? 30.854 7.010 -20.649 1.00 95.56 414 SER A N 1
ATOM 3276 C CA . SER A 1 414 ? 30.640 7.471 -22.025 1.00 95.56 414 SER A CA 1
ATOM 3277 C C . SER A 1 414 ? 29.887 6.449 -22.887 1.00 95.56 414 SER A C 1
ATOM 3279 O O . SER A 1 414 ? 29.210 6.830 -23.844 1.00 95.56 414 SER A O 1
ATOM 3281 N N . ASN A 1 415 ? 29.891 5.167 -22.494 1.00 96.44 415 ASN A N 1
ATOM 3282 C CA . ASN A 1 415 ? 29.147 4.107 -23.174 1.00 96.44 415 ASN A CA 1
ATOM 3283 C C . ASN A 1 415 ? 27.636 4.340 -23.192 1.00 96.44 415 ASN A C 1
ATOM 3285 O O . ASN A 1 415 ? 26.964 3.804 -24.069 1.00 96.44 415 ASN A O 1
ATOM 3289 N N . TYR A 1 416 ? 27.085 5.152 -22.284 1.00 94.75 416 TYR A N 1
ATOM 3290 C CA . TYR A 1 416 ? 25.667 5.505 -22.341 1.00 94.75 416 TYR A CA 1
ATOM 3291 C C . TYR A 1 416 ? 25.278 6.276 -23.609 1.00 94.75 416 TYR A C 1
ATOM 3293 O O . TYR A 1 416 ? 24.095 6.317 -23.934 1.00 94.75 416 TYR A O 1
ATOM 3301 N N . MET A 1 417 ? 26.249 6.827 -24.346 1.00 95.75 417 MET A N 1
ATOM 3302 C CA . MET A 1 417 ? 26.044 7.471 -25.648 1.00 95.75 417 MET A CA 1
ATOM 3303 C C . MET A 1 417 ? 26.078 6.494 -26.826 1.00 95.75 417 MET A C 1
ATOM 3305 O O . MET A 1 417 ? 25.744 6.880 -27.945 1.00 95.75 417 MET A O 1
ATOM 3309 N N . SER A 1 418 ? 26.486 5.238 -26.610 1.00 97.12 418 SER A N 1
ATOM 3310 C CA . SER A 1 418 ? 26.552 4.254 -27.688 1.00 97.12 418 SER A CA 1
ATOM 3311 C C . SER A 1 418 ? 25.167 3.704 -28.025 1.00 97.12 418 SER A C 1
ATOM 3313 O O . SER A 1 418 ? 24.408 3.267 -27.155 1.00 97.12 418 SER A O 1
ATOM 3315 N N . TYR A 1 419 ? 24.873 3.653 -29.323 1.00 97.06 419 TYR A N 1
ATOM 3316 C CA . TYR A 1 419 ? 23.694 2.976 -29.857 1.00 97.06 419 TYR A CA 1
ATOM 3317 C C . TYR A 1 419 ? 23.759 1.449 -29.717 1.00 97.06 419 TYR A C 1
ATOM 3319 O O . TYR A 1 419 ? 22.718 0.804 -29.819 1.00 97.06 419 TYR A O 1
ATOM 3327 N N . ASP A 1 420 ? 24.920 0.870 -29.387 1.00 97.12 420 ASP A N 1
ATOM 3328 C CA . ASP A 1 420 ? 25.039 -0.560 -29.055 1.00 97.12 420 ASP A CA 1
ATOM 3329 C C . ASP A 1 420 ? 24.173 -0.947 -27.846 1.00 97.12 420 ASP A C 1
ATOM 3331 O O . ASP A 1 420 ? 23.785 -2.104 -27.686 1.00 97.12 420 ASP A O 1
ATOM 3335 N N . TYR A 1 421 ? 23.846 0.032 -26.995 1.00 97.19 421 TYR A N 1
ATOM 3336 C CA . TYR A 1 421 ? 23.002 -0.140 -25.816 1.00 97.19 421 TYR A CA 1
ATOM 3337 C C . TYR A 1 421 ? 21.616 0.497 -25.972 1.00 97.19 421 TYR A C 1
ATOM 3339 O O . TYR A 1 421 ? 20.937 0.712 -24.964 1.00 97.19 421 TYR A O 1
ATOM 3347 N N . PHE A 1 422 ? 21.190 0.804 -27.205 1.00 98.00 422 PHE A N 1
ATOM 3348 C CA . PHE A 1 422 ? 19.846 1.305 -27.499 1.00 98.00 422 PHE A CA 1
ATOM 3349 C C . PHE A 1 422 ? 18.779 0.395 -26.884 1.00 98.00 422 PHE A C 1
ATOM 3351 O O . PHE A 1 422 ? 18.780 -0.815 -27.118 1.00 98.00 422 PHE A O 1
ATOM 3358 N N . ASP A 1 423 ? 17.892 0.993 -26.081 1.00 98.00 423 ASP A N 1
ATOM 3359 C CA . ASP A 1 423 ? 16.823 0.299 -25.360 1.00 98.00 423 ASP A CA 1
ATOM 3360 C C . ASP A 1 423 ? 17.283 -1.023 -24.710 1.00 98.00 423 ASP A C 1
ATOM 3362 O O . ASP A 1 423 ? 16.727 -2.102 -24.925 1.00 98.00 423 ASP A O 1
ATOM 3366 N N . ALA A 1 424 ? 18.392 -0.940 -23.970 1.00 97.75 424 ALA A N 1
ATOM 3367 C CA . ALA A 1 424 ? 19.121 -2.094 -23.464 1.00 97.75 424 ALA A CA 1
ATOM 3368 C C . ALA A 1 424 ? 18.238 -3.125 -22.739 1.00 97.75 424 ALA A C 1
ATOM 3370 O O . ALA A 1 424 ? 17.498 -2.797 -21.810 1.00 97.75 424 ALA A O 1
ATOM 3371 N N . GLN A 1 425 ? 18.428 -4.395 -23.100 1.00 98.19 425 GLN A N 1
ATOM 3372 C CA . GLN A 1 425 ? 17.864 -5.563 -22.421 1.00 98.19 425 GLN A CA 1
ATOM 3373 C C . GLN A 1 425 ? 18.576 -5.890 -21.096 1.00 98.19 425 GLN A C 1
ATOM 3375 O O . GLN A 1 425 ? 19.682 -5.406 -20.816 1.00 98.19 425 GLN A O 1
ATOM 3380 N N . LEU A 1 426 ? 17.956 -6.754 -20.290 1.00 98.69 426 LEU A N 1
ATOM 3381 C CA . LEU A 1 426 ? 18.553 -7.325 -19.080 1.00 98.69 426 LEU A CA 1
ATOM 3382 C C . LEU A 1 426 ? 19.733 -8.262 -19.385 1.00 98.69 426 LEU A C 1
ATOM 3384 O O . LEU A 1 426 ? 19.766 -8.945 -20.407 1.00 98.69 426 LEU A O 1
ATOM 3388 N N . THR A 1 427 ? 20.696 -8.319 -18.463 1.00 98.44 427 THR A N 1
ATOM 3389 C CA . THR A 1 427 ? 21.779 -9.319 -18.480 1.00 98.44 427 THR A CA 1
ATOM 3390 C C . THR A 1 427 ? 21.311 -10.644 -17.857 1.00 98.44 427 THR A C 1
ATOM 3392 O O . THR A 1 427 ? 20.281 -10.668 -17.174 1.00 98.44 427 THR A O 1
ATOM 3395 N N . PRO A 1 428 ? 22.077 -11.748 -17.980 1.00 98.06 428 PRO A N 1
ATOM 3396 C CA . PRO A 1 428 ? 21.816 -12.960 -17.199 1.00 98.06 428 PRO A CA 1
ATOM 3397 C C . PRO A 1 428 ? 21.783 -12.704 -15.683 1.00 98.06 428 PRO A C 1
ATOM 3399 O O . PRO A 1 428 ? 20.938 -13.249 -14.976 1.00 98.06 428 PRO A O 1
ATOM 3402 N N . LEU A 1 429 ? 22.649 -11.814 -15.176 1.00 98.50 429 LEU A N 1
ATOM 3403 C CA . LEU A 1 429 ? 22.602 -11.384 -13.776 1.00 98.50 429 LEU A CA 1
ATOM 3404 C C . LEU A 1 429 ? 21.320 -10.597 -13.471 1.00 98.50 429 LEU A C 1
ATOM 3406 O O . LEU A 1 429 ? 20.707 -10.826 -12.432 1.00 98.50 429 LEU A O 1
ATOM 3410 N N . GLY A 1 430 ? 20.885 -9.715 -14.374 1.00 98.69 430 GLY A N 1
ATOM 3411 C CA . GLY A 1 430 ? 19.610 -9.009 -14.254 1.00 98.69 430 GLY A CA 1
ATOM 3412 C C . GLY A 1 430 ? 18.426 -9.969 -14.128 1.00 98.69 430 GLY A C 1
ATOM 3413 O O . GLY A 1 430 ? 17.589 -9.810 -13.245 1.00 98.69 430 GLY A O 1
ATOM 3414 N N . TRP A 1 431 ? 18.393 -11.032 -14.927 1.00 98.38 431 TRP A N 1
ATOM 3415 C CA . TRP A 1 431 ? 17.366 -12.068 -14.811 1.00 98.38 431 TRP A CA 1
ATOM 3416 C C . TRP A 1 431 ? 17.437 -12.860 -13.496 1.00 98.38 431 TRP A C 1
ATOM 3418 O O . TRP A 1 431 ? 16.397 -13.141 -12.904 1.00 98.38 431 TRP A O 1
ATOM 3428 N N . ASN A 1 432 ? 18.633 -13.143 -12.973 1.00 98.44 432 ASN A N 1
ATOM 3429 C CA . ASN A 1 432 ? 18.772 -13.733 -11.634 1.00 98.44 432 ASN A CA 1
ATOM 3430 C C . ASN A 1 432 ? 18.229 -12.802 -10.534 1.00 98.44 432 ASN A C 1
ATOM 3432 O O . ASN A 1 432 ? 17.608 -13.264 -9.577 1.00 98.44 432 ASN A O 1
ATOM 3436 N N . GLN A 1 433 ? 18.445 -11.488 -10.659 1.00 98.81 433 GLN A N 1
ATOM 3437 C CA . GLN A 1 433 ? 17.870 -10.501 -9.738 1.00 98.81 433 GLN A CA 1
ATOM 3438 C C . GLN A 1 433 ? 16.336 -10.504 -9.809 1.00 98.81 433 GLN A C 1
ATOM 3440 O O . GLN A 1 433 ? 15.683 -10.536 -8.767 1.00 98.81 433 GLN A O 1
ATOM 3445 N N . VAL A 1 434 ? 15.773 -10.550 -11.023 1.00 98.75 434 VAL A N 1
ATOM 3446 C CA . VAL A 1 434 ? 14.326 -10.671 -11.264 1.00 98.75 434 VAL A CA 1
ATOM 3447 C C . VAL A 1 434 ? 13.746 -11.911 -10.586 1.00 98.75 434 VAL A C 1
ATOM 3449 O O . VAL A 1 434 ? 12.750 -11.795 -9.877 1.00 98.75 434 VAL A O 1
ATOM 3452 N N . ASP A 1 435 ? 14.380 -13.076 -10.732 1.00 97.81 435 ASP A N 1
ATOM 3453 C CA . ASP A 1 435 ? 13.905 -14.317 -10.104 1.00 97.81 435 ASP A CA 1
ATOM 3454 C C . ASP A 1 435 ? 13.937 -14.242 -8.575 1.00 97.81 435 ASP A C 1
ATOM 3456 O O . ASP A 1 435 ? 13.034 -14.737 -7.898 1.00 97.81 435 ASP A O 1
ATOM 3460 N N . ASN A 1 436 ? 14.973 -13.620 -8.012 1.00 98.50 436 ASN A N 1
ATOM 3461 C CA . ASN A 1 436 ? 15.081 -13.430 -6.569 1.00 98.50 436 ASN A CA 1
ATOM 3462 C C . ASN A 1 436 ? 13.989 -12.493 -6.046 1.00 98.50 436 ASN A C 1
ATOM 3464 O O . ASN A 1 436 ? 13.366 -12.793 -5.024 1.00 98.50 436 ASN A O 1
ATOM 3468 N N . LEU A 1 437 ? 13.713 -11.396 -6.758 1.00 98.62 437 LEU A N 1
ATOM 3469 C CA . LEU A 1 437 ? 12.634 -10.492 -6.385 1.00 98.62 437 LEU A CA 1
ATOM 3470 C C . LEU A 1 437 ? 11.260 -11.154 -6.563 1.00 98.62 437 LEU A C 1
ATOM 3472 O O . LEU A 1 437 ? 10.430 -11.044 -5.665 1.00 98.62 437 LEU A O 1
ATOM 3476 N N . ASN A 1 438 ? 11.027 -11.910 -7.640 1.00 97.56 438 ASN A N 1
ATOM 3477 C CA . ASN A 1 438 ? 9.798 -12.689 -7.814 1.00 97.56 438 ASN A CA 1
ATOM 3478 C C . ASN A 1 438 ? 9.574 -13.639 -6.628 1.00 97.56 438 ASN A C 1
ATOM 3480 O O . ASN A 1 438 ? 8.521 -13.585 -5.995 1.00 97.56 438 ASN A O 1
ATOM 3484 N N . LYS A 1 439 ? 10.584 -14.434 -6.243 1.00 97.31 439 LYS A N 1
ATOM 3485 C CA . LYS A 1 439 ? 10.504 -15.321 -5.067 1.00 97.31 439 LYS A CA 1
ATOM 3486 C C . LYS A 1 439 ? 10.144 -14.557 -3.795 1.00 97.31 439 LYS A C 1
ATOM 3488 O O . LYS A 1 439 ? 9.312 -15.029 -3.024 1.00 97.31 439 LYS A O 1
ATOM 3493 N N . HIS A 1 440 ? 10.731 -13.379 -3.584 1.00 97.44 440 HIS A N 1
ATOM 3494 C CA . HIS A 1 440 ? 10.402 -12.526 -2.443 1.00 97.44 440 HIS A CA 1
ATOM 3495 C C . HIS A 1 440 ? 8.936 -12.059 -2.479 1.00 97.44 440 HIS A C 1
ATOM 3497 O O . HIS A 1 440 ? 8.219 -12.240 -1.498 1.00 97.44 440 HIS A O 1
ATOM 3503 N N . VAL A 1 441 ? 8.471 -11.527 -3.616 1.00 96.75 441 VAL A N 1
ATOM 3504 C CA . VAL A 1 441 ? 7.089 -11.051 -3.837 1.00 96.75 441 VAL A CA 1
ATOM 3505 C C . VAL A 1 441 ? 6.057 -12.179 -3.679 1.00 96.75 441 VAL A C 1
ATOM 3507 O O . VAL A 1 441 ? 4.948 -11.961 -3.177 1.00 96.75 441 VAL A O 1
ATOM 3510 N N . GLN A 1 442 ? 6.417 -13.403 -4.069 1.00 94.62 442 GLN A N 1
ATOM 3511 C CA . GLN A 1 442 ? 5.612 -14.601 -3.840 1.00 94.62 442 GLN A CA 1
ATOM 3512 C C . GLN A 1 442 ? 5.563 -14.957 -2.349 1.00 94.62 442 GLN A C 1
ATOM 3514 O O . GLN A 1 442 ? 4.477 -15.076 -1.779 1.00 94.62 442 GLN A O 1
ATOM 3519 N N . ALA A 1 443 ? 6.726 -15.048 -1.698 1.00 96.50 443 ALA A N 1
ATOM 3520 C CA . ALA A 1 443 ? 6.856 -15.451 -0.300 1.00 96.50 443 ALA A CA 1
ATOM 3521 C C . ALA A 1 443 ? 6.173 -14.483 0.680 1.00 96.50 443 ALA A C 1
ATOM 3523 O O . ALA A 1 443 ? 5.536 -14.929 1.631 1.00 96.50 443 ALA A O 1
ATOM 3524 N N . CYS A 1 444 ? 6.261 -13.170 0.446 1.00 94.19 444 CYS A N 1
ATOM 3525 C CA . CYS A 1 444 ? 5.604 -12.169 1.293 1.00 94.19 444 CYS A CA 1
ATOM 3526 C C . CYS A 1 444 ? 4.124 -11.934 0.933 1.00 94.19 444 CYS A C 1
ATOM 3528 O O . CYS A 1 444 ? 3.443 -11.147 1.591 1.00 94.19 444 CYS A O 1
ATOM 3530 N N . GLY A 1 445 ? 3.610 -12.604 -0.106 1.00 93.81 445 GLY A N 1
ATOM 3531 C CA . GLY A 1 445 ? 2.219 -12.491 -0.545 1.00 93.81 445 GLY A CA 1
ATOM 3532 C C . GLY A 1 445 ? 1.878 -11.193 -1.283 1.00 93.81 445 GLY A C 1
ATOM 3533 O O . GLY A 1 445 ? 0.702 -10.956 -1.557 1.00 93.81 445 GLY A O 1
ATOM 3534 N N . LEU A 1 446 ? 2.872 -10.367 -1.631 1.00 94.69 446 LEU A N 1
ATOM 3535 C CA . LEU A 1 446 ? 2.659 -9.085 -2.309 1.00 94.69 446 LEU A CA 1
ATOM 3536 C C . LEU A 1 446 ? 1.967 -9.249 -3.673 1.00 94.69 446 LEU A C 1
ATOM 3538 O O . LEU A 1 446 ? 1.106 -8.445 -4.019 1.00 94.69 446 LEU A O 1
ATOM 3542 N N . HIS A 1 447 ? 2.253 -10.329 -4.406 1.00 92.31 447 HIS A N 1
ATOM 3543 C CA . HIS A 1 447 ? 1.586 -10.642 -5.681 1.00 92.31 447 HIS A CA 1
ATOM 3544 C C . HIS A 1 447 ? 0.049 -10.698 -5.594 1.00 92.31 447 HIS A C 1
ATOM 3546 O O . HIS A 1 447 ? -0.617 -10.475 -6.597 1.00 92.31 447 HIS A O 1
ATOM 3552 N N . LYS A 1 448 ? -0.524 -10.990 -4.415 1.00 92.06 448 LYS A N 1
ATOM 3553 C CA . LYS A 1 448 ? -1.984 -11.043 -4.207 1.00 92.06 448 LYS A CA 1
ATOM 3554 C C . LYS A 1 448 ? -2.597 -9.685 -3.878 1.00 92.06 448 LYS A C 1
ATOM 3556 O O . LYS A 1 448 ? -3.818 -9.566 -3.884 1.00 92.06 448 LYS A O 1
ATOM 3561 N N . LYS A 1 449 ? -1.768 -8.709 -3.498 1.00 94.00 449 LYS A N 1
ATOM 3562 C CA . LYS A 1 449 ? -2.212 -7.389 -3.044 1.00 94.00 449 LYS A CA 1
ATOM 3563 C C . LYS A 1 449 ? -2.156 -6.340 -4.150 1.00 94.00 449 LYS A C 1
ATOM 3565 O O . LYS A 1 449 ? -3.009 -5.465 -4.180 1.00 94.00 449 LYS A O 1
ATOM 3570 N N . VAL A 1 450 ? -1.168 -6.431 -5.042 1.00 97.00 450 VAL A N 1
ATOM 3571 C CA . VAL A 1 450 ? -0.998 -5.479 -6.147 1.00 97.00 450 VAL A CA 1
ATOM 3572 C C . VAL A 1 450 ? -2.200 -5.547 -7.089 1.00 97.00 450 VAL A C 1
ATOM 3574 O O . VAL A 1 450 ? -2.496 -6.595 -7.655 1.00 97.00 450 VAL A O 1
ATOM 3577 N N . GLU A 1 451 ? -2.866 -4.410 -7.280 1.00 97.81 451 GLU A N 1
ATOM 3578 C CA . GLU A 1 451 ? -4.051 -4.266 -8.136 1.00 97.81 451 GLU A CA 1
ATOM 3579 C C . GLU A 1 451 ? -3.692 -3.806 -9.560 1.00 97.81 451 GLU A C 1
ATOM 3581 O O . GLU A 1 451 ? -4.478 -3.989 -10.487 1.00 97.81 451 GLU A O 1
ATOM 3586 N N . LEU A 1 452 ? -2.510 -3.202 -9.737 1.00 98.50 452 LEU A N 1
ATOM 3587 C CA . LEU A 1 452 ? -1.993 -2.686 -11.008 1.00 98.50 452 LEU A CA 1
ATOM 3588 C C . LEU A 1 452 ? -0.462 -2.636 -10.983 1.00 98.50 452 LEU A C 1
ATOM 3590 O O . LEU A 1 452 ? 0.131 -2.178 -10.002 1.00 98.50 452 LEU A O 1
ATOM 3594 N N . VAL A 1 453 ? 0.170 -3.043 -12.085 1.00 98.81 453 VAL A N 1
ATOM 3595 C CA . VAL A 1 453 ? 1.602 -2.832 -12.330 1.00 98.81 453 VAL A CA 1
ATOM 3596 C C . VAL A 1 453 ? 1.768 -1.731 -13.371 1.00 98.81 453 VAL A C 1
ATOM 3598 O O . VAL A 1 453 ? 1.390 -1.880 -14.528 1.00 98.81 453 VAL A O 1
ATOM 3601 N N . ILE A 1 454 ? 2.357 -0.614 -12.964 1.00 98.88 454 ILE A N 1
ATOM 3602 C CA . ILE A 1 454 ? 2.768 0.471 -13.852 1.00 98.88 454 ILE A CA 1
ATOM 3603 C C . ILE A 1 454 ? 4.225 0.249 -14.240 1.00 98.88 454 ILE A C 1
ATOM 3605 O O . ILE A 1 454 ? 5.072 -0.020 -13.385 1.00 98.88 454 ILE A O 1
ATOM 3609 N N . VAL A 1 455 ? 4.542 0.391 -15.522 1.00 98.81 455 VAL A N 1
ATOM 3610 C CA . VAL A 1 455 ? 5.890 0.146 -16.031 1.00 98.81 455 VAL A CA 1
ATOM 3611 C C . VAL A 1 455 ? 6.338 1.243 -16.985 1.00 98.81 455 VAL A C 1
ATOM 3613 O O . VAL A 1 455 ? 5.578 1.721 -17.824 1.00 98.81 455 VAL A O 1
ATOM 3616 N N . SER A 1 456 ? 7.599 1.644 -16.866 1.00 98.75 456 SER A N 1
ATOM 3617 C CA . SER A 1 456 ? 8.226 2.494 -17.873 1.00 98.75 456 SER A CA 1
ATOM 3618 C C . SER A 1 456 ? 8.367 1.727 -19.200 1.00 98.75 456 SER A C 1
ATOM 3620 O O . SER A 1 456 ? 8.834 0.582 -19.168 1.00 98.75 456 SER A O 1
ATOM 3622 N N . PRO A 1 457 ? 8.030 2.322 -20.360 1.00 98.38 457 PRO A N 1
ATOM 3623 C CA . PRO A 1 457 ? 8.101 1.666 -21.668 1.00 98.38 457 PRO A CA 1
ATOM 3624 C C . PRO A 1 457 ? 9.538 1.597 -22.215 1.00 98.38 457 PRO A C 1
ATOM 3626 O O . PRO A 1 457 ? 9.813 2.065 -23.310 1.00 98.38 457 PRO A O 1
ATOM 3629 N N . LEU A 1 458 ? 10.462 1.034 -21.437 1.00 98.75 458 LEU A N 1
ATOM 3630 C CA . LEU A 1 458 ? 11.814 0.658 -21.852 1.00 98.75 458 LEU A CA 1
ATOM 3631 C C . LEU A 1 458 ? 11.979 -0.852 -21.640 1.00 98.75 458 LEU A C 1
ATOM 3633 O O . LEU A 1 458 ? 11.419 -1.428 -20.701 1.00 98.75 458 LEU A O 1
ATOM 3637 N N . LEU A 1 459 ? 12.745 -1.517 -22.502 1.00 98.69 459 LEU A N 1
ATOM 3638 C CA . LEU A 1 459 ? 12.812 -2.979 -22.554 1.00 98.69 459 LEU A CA 1
ATOM 3639 C C . LEU A 1 459 ? 13.210 -3.591 -21.205 1.00 98.69 459 LEU A C 1
ATOM 3641 O O . LEU A 1 459 ? 12.529 -4.483 -20.701 1.00 98.69 459 LEU A O 1
ATOM 3645 N N . ARG A 1 460 ? 14.260 -3.060 -20.568 1.00 98.75 460 ARG A N 1
ATOM 3646 C CA . ARG A 1 460 ? 14.720 -3.490 -19.233 1.00 98.75 460 ARG A CA 1
ATOM 3647 C C . ARG A 1 460 ? 13.656 -3.390 -18.139 1.00 98.75 460 ARG A C 1
ATOM 3649 O O . ARG A 1 460 ? 13.598 -4.264 -17.270 1.00 98.75 460 ARG A O 1
ATOM 3656 N N . THR A 1 461 ? 12.831 -2.341 -18.138 1.00 98.81 461 THR A N 1
ATOM 3657 C CA . THR A 1 461 ? 11.777 -2.163 -17.128 1.00 98.81 461 THR A CA 1
ATOM 3658 C C . THR A 1 461 ? 10.618 -3.101 -17.395 1.00 98.81 461 THR A C 1
ATOM 3660 O O . THR A 1 461 ? 10.144 -3.723 -16.449 1.00 98.81 461 THR A O 1
ATOM 3663 N N . MET A 1 462 ? 10.225 -3.288 -18.658 1.00 98.81 462 MET A N 1
ATOM 3664 C CA . MET A 1 462 ? 9.196 -4.263 -19.027 1.00 98.81 462 MET A CA 1
ATOM 3665 C C . MET A 1 462 ? 9.631 -5.691 -18.700 1.00 98.81 462 MET A C 1
ATOM 3667 O O . MET A 1 462 ? 8.911 -6.370 -17.979 1.00 98.81 462 MET A O 1
ATOM 3671 N N . GLN A 1 463 ? 10.841 -6.112 -19.088 1.00 98.75 463 GLN A N 1
ATOM 3672 C CA . GLN A 1 463 ? 11.407 -7.420 -18.721 1.00 98.75 463 GLN A CA 1
ATOM 3673 C C . GLN A 1 463 ? 11.452 -7.631 -17.198 1.00 98.75 463 GLN A C 1
ATOM 3675 O O . GLN A 1 463 ? 11.086 -8.700 -16.708 1.00 98.75 463 GLN A O 1
ATOM 3680 N N . THR A 1 464 ? 11.845 -6.602 -16.436 1.00 98.88 464 THR A N 1
ATOM 3681 C CA . THR A 1 464 ? 11.826 -6.667 -14.966 1.00 98.88 464 THR A CA 1
ATOM 3682 C C . THR A 1 464 ? 10.397 -6.833 -14.447 1.00 98.88 464 THR A C 1
ATOM 3684 O O . THR A 1 464 ? 10.141 -7.715 -13.634 1.00 98.88 464 THR A O 1
ATOM 3687 N N . ALA A 1 465 ? 9.453 -6.013 -14.913 1.00 98.69 465 ALA A N 1
ATOM 3688 C CA . ALA A 1 465 ? 8.081 -6.012 -14.420 1.00 98.69 465 ALA A CA 1
ATOM 3689 C C . ALA A 1 465 ? 7.381 -7.349 -14.665 1.00 98.69 465 ALA A C 1
ATOM 3691 O O . ALA A 1 465 ? 6.816 -7.922 -13.734 1.00 98.69 465 ALA A O 1
ATOM 3692 N N . VAL A 1 466 ? 7.453 -7.863 -15.894 1.00 97.88 466 VAL A N 1
ATOM 3693 C CA . VAL A 1 466 ? 6.795 -9.121 -16.268 1.00 97.88 466 VAL A CA 1
ATOM 3694 C C . VAL A 1 466 ? 7.431 -10.319 -15.569 1.00 97.88 466 VAL A C 1
ATOM 3696 O O . VAL A 1 466 ? 6.721 -11.227 -15.156 1.00 97.88 466 VAL A O 1
ATOM 3699 N N . GLY A 1 467 ? 8.751 -10.311 -15.363 1.00 97.31 467 GLY A N 1
ATOM 3700 C CA . GLY A 1 467 ? 9.427 -11.374 -14.625 1.00 97.31 467 GLY A CA 1
ATOM 3701 C C . GLY A 1 467 ? 9.127 -11.361 -13.125 1.00 97.31 467 GLY A C 1
ATOM 3702 O O . GLY A 1 467 ? 9.000 -12.421 -12.517 1.00 97.31 467 GLY A O 1
ATOM 3703 N N . VAL A 1 468 ? 8.970 -10.180 -12.520 1.00 98.00 468 VAL A N 1
ATOM 3704 C CA . VAL A 1 468 ? 8.686 -10.052 -11.083 1.00 98.00 468 VAL A CA 1
ATOM 3705 C C . VAL A 1 468 ? 7.216 -10.312 -10.766 1.00 98.00 468 VAL A C 1
ATOM 3707 O O . VAL A 1 468 ? 6.929 -11.036 -9.816 1.00 98.00 468 VAL A O 1
ATOM 3710 N N . PHE A 1 469 ? 6.293 -9.739 -11.541 1.00 97.19 469 PHE A N 1
ATOM 3711 C CA . PHE A 1 469 ? 4.861 -9.715 -11.219 1.00 97.19 469 PHE A CA 1
ATOM 3712 C C . PHE A 1 469 ? 3.983 -10.546 -12.169 1.00 97.19 469 PHE A C 1
ATOM 3714 O O . PHE A 1 469 ? 2.775 -10.604 -11.957 1.00 97.19 469 PHE A O 1
ATOM 3721 N N . GLY A 1 470 ? 4.546 -11.171 -13.208 1.00 93.44 470 GLY A N 1
ATOM 3722 C CA . GLY A 1 470 ? 3.805 -12.038 -14.130 1.00 93.44 470 GLY A CA 1
ATOM 3723 C C . GLY A 1 470 ? 3.436 -13.401 -13.534 1.00 93.44 470 GLY A C 1
ATOM 3724 O O . GLY A 1 470 ? 3.928 -13.798 -12.476 1.00 93.44 470 GLY A O 1
ATOM 3725 N N . GLY A 1 471 ? 2.585 -14.147 -14.243 1.00 82.88 471 GLY A N 1
ATOM 3726 C CA . GLY A 1 471 ? 2.003 -15.416 -13.787 1.00 82.88 471 GLY A CA 1
ATOM 3727 C C . GLY A 1 471 ? 2.931 -16.638 -13.822 1.00 82.88 471 GLY A C 1
ATOM 3728 O O . GLY A 1 471 ? 2.464 -17.764 -13.671 1.00 82.88 471 GLY A O 1
ATOM 3729 N N . GLY A 1 472 ? 4.237 -16.445 -14.030 1.00 78.69 472 GLY A N 1
ATOM 3730 C CA . GLY A 1 472 ? 5.216 -17.525 -14.180 1.00 78.69 472 GLY A CA 1
ATOM 3731 C C . GLY A 1 472 ? 5.298 -18.085 -15.606 1.00 78.69 472 GLY A C 1
ATOM 3732 O O . GLY A 1 472 ? 4.959 -17.404 -16.575 1.00 78.69 472 GLY A O 1
ATOM 3733 N N . ALA A 1 473 ? 5.802 -19.315 -15.744 1.00 69.81 473 ALA A N 1
ATOM 3734 C CA . ALA A 1 473 ? 5.929 -19.979 -17.042 1.00 69.81 473 ALA A CA 1
ATOM 3735 C C . ALA A 1 473 ? 4.552 -20.369 -17.600 1.00 69.81 473 ALA A C 1
ATOM 3737 O O . ALA A 1 473 ? 3.686 -20.842 -16.864 1.00 69.81 473 ALA A O 1
ATOM 3738 N N . SER A 1 474 ? 4.357 -20.181 -18.906 1.00 61.16 474 SER A N 1
ATOM 3739 C CA . SER A 1 474 ? 3.122 -20.595 -19.583 1.00 61.16 474 SER A CA 1
ATOM 3740 C C . SER A 1 474 ? 2.967 -22.121 -19.534 1.00 61.16 474 SER A C 1
ATOM 3742 O O . SER A 1 474 ? 3.892 -22.840 -19.904 1.00 61.16 474 SER A O 1
ATOM 3744 N N . ALA A 1 475 ? 1.815 -22.609 -19.066 1.00 60.34 475 ALA A N 1
ATOM 3745 C CA . ALA A 1 475 ? 1.456 -24.026 -19.122 1.00 60.34 475 ALA A CA 1
ATOM 3746 C C . ALA A 1 475 ? 0.764 -24.354 -20.456 1.00 60.34 475 ALA A C 1
ATOM 3748 O O . ALA A 1 475 ? 0.039 -23.517 -21.000 1.00 60.34 475 ALA A O 1
ATOM 3749 N N . ASP A 1 476 ? 0.969 -25.571 -20.964 1.00 58.41 476 ASP A N 1
ATOM 3750 C CA . ASP A 1 476 ? 0.365 -26.028 -22.217 1.00 58.41 476 ASP A CA 1
ATOM 3751 C C . ASP A 1 476 ? -1.175 -25.987 -22.145 1.00 58.41 476 ASP A C 1
ATOM 3753 O O . ASP A 1 476 ? -1.781 -26.485 -21.194 1.00 58.41 476 ASP A O 1
ATOM 3757 N N . GLY A 1 477 ? -1.815 -25.410 -23.170 1.00 62.75 477 GLY A N 1
ATOM 3758 C CA . GLY A 1 477 ? -3.274 -25.445 -23.351 1.00 62.75 477 GLY A CA 1
ATOM 3759 C C . GLY A 1 477 ? -4.075 -24.249 -22.815 1.00 62.75 477 GLY A C 1
ATOM 3760 O O . GLY A 1 477 ? -5.300 -24.341 -22.760 1.00 62.75 477 GLY A O 1
ATOM 3761 N N . ILE A 1 478 ? -3.431 -23.137 -22.437 1.00 65.00 478 ILE A N 1
ATOM 3762 C CA . ILE A 1 478 ? -4.117 -21.917 -21.969 1.00 65.00 478 ILE A CA 1
ATOM 3763 C C . ILE A 1 478 ? -4.113 -20.845 -23.070 1.00 65.00 478 ILE A C 1
ATOM 3765 O O . ILE A 1 478 ? -3.061 -20.323 -23.430 1.00 65.00 478 ILE A O 1
ATOM 3769 N N . ASP A 1 479 ? -5.300 -20.490 -23.568 1.00 70.81 479 ASP A N 1
ATOM 3770 C CA . ASP A 1 479 ? -5.518 -19.490 -24.628 1.00 70.81 479 ASP A CA 1
ATOM 3771 C C . ASP A 1 479 ? -5.622 -18.059 -24.059 1.00 70.81 479 ASP A C 1
ATOM 3773 O O . ASP A 1 479 ? -6.651 -17.393 -24.161 1.00 70.81 479 ASP A O 1
ATOM 3777 N N . VAL A 1 480 ? -4.572 -17.597 -23.372 1.00 80.56 480 VAL A N 1
ATOM 3778 C CA . VAL A 1 480 ? -4.437 -16.184 -22.969 1.00 80.56 480 VAL A CA 1
ATOM 3779 C C . VAL A 1 480 ? -3.182 -15.585 -23.597 1.00 80.56 480 VAL A C 1
ATOM 3781 O O . VAL A 1 480 ? -2.138 -16.245 -23.595 1.00 80.56 480 VAL A O 1
ATOM 3784 N N . PRO A 1 481 ? -3.229 -14.339 -24.113 1.00 84.00 481 PRO A N 1
ATOM 3785 C CA . PRO A 1 481 ? -2.037 -13.682 -24.630 1.00 84.00 481 PRO A CA 1
ATOM 3786 C C . PRO A 1 481 ? -0.940 -13.650 -23.556 1.00 84.00 481 PRO A C 1
ATOM 3788 O O . PRO A 1 481 ? -1.221 -13.251 -22.417 1.00 84.00 481 PRO A O 1
ATOM 3791 N N . PRO A 1 482 ? 0.299 -14.067 -23.872 1.00 92.12 482 PRO A N 1
ATOM 3792 C CA . PRO A 1 482 ? 1.375 -14.030 -22.898 1.00 92.12 482 PRO A CA 1
ATOM 3793 C C . PRO A 1 482 ? 1.655 -12.583 -22.493 1.00 92.12 482 PRO A C 1
ATOM 3795 O O . PRO A 1 482 ? 1.494 -11.644 -23.274 1.00 92.12 482 PRO A O 1
ATOM 3798 N N . LEU A 1 483 ? 2.112 -12.406 -21.259 1.00 94.19 483 LEU A N 1
ATOM 3799 C CA . LEU A 1 483 ? 2.587 -11.114 -20.790 1.00 94.19 483 LEU A CA 1
ATOM 3800 C C . LEU A 1 483 ? 3.931 -10.753 -21.436 1.00 94.19 483 LEU A C 1
ATOM 3802 O O . LEU A 1 483 ? 4.192 -9.585 -21.711 1.00 94.19 483 LEU A O 1
ATOM 3806 N N . MET A 1 484 ? 4.752 -11.765 -21.724 1.00 96.62 484 MET A N 1
ATOM 3807 C CA . MET A 1 484 ? 5.976 -11.655 -22.516 1.00 96.62 484 MET A CA 1
ATOM 3808 C C . MET A 1 484 ? 6.177 -12.938 -23.325 1.00 96.62 484 MET A C 1
ATOM 3810 O O . MET A 1 484 ? 6.072 -14.033 -22.768 1.00 96.62 484 MET A O 1
ATOM 3814 N N . VAL A 1 485 ? 6.479 -12.828 -24.619 1.00 96.00 485 VAL A N 1
ATOM 3815 C CA . VAL A 1 485 ? 6.786 -14.001 -25.461 1.00 96.00 485 VAL A CA 1
ATOM 3816 C C . VAL A 1 485 ? 8.156 -14.603 -25.119 1.00 96.00 485 VAL A C 1
ATOM 3818 O O . VAL A 1 485 ? 8.940 -14.034 -24.359 1.00 96.00 485 VAL A O 1
ATOM 3821 N N . ALA A 1 486 ? 8.452 -15.787 -25.653 1.00 94.69 486 ALA A N 1
ATOM 3822 C CA . ALA A 1 486 ? 9.741 -16.430 -25.422 1.00 94.69 486 ALA A CA 1
ATOM 3823 C C . ALA A 1 486 ? 10.899 -15.638 -26.057 1.00 94.69 486 ALA A C 1
ATOM 3825 O O . ALA A 1 486 ? 10.744 -15.009 -27.103 1.00 94.69 486 ALA A O 1
ATOM 3826 N N . ASN A 1 487 ? 12.073 -15.715 -25.431 1.00 94.62 487 ASN A N 1
ATOM 3827 C CA . ASN A 1 487 ? 13.343 -15.172 -25.913 1.00 94.62 487 ASN A CA 1
ATOM 3828 C C . ASN A 1 487 ? 13.362 -13.656 -26.217 1.00 94.62 487 ASN A C 1
ATOM 3830 O O . ASN A 1 487 ? 14.194 -13.177 -26.990 1.00 94.62 487 ASN A O 1
ATOM 3834 N N . VAL A 1 488 ? 12.480 -12.867 -25.591 1.00 95.62 488 VAL A N 1
ATOM 3835 C CA . VAL A 1 488 ? 12.528 -11.399 -25.698 1.00 95.62 488 VAL A CA 1
ATOM 3836 C C . VAL A 1 488 ? 13.877 -10.894 -25.191 1.00 95.62 488 VAL A C 1
ATOM 3838 O O . VAL A 1 488 ? 14.267 -11.185 -24.055 1.00 95.62 488 VAL A O 1
ATOM 3841 N N . GLY A 1 489 ? 14.577 -10.128 -26.031 1.00 92.25 489 GLY A N 1
ATOM 3842 C CA . GLY A 1 489 ? 15.910 -9.609 -25.733 1.00 92.25 489 GLY A CA 1
ATOM 3843 C C . GLY A 1 489 ? 16.960 -10.708 -25.555 1.00 92.25 489 GLY A C 1
ATOM 3844 O O . GLY A 1 489 ? 17.739 -10.638 -24.608 1.00 92.25 489 GLY A O 1
ATOM 3845 N N . ASN A 1 490 ? 16.939 -11.743 -26.407 1.00 92.12 490 ASN A N 1
ATOM 3846 C CA . ASN A 1 490 ? 17.915 -12.845 -26.416 1.00 92.12 490 ASN A CA 1
ATOM 3847 C C . ASN A 1 490 ? 18.169 -13.419 -25.011 1.00 92.12 490 ASN A C 1
ATOM 3849 O O . ASN A 1 490 ? 19.310 -13.559 -24.572 1.00 92.12 490 ASN A O 1
ATOM 3853 N N . SER A 1 491 ? 17.086 -13.626 -24.265 1.00 91.38 491 SER A N 1
ATOM 3854 C CA . SER A 1 491 ? 17.126 -13.982 -22.847 1.00 91.38 491 SER A CA 1
ATOM 3855 C C . SER A 1 491 ? 17.129 -15.487 -22.593 1.00 91.38 491 SER A C 1
ATOM 3857 O O . SER A 1 491 ? 17.265 -15.890 -21.439 1.00 91.38 491 SER A O 1
ATOM 3859 N N . ASP A 1 492 ? 16.907 -16.304 -23.629 1.00 92.38 492 ASP A N 1
ATOM 3860 C CA . ASP A 1 492 ? 16.688 -17.755 -23.549 1.00 92.38 492 ASP A CA 1
ATOM 3861 C C . ASP A 1 492 ? 15.540 -18.158 -22.600 1.00 92.38 492 ASP A C 1
ATOM 3863 O O . ASP A 1 492 ? 15.417 -19.309 -22.176 1.00 92.38 492 ASP A O 1
ATOM 3867 N N . ARG A 1 493 ? 14.658 -17.207 -22.259 1.00 92.88 493 ARG A N 1
ATOM 3868 C CA . ARG A 1 493 ? 13.520 -17.441 -21.370 1.00 92.88 493 ARG A CA 1
ATOM 3869 C C . ARG A 1 493 ? 12.297 -17.935 -22.121 1.00 92.88 493 ARG A C 1
ATOM 3871 O O . ARG A 1 493 ? 11.998 -17.500 -23.231 1.00 92.88 493 ARG A O 1
ATOM 3878 N N . SER A 1 494 ? 11.551 -18.815 -21.462 1.00 93.19 494 SER A N 1
ATOM 3879 C CA . SER A 1 494 ? 10.208 -19.206 -21.893 1.00 93.19 494 SER A CA 1
ATOM 3880 C C . SER A 1 494 ? 9.233 -18.028 -21.810 1.00 93.19 494 SER A C 1
ATOM 3882 O O . SER A 1 494 ? 9.476 -17.056 -21.093 1.00 93.19 494 SER A O 1
ATOM 3884 N N . ALA A 1 495 ? 8.112 -18.134 -22.524 1.00 93.62 495 ALA A N 1
ATOM 3885 C CA . ALA A 1 495 ? 7.045 -17.144 -22.450 1.00 93.62 495 ALA A CA 1
ATOM 3886 C C . ALA A 1 495 ? 6.461 -17.056 -21.027 1.00 93.62 495 ALA A C 1
ATOM 3888 O O . ALA A 1 495 ? 6.196 -18.080 -20.384 1.00 93.62 495 ALA A O 1
ATOM 3889 N N . ILE A 1 496 ? 6.217 -15.830 -20.566 1.00 94.00 496 ILE A N 1
ATOM 3890 C CA . ILE A 1 496 ? 5.626 -15.534 -19.258 1.00 94.00 496 ILE A CA 1
ATOM 3891 C C . ILE A 1 496 ? 4.128 -15.306 -19.437 1.00 94.00 496 ILE A C 1
ATOM 3893 O O . ILE A 1 496 ? 3.715 -14.477 -20.249 1.00 94.00 496 ILE A O 1
ATOM 3897 N N . THR A 1 497 ? 3.313 -16.032 -18.674 1.00 91.19 497 THR A N 1
ATOM 3898 C CA . THR A 1 497 ? 1.852 -15.945 -18.773 1.00 91.19 497 THR A CA 1
ATOM 3899 C C . THR A 1 497 ? 1.296 -14.702 -18.074 1.00 91.19 497 THR A C 1
ATOM 3901 O O . THR A 1 497 ? 1.847 -14.220 -17.081 1.00 91.19 497 THR A O 1
ATOM 3904 N N . SER A 1 498 ? 0.184 -14.188 -18.600 1.00 89.75 498 SER A N 1
ATOM 3905 C CA . SER A 1 498 ? -0.641 -13.145 -17.978 1.00 89.75 498 SER A CA 1
ATOM 3906 C C . SER A 1 498 ? -1.688 -13.714 -17.005 1.00 89.75 498 SER A C 1
ATOM 3908 O O . SER A 1 498 ? -2.463 -12.971 -16.404 1.00 89.75 498 SER A O 1
ATOM 3910 N N . LEU A 1 499 ? -1.744 -15.040 -16.836 1.00 87.38 499 LEU A N 1
ATOM 3911 C CA . LEU A 1 499 ? -2.712 -15.670 -15.948 1.00 87.38 499 LEU A CA 1
ATOM 3912 C C . LEU A 1 499 ? -2.389 -15.367 -14.478 1.00 87.38 499 LEU A C 1
ATOM 3914 O O . LEU A 1 499 ? -1.246 -15.486 -14.047 1.00 87.38 499 LEU A O 1
ATOM 3918 N N . ASN A 1 500 ? -3.417 -15.043 -13.690 1.00 84.62 500 ASN A N 1
ATOM 3919 C CA . ASN A 1 500 ? -3.306 -14.775 -12.250 1.00 84.62 500 ASN A CA 1
ATOM 3920 C C . ASN A 1 500 ? -2.327 -13.640 -11.877 1.00 84.62 500 ASN A C 1
ATOM 3922 O O . ASN A 1 500 ? -1.866 -13.596 -10.736 1.00 84.62 500 ASN A O 1
ATOM 3926 N N . CYS A 1 501 ? -2.021 -12.722 -12.798 1.00 88.50 501 CYS A N 1
ATOM 3927 C CA . CYS A 1 501 ? -1.286 -11.496 -12.496 1.00 88.50 501 CYS A CA 1
ATOM 3928 C C . CYS A 1 501 ? -2.201 -10.259 -12.586 1.00 88.50 501 CYS A C 1
ATOM 3930 O O . CYS A 1 501 ? -3.227 -10.300 -13.273 1.00 88.50 501 CYS A O 1
ATOM 3932 N N . PRO A 1 502 ? -1.865 -9.151 -11.902 1.00 93.06 502 PRO A N 1
ATOM 3933 C CA . PRO A 1 502 ? -2.554 -7.874 -12.095 1.00 93.06 502 PRO A CA 1
ATOM 3934 C C . PRO A 1 502 ? -2.406 -7.353 -13.538 1.00 93.06 502 PRO A C 1
ATOM 3936 O O . PRO A 1 502 ? -1.506 -7.793 -14.258 1.00 93.06 502 PRO A O 1
ATOM 3939 N N . PRO A 1 503 ? -3.247 -6.396 -13.974 1.00 96.81 503 PRO A N 1
ATOM 3940 C CA . PRO A 1 503 ? -3.046 -5.688 -15.236 1.00 96.81 503 PRO A CA 1
ATOM 3941 C C . PRO A 1 503 ? -1.716 -4.919 -15.251 1.00 96.81 503 PRO A C 1
ATOM 3943 O O . PRO A 1 503 ? -1.264 -4.415 -14.218 1.00 96.81 503 PRO A O 1
ATOM 3946 N N . PHE A 1 504 ? -1.117 -4.798 -16.439 1.00 98.50 504 PHE A N 1
ATOM 3947 C CA . PHE A 1 504 ? 0.122 -4.056 -16.679 1.00 98.50 504 PHE A CA 1
ATOM 3948 C C . PHE A 1 504 ? -0.154 -2.853 -17.577 1.00 98.50 504 PHE A C 1
ATOM 3950 O O . PHE A 1 504 ? -0.764 -3.006 -18.631 1.00 98.50 504 PHE A O 1
ATOM 3957 N N . LEU A 1 505 ? 0.324 -1.675 -17.178 1.00 98.69 505 LEU A N 1
ATOM 3958 C CA . LEU A 1 505 ? 0.107 -0.415 -17.886 1.00 98.69 505 LEU A CA 1
ATOM 3959 C C . LEU A 1 505 ? 1.433 0.310 -18.126 1.00 98.69 505 LEU A C 1
ATOM 3961 O O . LEU A 1 505 ? 2.144 0.658 -17.178 1.00 98.69 505 LEU A O 1
ATOM 3965 N N . ALA A 1 506 ? 1.753 0.557 -19.393 1.00 98.69 506 ALA A N 1
ATOM 3966 C CA . ALA A 1 506 ? 2.939 1.294 -19.797 1.00 98.69 506 ALA A CA 1
ATOM 3967 C C . ALA A 1 506 ? 2.705 2.812 -19.720 1.00 98.69 506 ALA A C 1
ATOM 3969 O O . ALA A 1 506 ? 1.735 3.329 -20.277 1.00 98.69 506 ALA A O 1
ATOM 3970 N N . VAL A 1 507 ? 3.603 3.535 -19.040 1.00 98.38 507 VAL A N 1
ATOM 3971 C CA . VAL A 1 507 ? 3.465 4.980 -18.784 1.00 98.38 507 VAL A CA 1
ATOM 3972 C C . VAL A 1 507 ? 4.776 5.712 -19.071 1.00 98.38 507 VAL A C 1
ATOM 3974 O O . VAL A 1 507 ? 5.798 5.463 -18.433 1.00 98.38 507 VAL A O 1
ATOM 3977 N N . GLU A 1 508 ? 4.747 6.665 -20.006 1.00 97.75 508 GLU A N 1
ATOM 3978 C CA . GLU A 1 508 ? 5.924 7.461 -20.410 1.00 97.75 508 GLU A CA 1
ATOM 3979 C C . GLU A 1 508 ? 6.499 8.296 -19.256 1.00 97.75 508 GLU A C 1
ATOM 3981 O O . GLU A 1 508 ? 7.715 8.437 -19.127 1.00 97.75 508 GLU A O 1
ATOM 3986 N N . LEU A 1 509 ? 5.633 8.809 -18.372 1.00 97.69 509 LEU A N 1
ATOM 3987 C CA . LEU A 1 509 ? 6.031 9.714 -17.292 1.00 97.69 509 LEU A CA 1
ATOM 3988 C C . LEU A 1 509 ? 7.044 9.111 -16.314 1.00 97.69 509 LEU A C 1
ATOM 3990 O O . LEU A 1 509 ? 7.780 9.875 -15.701 1.00 97.69 509 LEU A O 1
ATOM 3994 N N . CYS A 1 510 ? 7.124 7.783 -16.177 1.00 98.31 510 CYS A N 1
ATOM 3995 C CA . CYS A 1 510 ? 8.047 7.114 -15.253 1.00 98.31 510 CYS A CA 1
ATOM 3996 C C . CYS A 1 510 ? 9.321 6.563 -15.918 1.00 98.31 510 CYS A C 1
ATOM 3998 O O . CYS A 1 510 ? 9.966 5.661 -15.377 1.00 98.31 510 CYS A O 1
ATOM 4000 N N . ARG A 1 511 ? 9.700 7.087 -17.090 1.00 98.19 511 ARG A N 1
ATOM 4001 C CA . ARG A 1 511 ? 10.995 6.813 -17.738 1.00 98.19 511 ARG A CA 1
ATOM 4002 C C . ARG A 1 511 ? 12.179 7.423 -17.002 1.00 98.19 511 ARG A C 1
ATOM 4004 O O . ARG A 1 511 ? 12.017 8.384 -16.251 1.00 98.19 511 ARG A O 1
ATOM 4011 N N . GLU A 1 512 ? 13.367 6.884 -17.280 1.00 98.19 512 GLU A N 1
ATOM 4012 C CA . GLU A 1 512 ? 14.646 7.513 -16.933 1.00 98.19 512 GLU A CA 1
ATOM 4013 C C . GLU A 1 512 ? 14.754 8.916 -17.564 1.00 98.19 512 GLU A C 1
ATOM 4015 O O . GLU A 1 512 ? 13.856 9.357 -18.286 1.00 98.19 512 GLU A O 1
ATOM 4020 N N . HIS A 1 513 ? 15.828 9.638 -17.264 1.00 97.31 513 HIS A N 1
ATOM 4021 C CA . HIS A 1 513 ? 16.154 10.906 -17.914 1.00 97.31 513 HIS A CA 1
ATOM 4022 C C . HIS A 1 513 ? 16.035 10.809 -19.440 1.00 97.31 513 HIS A C 1
ATOM 4024 O O . HIS A 1 513 ? 16.589 9.906 -20.071 1.00 97.31 513 HIS A O 1
ATOM 4030 N N . LEU A 1 514 ? 15.336 11.771 -20.033 1.00 96.56 514 LEU A N 1
ATOM 4031 C CA . LEU A 1 514 ? 15.135 11.835 -21.474 1.00 96.56 514 LEU A CA 1
ATOM 4032 C C . LEU A 1 514 ? 16.344 12.449 -22.189 1.00 96.56 514 LEU A C 1
ATOM 4034 O O . LEU A 1 514 ? 17.030 13.328 -21.666 1.00 96.56 514 LEU A O 1
ATOM 4038 N N . GLY A 1 515 ? 16.566 11.989 -23.418 1.00 96.38 515 GLY A N 1
ATOM 4039 C CA . GLY A 1 515 ? 17.526 12.536 -24.369 1.00 96.38 515 GLY A CA 1
ATOM 4040 C C . GLY A 1 515 ? 18.984 12.109 -24.186 1.00 96.38 515 GLY A C 1
ATOM 4041 O O . GLY A 1 515 ? 19.380 11.574 -23.149 1.00 96.38 515 GLY A O 1
ATOM 4042 N N . VAL A 1 516 ? 19.773 12.357 -25.232 1.00 97.12 516 VAL A N 1
ATOM 4043 C CA . VAL A 1 516 ? 21.216 12.104 -25.412 1.00 97.12 516 VAL A CA 1
ATOM 4044 C C . VAL A 1 516 ? 21.635 10.634 -25.319 1.00 97.12 516 VAL A C 1
ATOM 4046 O O . VAL A 1 516 ? 22.265 10.136 -26.242 1.00 97.12 516 VAL A O 1
ATOM 4049 N N . HIS A 1 517 ? 21.266 9.906 -24.263 1.00 97.69 517 HIS A N 1
ATOM 4050 C CA . HIS A 1 517 ? 21.665 8.510 -24.065 1.00 97.69 517 HIS A CA 1
ATOM 4051 C C . HIS A 1 517 ? 20.723 7.581 -24.845 1.00 97.69 517 HIS A C 1
ATOM 4053 O O . HIS A 1 517 ? 19.541 7.499 -24.484 1.00 97.69 517 HIS A O 1
ATOM 4059 N N . PRO A 1 518 ? 21.182 6.842 -25.874 1.00 97.81 518 PRO A N 1
ATOM 4060 C CA . PRO A 1 518 ? 20.312 5.953 -26.643 1.00 97.81 518 PRO A CA 1
ATOM 4061 C C . PRO A 1 518 ? 19.707 4.820 -25.810 1.00 97.81 518 PRO A C 1
ATOM 4063 O O . PRO A 1 518 ? 18.630 4.331 -26.139 1.00 97.81 518 PRO A O 1
ATOM 4066 N N . CYS A 1 519 ? 20.335 4.420 -24.700 1.00 97.69 519 CYS A N 1
ATOM 4067 C CA . CYS A 1 519 ? 19.741 3.436 -23.793 1.00 97.69 519 CYS A CA 1
ATOM 4068 C C . CYS A 1 519 ? 18.440 3.919 -23.131 1.00 97.69 519 CYS A C 1
ATOM 4070 O O . CYS A 1 519 ? 17.655 3.090 -22.677 1.00 97.69 519 CYS A O 1
ATOM 4072 N N . ASP A 1 520 ? 18.193 5.231 -23.081 1.00 97.81 520 ASP A N 1
ATOM 4073 C CA . ASP A 1 520 ? 16.970 5.829 -22.528 1.00 97.81 520 ASP A CA 1
ATOM 4074 C C . ASP A 1 520 ? 15.936 6.179 -23.608 1.00 97.81 520 ASP A C 1
ATOM 4076 O O . ASP A 1 520 ? 14.863 6.697 -23.286 1.00 97.81 520 ASP A O 1
ATOM 4080 N N . LYS A 1 521 ? 16.239 5.888 -24.878 1.00 98.12 521 LYS A N 1
ATOM 4081 C CA . LYS A 1 521 ? 15.301 5.951 -25.998 1.00 98.12 521 LYS A CA 1
ATOM 4082 C C . LYS A 1 521 ? 14.573 4.615 -26.107 1.00 98.12 521 LYS A C 1
ATOM 4084 O O . LYS A 1 521 ? 15.227 3.574 -26.139 1.00 98.12 521 LYS A O 1
ATOM 4089 N N . ARG A 1 522 ? 13.244 4.632 -26.184 1.00 97.56 522 ARG A N 1
ATOM 4090 C CA . ARG A 1 522 ? 12.464 3.402 -26.381 1.00 97.56 522 ARG A CA 1
ATOM 4091 C C . ARG A 1 522 ? 12.346 3.022 -27.856 1.00 97.56 522 ARG A C 1
ATOM 4093 O O . ARG A 1 522 ? 12.524 3.859 -28.742 1.00 97.56 522 ARG A O 1
ATOM 4100 N N . ARG A 1 523 ? 11.997 1.761 -28.107 1.00 98.00 523 ARG A N 1
ATOM 4101 C CA . ARG A 1 523 ? 11.550 1.277 -29.425 1.00 98.00 523 ARG A CA 1
ATOM 4102 C C . ARG A 1 523 ? 10.131 1.738 -29.737 1.00 98.00 523 ARG A C 1
ATOM 4104 O O . ARG A 1 523 ? 9.446 2.298 -28.872 1.00 98.00 523 ARG A O 1
ATOM 4111 N N . SER A 1 524 ? 9.689 1.487 -30.967 1.00 98.38 524 SER A N 1
ATOM 4112 C CA . SER A 1 524 ? 8.307 1.752 -31.356 1.00 98.38 524 SER A CA 1
ATOM 4113 C C . SER A 1 524 ? 7.323 0.882 -30.560 1.00 98.38 524 SER A C 1
ATOM 4115 O O . SER A 1 524 ? 7.639 -0.239 -30.148 1.00 98.38 524 SER A O 1
ATOM 4117 N N . ILE A 1 525 ? 6.099 1.365 -30.338 1.00 98.38 525 ILE A N 1
ATOM 4118 C CA . ILE A 1 525 ? 5.067 0.554 -29.671 1.00 98.38 525 ILE A CA 1
ATOM 4119 C C . ILE A 1 525 ? 4.663 -0.633 -30.556 1.00 98.38 525 ILE A C 1
ATOM 4121 O O . ILE A 1 525 ? 4.385 -1.719 -30.046 1.00 98.38 525 ILE A O 1
ATOM 4125 N N . SER A 1 526 ? 4.694 -0.467 -31.877 1.00 98.31 526 SER A N 1
ATOM 4126 C CA . SER A 1 526 ? 4.526 -1.536 -32.862 1.00 98.31 526 SER A CA 1
ATOM 4127 C C . SER A 1 526 ? 5.556 -2.661 -32.706 1.00 98.31 526 SER A C 1
ATOM 4129 O O . SER A 1 526 ? 5.190 -3.824 -32.867 1.00 98.31 526 SER A O 1
ATOM 4131 N N . GLU A 1 527 ? 6.803 -2.359 -32.326 1.00 98.25 527 GLU A N 1
ATOM 4132 C CA . GLU A 1 527 ? 7.802 -3.377 -31.966 1.00 98.25 527 GLU A CA 1
ATOM 4133 C C . GLU A 1 527 ? 7.519 -4.035 -30.609 1.00 98.25 527 GLU A C 1
ATOM 4135 O O . GLU A 1 527 ? 7.765 -5.229 -30.447 1.00 98.25 527 GLU A O 1
ATOM 4140 N N . TYR A 1 528 ? 6.999 -3.298 -29.622 1.00 98.31 528 TYR A N 1
ATOM 4141 C CA . TYR A 1 528 ? 6.738 -3.854 -28.290 1.00 98.31 528 TYR A CA 1
ATOM 4142 C C . TYR A 1 528 ? 5.490 -4.728 -28.202 1.00 98.31 528 TYR A C 1
ATOM 4144 O O . TYR A 1 528 ? 5.528 -5.743 -27.509 1.00 98.31 528 TYR A O 1
ATOM 4152 N N . ARG A 1 529 ? 4.399 -4.382 -28.893 1.00 97.25 529 ARG A N 1
ATOM 4153 C CA . ARG A 1 529 ? 3.134 -5.141 -28.856 1.00 97.25 529 ARG A CA 1
ATOM 4154 C C . ARG A 1 529 ? 3.294 -6.650 -29.099 1.00 97.25 529 ARG A C 1
ATOM 4156 O O . ARG A 1 529 ? 2.736 -7.410 -28.313 1.00 97.25 529 ARG A O 1
ATOM 4163 N N . PRO A 1 530 ? 4.039 -7.128 -30.116 1.00 97.69 530 PRO A N 1
ATOM 4164 C CA . PRO A 1 530 ? 4.234 -8.566 -30.299 1.00 97.69 530 PRO A CA 1
ATOM 4165 C C . PRO A 1 530 ? 5.123 -9.201 -29.218 1.00 97.69 530 PRO A C 1
ATOM 4167 O O . PRO A 1 530 ? 5.005 -10.398 -28.973 1.00 97.69 530 PRO A O 1
ATOM 4170 N N . LEU A 1 531 ? 6.000 -8.429 -28.564 1.00 97.94 531 LEU A N 1
ATOM 4171 C CA . LEU A 1 531 ? 6.894 -8.925 -27.511 1.00 97.94 531 LEU A CA 1
ATOM 4172 C C . LEU A 1 531 ? 6.201 -8.999 -26.144 1.00 97.94 531 LEU A C 1
ATOM 4174 O O . LEU A 1 531 ? 6.463 -9.924 -25.372 1.00 97.94 531 LEU A O 1
ATOM 4178 N N . PHE A 1 532 ? 5.297 -8.055 -25.874 1.00 97.75 532 PHE A N 1
ATOM 4179 C CA . PHE A 1 532 ? 4.535 -7.925 -24.632 1.00 97.75 532 PHE A CA 1
ATOM 4180 C C . PHE A 1 532 ? 3.019 -7.789 -24.886 1.00 97.75 532 PHE A C 1
ATOM 4182 O O . PHE A 1 532 ? 2.442 -6.738 -24.591 1.00 97.75 532 PHE A O 1
ATOM 4189 N N . PRO A 1 533 ? 2.346 -8.828 -25.424 1.00 96.38 533 PRO A N 1
ATOM 4190 C CA . PRO A 1 533 ? 0.956 -8.721 -25.881 1.00 96.38 533 PRO A CA 1
ATOM 4191 C C . PRO A 1 533 ? -0.059 -8.270 -24.826 1.00 96.38 533 PRO A C 1
ATOM 4193 O O . PRO A 1 533 ? -1.060 -7.651 -25.180 1.00 96.38 533 PRO A O 1
ATOM 4196 N N . ALA A 1 534 ? 0.174 -8.584 -23.547 1.00 96.31 534 ALA A N 1
ATOM 4197 C CA . ALA A 1 534 ? -0.746 -8.249 -22.458 1.00 96.31 534 ALA A CA 1
ATOM 4198 C C . ALA A 1 534 ? -0.372 -6.977 -21.663 1.00 96.31 534 ALA A C 1
ATOM 4200 O O . ALA A 1 534 ? -1.026 -6.686 -20.661 1.00 96.31 534 ALA A O 1
ATOM 4201 N N . ILE A 1 535 ? 0.651 -6.213 -22.077 1.00 98.06 535 ILE A N 1
ATOM 4202 C CA . ILE A 1 535 ? 0.900 -4.871 -21.523 1.00 98.06 535 ILE A CA 1
ATOM 4203 C C . ILE A 1 535 ? 0.011 -3.861 -22.256 1.00 98.06 535 ILE A C 1
ATOM 4205 O O . ILE A 1 535 ? 0.018 -3.784 -23.485 1.00 98.06 535 ILE A O 1
ATOM 4209 N N . ASP A 1 536 ? -0.736 -3.057 -21.502 1.00 98.06 536 ASP A N 1
ATOM 4210 C CA . ASP A 1 536 ? -1.535 -1.969 -22.055 1.00 98.06 536 ASP A CA 1
ATOM 4211 C C . ASP A 1 536 ? -0.650 -0.753 -22.382 1.00 98.06 536 ASP A C 1
ATOM 4213 O O . ASP A 1 536 ? -0.038 -0.151 -21.499 1.00 98.06 536 ASP A O 1
ATOM 4217 N N . PHE A 1 537 ? -0.610 -0.376 -23.662 1.00 98.12 537 PHE A N 1
ATOM 4218 C CA . PHE A 1 537 ? 0.097 0.802 -24.177 1.00 98.12 537 PHE A CA 1
ATOM 4219 C C . PHE A 1 537 ? -0.856 1.951 -24.570 1.00 98.12 537 PHE A C 1
ATOM 4221 O O . PHE A 1 537 ? -0.439 2.896 -25.235 1.00 98.12 537 PHE A O 1
ATOM 4228 N N . SER A 1 538 ? -2.139 1.897 -24.195 1.00 96.38 538 SER A N 1
ATOM 4229 C CA . SER A 1 538 ? -3.192 2.841 -24.623 1.00 96.38 538 SER A CA 1
ATOM 4230 C C . SER A 1 538 ? -2.960 4.307 -24.221 1.00 96.38 538 SER A C 1
ATOM 4232 O O . SER A 1 538 ? -3.512 5.232 -24.838 1.00 96.38 538 SER A O 1
ATOM 4234 N N . LEU A 1 539 ? -2.128 4.542 -23.203 1.00 95.56 539 LEU A N 1
ATOM 4235 C CA . LEU A 1 539 ? -1.736 5.881 -22.756 1.00 95.56 539 LEU A CA 1
ATOM 4236 C C . LEU A 1 539 ? -0.536 6.463 -23.516 1.00 95.56 539 LEU A C 1
ATOM 4238 O O . LEU A 1 539 ? -0.182 7.620 -23.285 1.00 95.56 539 LEU A O 1
ATOM 4242 N N . ILE A 1 540 ? 0.082 5.697 -24.418 1.00 95.62 540 ILE A N 1
ATOM 4243 C CA . ILE A 1 540 ? 1.161 6.172 -25.285 1.00 95.62 540 ILE A CA 1
ATOM 4244 C C . ILE A 1 540 ? 0.558 6.588 -26.624 1.00 95.62 540 ILE A C 1
ATOM 4246 O O . ILE A 1 540 ? -0.085 5.796 -27.308 1.00 95.62 540 ILE A O 1
ATOM 4250 N N . GLU A 1 541 ? 0.728 7.859 -26.979 1.00 93.06 541 GLU A N 1
ATOM 4251 C CA . GLU A 1 541 ? 0.078 8.445 -28.157 1.00 93.06 541 GLU A CA 1
ATOM 4252 C C . GLU A 1 541 ? 0.846 8.202 -29.451 1.00 93.06 541 GLU A C 1
ATOM 4254 O O . GLU A 1 541 ? 0.244 7.921 -30.484 1.00 93.06 541 GLU A O 1
ATOM 4259 N N . ASN A 1 542 ? 2.173 8.307 -29.388 1.00 96.06 542 ASN A N 1
ATOM 4260 C CA . ASN A 1 542 ? 3.042 8.227 -30.553 1.00 96.06 542 ASN A CA 1
ATOM 4261 C C . ASN A 1 542 ? 3.695 6.850 -30.622 1.00 96.06 542 ASN A C 1
ATOM 4263 O O . ASN A 1 542 ? 4.236 6.370 -29.624 1.00 96.06 542 ASN A O 1
ATOM 4267 N N . ASP A 1 543 ? 3.664 6.228 -31.802 1.00 97.44 543 ASP A N 1
ATOM 4268 C CA . ASP A 1 543 ? 4.308 4.929 -32.000 1.00 97.44 543 ASP A CA 1
ATOM 4269 C C . ASP A 1 543 ? 5.821 5.036 -31.792 1.00 97.44 543 ASP A C 1
ATOM 4271 O O . ASP A 1 543 ? 6.384 4.272 -31.016 1.00 97.44 543 ASP A O 1
ATOM 4275 N N . GLU A 1 544 ? 6.448 6.056 -32.377 1.00 97.81 544 GLU A N 1
ATOM 4276 C CA . GLU A 1 544 ? 7.859 6.403 -32.190 1.00 97.81 544 GLU A CA 1
ATOM 4277 C C . GLU A 1 544 ? 8.114 7.177 -30.886 1.00 97.81 544 GLU A C 1
ATOM 4279 O O . GLU A 1 544 ? 7.221 7.823 -30.330 1.00 97.81 544 GLU A O 1
ATOM 4284 N N . ASP A 1 545 ? 9.360 7.145 -30.406 1.00 97.06 545 ASP A N 1
ATOM 4285 C CA . ASP A 1 545 ? 9.787 7.909 -29.228 1.00 97.06 545 ASP A CA 1
ATOM 4286 C C . ASP A 1 545 ? 10.023 9.386 -29.571 1.00 97.06 545 ASP A C 1
ATOM 4288 O O . ASP A 1 545 ? 11.130 9.789 -29.931 1.00 97.06 545 ASP A O 1
ATOM 4292 N N . VAL A 1 546 ? 8.969 10.193 -29.451 1.00 95.94 546 VAL A N 1
ATOM 4293 C CA . VAL A 1 546 ? 9.025 11.649 -29.675 1.00 95.94 546 VAL A CA 1
ATOM 4294 C C . VAL A 1 546 ? 9.524 12.440 -28.461 1.00 95.94 546 VAL A C 1
ATOM 4296 O O . VAL A 1 546 ? 9.802 13.629 -28.586 1.00 95.94 546 VAL A O 1
ATOM 4299 N N . LEU A 1 547 ? 9.616 11.808 -27.282 1.00 94.69 547 LEU A N 1
ATOM 4300 C CA . LEU A 1 547 ? 10.019 12.475 -26.036 1.00 94.69 547 LEU A CA 1
ATOM 4301 C C . LEU A 1 547 ? 11.540 12.507 -25.862 1.00 94.69 547 LEU A C 1
ATOM 4303 O O . LEU A 1 547 ? 12.079 13.381 -25.184 1.00 94.69 547 LEU A O 1
ATOM 4307 N N . TRP A 1 548 ? 12.245 11.547 -26.455 1.00 96.88 548 TRP A N 1
ATOM 4308 C CA . TRP A 1 548 ? 13.700 11.511 -26.457 1.00 96.88 548 TRP A CA 1
ATOM 4309 C C . TRP A 1 548 ? 14.269 12.368 -27.594 1.00 96.88 548 TRP A C 1
ATOM 4311 O O . TRP A 1 548 ? 13.859 12.239 -28.745 1.00 96.88 548 TRP A O 1
ATOM 4321 N N . THR A 1 549 ? 15.269 13.202 -27.294 1.00 94.81 549 THR A N 1
ATOM 4322 C CA . THR A 1 549 ? 15.999 13.990 -28.303 1.00 94.81 549 THR A CA 1
ATOM 4323 C C . THR A 1 549 ? 17.502 13.699 -28.245 1.00 94.81 549 THR A C 1
ATOM 4325 O O . THR A 1 549 ? 18.031 13.466 -27.159 1.00 94.81 549 THR A O 1
ATOM 4328 N N . PRO A 1 550 ? 18.226 13.698 -29.377 1.00 95.00 550 PRO A N 1
ATOM 4329 C CA . PRO A 1 550 ? 19.644 13.335 -29.386 1.00 95.00 550 PRO A CA 1
ATOM 4330 C C . PRO A 1 550 ? 20.556 14.385 -28.734 1.00 95.00 550 PRO A C 1
ATOM 4332 O O . PRO A 1 550 ? 21.623 14.030 -28.245 1.00 95.00 550 PRO A O 1
ATOM 4335 N N . ASP A 1 551 ? 20.136 15.652 -28.691 1.00 95.69 551 ASP A N 1
ATOM 4336 C CA . ASP A 1 551 ? 21.033 16.770 -28.368 1.00 95.69 551 ASP A CA 1
ATOM 4337 C C . ASP A 1 551 ? 20.855 17.331 -26.950 1.00 95.69 551 ASP A C 1
ATOM 4339 O O . ASP A 1 551 ? 21.750 17.998 -26.428 1.00 95.69 551 ASP A O 1
ATOM 4343 N N . VAL A 1 552 ? 19.705 17.090 -26.308 1.00 95.06 552 VAL A N 1
ATOM 4344 C CA . VAL A 1 552 ? 19.354 17.728 -25.030 1.00 95.06 552 VAL A CA 1
ATOM 4345 C C . VAL A 1 552 ? 19.011 16.681 -23.983 1.00 95.06 552 VAL A C 1
ATOM 4347 O O . VAL A 1 552 ? 18.010 15.977 -24.090 1.00 95.06 552 VAL A O 1
ATOM 4350 N N . ARG A 1 553 ? 19.834 16.609 -22.931 1.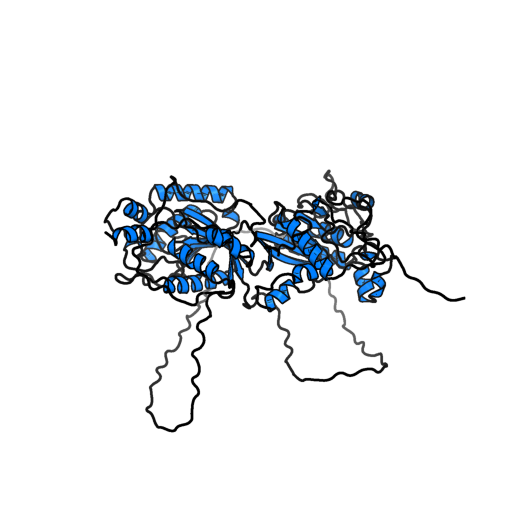00 96.19 553 ARG A N 1
ATOM 4351 C CA . ARG A 1 553 ? 19.569 15.761 -21.764 1.00 96.19 553 ARG A CA 1
ATOM 4352 C C . ARG A 1 553 ? 18.608 16.493 -20.838 1.00 96.19 553 ARG A C 1
ATOM 4354 O O . ARG A 1 553 ? 18.797 17.673 -20.536 1.00 96.19 553 ARG A O 1
ATOM 4361 N N . GLU A 1 554 ? 17.592 15.788 -20.369 1.00 96.94 554 GLU A N 1
ATOM 4362 C CA . GLU A 1 554 ? 16.669 16.291 -19.362 1.00 96.94 554 GLU A CA 1
ATOM 4363 C C . GLU A 1 554 ? 17.421 16.671 -18.079 1.00 96.94 554 GLU A C 1
ATOM 4365 O O . GLU A 1 554 ? 18.289 15.938 -17.603 1.00 96.94 554 GLU A O 1
ATOM 4370 N N . LYS A 1 555 ? 17.095 17.836 -17.516 1.00 96.88 555 LYS A N 1
ATOM 4371 C CA . LYS A 1 555 ? 17.684 18.303 -16.257 1.00 96.88 555 LYS A CA 1
ATOM 4372 C C . LYS A 1 555 ? 17.034 17.592 -15.072 1.00 96.88 555 LYS A C 1
ATOM 4374 O O . LYS A 1 555 ? 15.831 17.352 -15.092 1.00 96.88 555 LYS A O 1
ATOM 4379 N N . ASN A 1 556 ? 17.793 17.380 -13.999 1.00 95.94 556 ASN A N 1
ATOM 4380 C CA . ASN A 1 556 ? 17.309 16.751 -12.762 1.00 95.94 556 ASN A CA 1
ATOM 4381 C C . ASN A 1 556 ? 16.017 17.391 -12.214 1.00 95.94 556 ASN A C 1
ATOM 4383 O O . ASN A 1 556 ? 15.111 16.676 -11.795 1.00 95.94 556 ASN A O 1
ATOM 4387 N N . ASP A 1 557 ? 15.904 18.723 -12.257 1.00 93.56 557 ASP A N 1
ATOM 4388 C CA . ASP A 1 557 ? 14.703 19.434 -11.791 1.00 93.56 557 ASP A CA 1
ATOM 4389 C C . ASP A 1 557 ? 13.479 19.149 -12.678 1.00 93.56 557 ASP A C 1
ATOM 4391 O O . ASP A 1 557 ? 12.368 19.023 -12.168 1.00 93.56 557 ASP A O 1
ATOM 4395 N N . HIS A 1 558 ? 13.677 18.966 -13.989 1.00 94.44 558 HIS A N 1
ATOM 4396 C CA . HIS A 1 558 ? 12.603 18.569 -14.906 1.00 94.44 558 HIS A CA 1
ATOM 4397 C C . HIS A 1 558 ? 12.188 17.107 -14.677 1.00 94.44 558 HIS A C 1
ATOM 4399 O O . HIS A 1 558 ? 10.998 16.804 -14.713 1.00 94.44 558 HIS A O 1
ATOM 4405 N N . VAL A 1 559 ? 13.133 16.212 -14.353 1.00 96.25 559 VAL A N 1
ATOM 4406 C CA . VAL A 1 559 ? 12.808 14.832 -13.941 1.00 96.25 559 VAL A CA 1
ATOM 4407 C C . VAL A 1 559 ? 11.964 14.838 -12.668 1.00 96.25 559 VAL A C 1
ATOM 4409 O O . VAL A 1 559 ? 10.979 14.107 -12.585 1.00 96.25 559 VAL A O 1
ATOM 4412 N N . ALA A 1 560 ? 12.321 15.668 -11.681 1.00 93.50 560 ALA A N 1
ATOM 4413 C CA . ALA A 1 560 ? 11.543 15.814 -10.454 1.00 93.50 560 ALA A CA 1
ATOM 4414 C C . ALA A 1 560 ? 10.129 16.346 -10.744 1.00 93.50 560 ALA A C 1
ATOM 4416 O O . ALA A 1 560 ? 9.153 15.788 -10.246 1.00 93.50 560 ALA A O 1
ATOM 4417 N N . GLU A 1 561 ? 9.995 17.370 -11.592 1.00 93.56 561 GLU A N 1
ATOM 4418 C CA . GLU A 1 561 ? 8.698 17.909 -12.017 1.00 93.56 561 GLU A CA 1
ATOM 4419 C C . GLU A 1 561 ? 7.840 16.856 -12.735 1.00 93.56 561 GLU A C 1
ATOM 4421 O O . GLU A 1 561 ? 6.677 16.651 -12.376 1.00 93.56 561 GLU A O 1
ATOM 4426 N N . ARG A 1 562 ? 8.423 16.111 -13.680 1.00 95.88 562 ARG A N 1
ATOM 4427 C CA . ARG A 1 562 ? 7.767 14.988 -14.364 1.00 95.88 562 ARG A CA 1
ATOM 4428 C C . ARG A 1 562 ? 7.366 13.879 -13.388 1.00 95.88 562 ARG A C 1
ATOM 4430 O O . ARG A 1 562 ? 6.280 13.313 -13.500 1.00 95.88 562 ARG A O 1
ATOM 4437 N N . GLY A 1 563 ? 8.197 13.606 -12.387 1.00 95.62 563 GLY A N 1
ATOM 4438 C CA . GLY A 1 563 ? 7.892 12.698 -11.284 1.00 95.62 563 GLY A CA 1
ATOM 4439 C C . GLY A 1 563 ? 6.684 13.130 -10.455 1.00 95.62 563 GLY A C 1
ATOM 4440 O O . GLY A 1 563 ? 5.830 12.316 -10.104 1.00 95.62 563 GLY A O 1
ATOM 4441 N N . LEU A 1 564 ? 6.558 14.426 -10.183 1.00 93.25 564 LEU A N 1
ATOM 4442 C CA . LEU A 1 564 ? 5.399 14.987 -9.495 1.00 93.25 564 LEU A CA 1
ATOM 4443 C C . LEU A 1 564 ? 4.128 14.910 -10.355 1.00 93.25 564 LEU A C 1
ATOM 4445 O O . LEU A 1 564 ? 3.069 14.545 -9.841 1.00 93.25 564 LEU A O 1
ATOM 4449 N N . GLN A 1 565 ? 4.228 15.176 -11.661 1.00 93.50 565 GLN A N 1
ATOM 4450 C CA . GLN A 1 565 ? 3.124 14.970 -12.608 1.00 93.50 565 GLN A CA 1
ATOM 4451 C C . GLN A 1 565 ? 2.674 13.502 -12.631 1.00 93.50 565 GLN A C 1
ATOM 4453 O O . GLN A 1 565 ? 1.477 13.223 -12.550 1.00 93.50 565 GLN A O 1
ATOM 4458 N N . PHE A 1 566 ? 3.625 12.562 -12.645 1.00 95.94 566 PHE A N 1
ATOM 4459 C CA . PHE A 1 566 ? 3.348 11.130 -12.550 1.00 95.94 566 PHE A CA 1
ATOM 4460 C C . PHE A 1 566 ? 2.568 10.772 -11.282 1.00 95.94 566 PHE A C 1
ATOM 4462 O O . PHE A 1 566 ? 1.555 10.080 -11.370 1.00 95.94 566 PHE A O 1
ATOM 4469 N N . LEU A 1 567 ? 2.997 11.251 -10.109 1.00 94.50 567 LEU A N 1
ATOM 4470 C CA . LEU A 1 567 ? 2.311 10.959 -8.845 1.00 94.50 567 LEU A CA 1
ATOM 4471 C C . LEU A 1 567 ? 0.913 11.587 -8.772 1.00 94.50 567 LEU A C 1
ATOM 4473 O O . LEU A 1 567 ? 0.002 10.969 -8.220 1.00 94.50 567 LEU A O 1
ATOM 4477 N N . ASN A 1 568 ? 0.716 12.770 -9.359 1.00 89.56 568 ASN A N 1
ATOM 4478 C CA . ASN A 1 568 ? -0.604 13.396 -9.461 1.00 89.56 568 ASN A CA 1
ATOM 4479 C C . ASN A 1 568 ? -1.549 12.574 -10.341 1.00 89.56 568 ASN A C 1
ATOM 4481 O O . ASN A 1 568 ? -2.669 12.277 -9.930 1.00 89.56 568 ASN A O 1
ATOM 4485 N N . TRP A 1 569 ? -1.090 12.153 -11.520 1.00 92.81 569 TRP A N 1
ATOM 4486 C CA . TRP A 1 569 ? -1.862 11.258 -12.377 1.00 92.81 569 TRP A CA 1
ATOM 4487 C C . TRP A 1 569 ? -2.144 9.921 -11.674 1.00 92.81 569 TRP A C 1
ATOM 4489 O O . TRP A 1 569 ? -3.290 9.468 -11.651 1.00 92.81 569 TRP A O 1
ATOM 4499 N N . LEU A 1 570 ? -1.144 9.326 -11.014 1.00 94.31 570 LEU A N 1
ATOM 4500 C CA . LEU A 1 570 ? -1.300 8.086 -10.252 1.00 94.31 570 LEU A CA 1
ATOM 4501 C C . LEU A 1 570 ? -2.349 8.230 -9.144 1.00 94.31 570 LEU A C 1
ATOM 4503 O O . LEU A 1 570 ? -3.098 7.293 -8.878 1.00 94.31 570 LEU A O 1
ATOM 4507 N N . TRP A 1 571 ? -2.453 9.399 -8.510 1.00 90.88 571 TRP A N 1
ATOM 4508 C CA . TRP A 1 571 ? -3.458 9.642 -7.478 1.00 90.88 571 TRP A CA 1
ATOM 4509 C C . TRP A 1 571 ? -4.896 9.494 -7.992 1.00 90.88 571 TRP A C 1
ATOM 4511 O O . TRP A 1 571 ? -5.751 8.989 -7.267 1.00 90.88 571 TRP A O 1
ATOM 4521 N N . THR A 1 572 ? -5.149 9.857 -9.254 1.00 89.06 572 THR A N 1
ATOM 4522 C CA . THR A 1 572 ? -6.476 9.740 -9.894 1.00 89.06 572 THR A CA 1
ATOM 4523 C C . THR A 1 572 ? -6.913 8.298 -10.148 1.00 89.06 572 THR A C 1
ATOM 4525 O O . THR A 1 572 ? -8.072 8.035 -10.475 1.00 89.06 572 THR A O 1
ATOM 4528 N N . ARG A 1 573 ? -5.990 7.342 -10.015 1.00 91.81 573 ARG A N 1
ATOM 4529 C CA . ARG A 1 573 ? -6.267 5.925 -10.212 1.00 91.81 573 ARG A CA 1
ATOM 4530 C C . ARG A 1 573 ? -7.208 5.394 -9.135 1.00 91.81 573 ARG A C 1
ATOM 4532 O O . ARG A 1 573 ? -7.128 5.799 -7.978 1.00 91.81 573 ARG A O 1
ATOM 4539 N N . LYS A 1 574 ? -8.087 4.450 -9.478 1.00 92.06 574 LYS A N 1
ATOM 4540 C CA . LYS A 1 574 ? -8.988 3.812 -8.494 1.00 92.06 574 LYS A CA 1
ATOM 4541 C C . LYS A 1 574 ? -8.237 2.827 -7.593 1.00 92.06 574 LYS A C 1
ATOM 4543 O O . LYS A 1 574 ? -8.617 2.625 -6.443 1.00 92.06 574 LYS A O 1
ATOM 4548 N N . GLU A 1 575 ? -7.158 2.264 -8.126 1.00 95.19 575 GLU A N 1
ATOM 4549 C CA . GLU A 1 575 ? -6.344 1.221 -7.519 1.00 95.19 575 GLU A CA 1
ATOM 4550 C C . GLU A 1 575 ? -5.658 1.729 -6.237 1.00 95.19 575 GLU A C 1
ATOM 4552 O O . GLU A 1 575 ? -5.189 2.873 -6.187 1.00 95.19 575 GLU A O 1
ATOM 4557 N N . LYS A 1 576 ? -5.645 0.926 -5.167 1.00 93.56 576 LYS A N 1
ATOM 4558 C CA . LYS A 1 576 ? -5.159 1.330 -3.832 1.00 93.56 576 LYS A CA 1
ATOM 4559 C C . LYS A 1 576 ? -3.763 0.802 -3.498 1.00 93.56 576 LYS A C 1
ATOM 4561 O O . LYS A 1 576 ? -3.074 1.452 -2.711 1.00 93.56 576 LYS A O 1
ATOM 4566 N N . GLU A 1 577 ? -3.340 -0.305 -4.106 1.00 97.00 577 GLU A N 1
ATOM 4567 C CA . GLU A 1 577 ? -2.003 -0.894 -3.945 1.00 97.00 577 GLU A CA 1
ATOM 4568 C C . GLU A 1 577 ? -1.381 -1.167 -5.326 1.00 97.00 577 GLU A C 1
ATOM 4570 O O . GLU A 1 577 ? -1.876 -1.995 -6.091 1.00 97.00 577 GLU A O 1
ATOM 4575 N N . ILE A 1 578 ? -0.341 -0.406 -5.689 1.00 98.62 578 ILE A N 1
ATOM 4576 C CA . ILE A 1 578 ? 0.178 -0.318 -7.069 1.00 98.62 578 ILE A CA 1
ATOM 4577 C C . ILE A 1 578 ? 1.684 -0.599 -7.089 1.00 98.62 578 ILE A C 1
ATOM 4579 O O . ILE A 1 578 ? 2.444 0.020 -6.346 1.00 98.62 578 ILE A O 1
ATOM 4583 N N . ALA A 1 579 ? 2.147 -1.482 -7.970 1.00 98.81 579 ALA A N 1
ATOM 4584 C CA . ALA A 1 579 ? 3.576 -1.655 -8.229 1.00 98.81 579 ALA A CA 1
ATOM 4585 C C . ALA A 1 579 ? 4.031 -0.740 -9.373 1.00 98.81 579 ALA A C 1
ATOM 4587 O O . ALA A 1 579 ? 3.318 -0.577 -10.358 1.00 98.81 579 ALA A O 1
ATOM 4588 N N . ILE A 1 580 ? 5.214 -0.140 -9.256 1.00 98.88 580 ILE A N 1
ATOM 4589 C CA . ILE A 1 580 ? 5.785 0.786 -10.238 1.00 98.88 580 ILE A CA 1
ATOM 4590 C C . ILE A 1 580 ? 7.208 0.331 -10.548 1.00 98.88 580 ILE A C 1
ATOM 4592 O O . ILE A 1 580 ? 8.081 0.389 -9.682 1.00 98.88 580 ILE A O 1
ATOM 4596 N N . VAL A 1 581 ? 7.453 -0.092 -11.786 1.00 98.94 581 VAL A N 1
ATOM 4597 C CA . VAL A 1 581 ? 8.775 -0.534 -12.247 1.00 98.94 581 VAL A CA 1
ATOM 4598 C C . VAL A 1 581 ? 9.397 0.539 -13.137 1.00 98.94 581 VAL A C 1
ATOM 4600 O O . VAL A 1 581 ? 8.914 0.826 -14.234 1.00 98.94 581 VAL A O 1
ATOM 4603 N N . SER A 1 582 ? 10.467 1.154 -12.638 1.00 98.81 582 SER A N 1
ATOM 4604 C CA . SER A 1 582 ? 11.079 2.365 -13.189 1.00 98.81 582 SER A CA 1
ATOM 4605 C C . SER A 1 582 ? 12.615 2.325 -13.047 1.00 98.81 582 SER A C 1
ATOM 4607 O O . SER A 1 582 ? 13.231 1.255 -13.053 1.00 98.81 582 SER A O 1
ATOM 4609 N N . HIS A 1 583 ? 13.258 3.488 -12.973 1.00 98.69 583 HIS A N 1
ATOM 4610 C CA . HIS A 1 583 ? 14.699 3.683 -13.105 1.00 98.69 583 HIS A CA 1
ATOM 4611 C C . HIS A 1 583 ? 15.264 4.480 -11.933 1.00 98.69 583 HIS A C 1
ATOM 4613 O O . HIS A 1 583 ? 14.529 5.160 -11.216 1.00 98.69 583 HIS A O 1
ATOM 4619 N N . SER A 1 584 ? 16.578 4.389 -11.713 1.00 96.94 584 SER A N 1
ATOM 4620 C CA . SER A 1 584 ? 17.175 4.988 -10.517 1.00 96.94 584 SER A CA 1
ATOM 4621 C C . SER A 1 584 ? 17.098 6.508 -10.520 1.00 96.94 584 SER A C 1
ATOM 4623 O O . SER A 1 584 ? 16.840 7.067 -9.457 1.00 96.94 584 SER A O 1
ATOM 4625 N N . GLY A 1 585 ? 17.377 7.167 -11.650 1.00 97.50 585 GLY A N 1
ATOM 4626 C CA . GLY A 1 585 ? 17.395 8.627 -11.709 1.00 97.50 585 GLY A CA 1
ATOM 4627 C C . GLY A 1 585 ? 15.995 9.191 -11.501 1.00 97.50 585 GLY A C 1
ATOM 4628 O O . GLY A 1 585 ? 15.791 10.030 -10.626 1.00 97.50 585 GLY A O 1
ATOM 4629 N N . PHE A 1 586 ? 15.012 8.637 -12.215 1.00 98.62 586 PHE A N 1
ATOM 4630 C CA . PHE A 1 586 ? 13.601 8.990 -12.043 1.00 98.62 586 PHE A CA 1
ATOM 4631 C C . PHE A 1 586 ? 13.126 8.866 -10.590 1.00 98.62 586 PHE A C 1
ATOM 4633 O O . PHE A 1 586 ? 12.612 9.834 -10.024 1.00 98.62 586 PHE A O 1
ATOM 4640 N N . LEU A 1 587 ? 13.318 7.697 -9.964 1.00 98.44 587 LEU A N 1
ATOM 4641 C CA . LEU A 1 587 ? 12.874 7.464 -8.588 1.00 98.44 587 LEU A CA 1
ATOM 4642 C C . LEU A 1 587 ? 13.580 8.406 -7.604 1.00 98.44 587 LEU A C 1
ATOM 4644 O O . LEU A 1 587 ? 12.920 9.002 -6.757 1.00 98.44 587 LEU A O 1
ATOM 4648 N N . TYR A 1 588 ? 14.895 8.586 -7.744 1.00 97.75 588 TYR A N 1
ATOM 4649 C CA . TYR A 1 588 ? 15.685 9.455 -6.871 1.00 97.75 588 TYR A CA 1
ATOM 4650 C C . TYR A 1 588 ? 15.213 10.914 -6.918 1.00 97.75 588 TYR A C 1
ATOM 4652 O O . TYR A 1 588 ? 14.913 11.501 -5.875 1.00 97.75 588 TYR A O 1
ATOM 4660 N N . HIS A 1 589 ? 15.098 11.499 -8.114 1.00 97.06 589 HIS A N 1
ATOM 4661 C CA . HIS A 1 589 ? 14.706 12.904 -8.261 1.00 97.06 589 HIS A CA 1
ATOM 4662 C C . HIS A 1 589 ? 13.245 13.142 -7.874 1.00 97.06 589 HIS A C 1
ATOM 4664 O O . HIS A 1 589 ? 12.948 14.139 -7.220 1.00 97.06 589 HIS A O 1
ATOM 4670 N N . THR A 1 590 ? 12.349 12.196 -8.178 1.00 96.06 590 THR A N 1
ATOM 4671 C CA . THR A 1 590 ? 10.946 12.263 -7.742 1.00 96.06 590 THR A CA 1
ATOM 4672 C C . THR A 1 590 ? 10.836 12.234 -6.217 1.00 96.06 590 THR A C 1
ATOM 4674 O O . THR A 1 590 ? 10.171 13.079 -5.620 1.00 96.06 590 THR A O 1
ATOM 4677 N N . LEU A 1 591 ? 11.501 11.277 -5.560 1.00 96.00 591 LEU A N 1
ATOM 4678 C CA . LEU A 1 591 ? 11.417 11.101 -4.106 1.00 96.00 591 LEU A CA 1
ATOM 4679 C C . LEU A 1 591 ? 12.128 12.218 -3.332 1.00 96.00 591 LEU A C 1
ATOM 4681 O O . LEU A 1 591 ? 11.700 12.558 -2.229 1.00 96.00 591 LEU A O 1
ATOM 4685 N N . SER A 1 592 ? 13.138 12.853 -3.935 1.00 93.62 592 SER A N 1
ATOM 4686 C CA . SER A 1 592 ? 13.851 14.006 -3.367 1.00 93.62 592 SER A CA 1
ATOM 4687 C C . SER A 1 592 ? 12.966 15.230 -3.112 1.00 93.62 592 SER A C 1
ATOM 4689 O O . SER A 1 592 ? 13.330 16.089 -2.305 1.00 93.62 592 SER A O 1
ATOM 4691 N N . ALA A 1 593 ? 11.786 15.295 -3.736 1.00 90.81 593 ALA A N 1
ATOM 4692 C CA . ALA A 1 593 ? 10.789 16.328 -3.474 1.00 90.81 593 ALA A CA 1
ATOM 4693 C C . ALA A 1 593 ? 10.032 16.140 -2.136 1.00 90.81 593 ALA A C 1
ATOM 4695 O O . ALA A 1 593 ? 9.312 17.045 -1.709 1.00 90.81 593 ALA A O 1
ATOM 4696 N N . PHE A 1 594 ? 10.185 14.995 -1.457 1.00 91.38 594 PHE A N 1
ATOM 4697 C CA . PHE A 1 594 ? 9.423 14.625 -0.258 1.00 91.38 594 PHE A CA 1
ATOM 4698 C C . PHE A 1 594 ? 10.297 14.513 1.007 1.00 91.38 594 PHE A C 1
ATOM 4700 O O . PHE A 1 594 ? 11.506 14.741 0.995 1.00 91.38 594 PHE A O 1
ATOM 4707 N N . GLY A 1 595 ? 9.662 14.226 2.150 1.00 86.94 595 GLY A N 1
ATOM 4708 C CA . GLY A 1 595 ? 10.345 13.996 3.430 1.00 86.94 595 GLY A CA 1
ATOM 4709 C C . GLY A 1 595 ? 10.766 15.257 4.195 1.00 86.94 595 GLY A C 1
ATOM 4710 O O . GLY A 1 595 ? 11.363 15.138 5.260 1.00 86.94 595 GLY A O 1
ATOM 4711 N N . ASN A 1 596 ? 10.446 16.463 3.707 1.00 87.06 596 ASN A N 1
ATOM 4712 C CA . ASN A 1 596 ? 10.773 17.727 4.392 1.00 87.06 596 ASN A CA 1
ATOM 4713 C C . ASN A 1 596 ? 10.093 17.893 5.758 1.00 87.06 596 ASN A C 1
ATOM 4715 O O . ASN A 1 596 ? 10.561 18.670 6.580 1.00 87.06 596 ASN A O 1
ATOM 4719 N N . ASP A 1 597 ? 8.990 17.188 5.997 1.00 83.38 597 ASP A N 1
ATOM 4720 C CA . ASP A 1 597 ? 8.288 17.187 7.278 1.00 83.38 597 ASP A CA 1
ATOM 4721 C C . ASP A 1 597 ? 8.650 15.983 8.162 1.00 83.38 597 ASP A C 1
ATOM 4723 O O . ASP A 1 597 ? 7.948 15.694 9.130 1.00 83.38 597 ASP A O 1
ATOM 4727 N N . CYS A 1 598 ? 9.716 15.262 7.809 1.00 86.56 598 CYS A N 1
ATOM 4728 C CA . C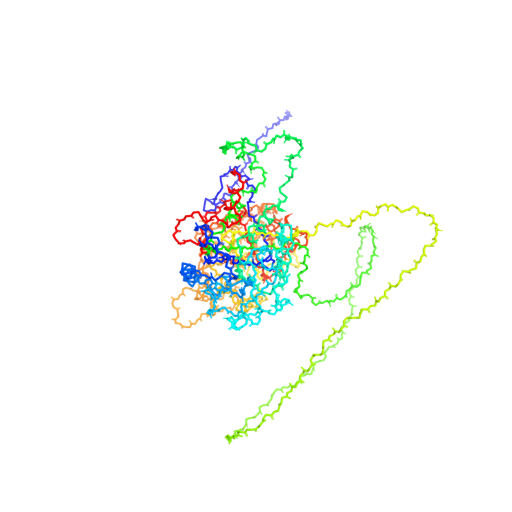YS A 1 598 ? 10.248 14.140 8.568 1.00 86.56 598 CYS A CA 1
ATOM 4729 C C . CYS A 1 598 ? 11.619 14.472 9.162 1.00 86.56 598 CYS A C 1
ATOM 4731 O O . CYS A 1 598 ? 12.309 15.392 8.722 1.00 86.56 598 CYS A O 1
ATOM 4733 N N . HIS A 1 599 ? 12.048 13.670 10.135 1.00 88.50 599 HIS A N 1
ATOM 4734 C CA . HIS A 1 599 ? 13.421 13.703 10.622 1.00 88.50 599 HIS A CA 1
ATOM 4735 C C . HIS A 1 599 ? 14.416 13.473 9.460 1.00 88.50 599 HIS A C 1
ATOM 4737 O O . HIS A 1 599 ? 14.144 12.631 8.595 1.00 88.50 599 HIS A O 1
ATOM 4743 N N . PRO A 1 600 ? 15.589 14.145 9.431 1.00 89.69 600 PRO A N 1
ATOM 4744 C CA . PRO A 1 600 ? 16.545 14.050 8.322 1.00 89.69 600 PRO A CA 1
ATOM 4745 C C . PRO A 1 600 ? 16.948 12.627 7.918 1.00 89.69 600 PRO A C 1
ATOM 4747 O O . PRO A 1 600 ? 17.175 12.365 6.741 1.00 89.69 600 PRO A O 1
ATOM 4750 N N . THR A 1 601 ? 16.995 11.684 8.860 1.00 89.94 601 THR A N 1
ATOM 4751 C CA . THR A 1 601 ? 17.296 10.274 8.551 1.00 89.94 601 THR A CA 1
ATOM 4752 C C . THR A 1 601 ? 16.195 9.579 7.763 1.00 89.94 601 THR A C 1
ATOM 4754 O O . THR A 1 601 ? 16.500 8.796 6.872 1.00 89.94 601 THR A O 1
ATOM 4757 N N . VAL A 1 602 ? 14.928 9.893 8.041 1.00 89.69 602 VAL A N 1
ATOM 4758 C CA . VAL A 1 602 ? 13.784 9.378 7.277 1.00 89.69 602 VAL A CA 1
ATOM 4759 C C . VAL A 1 602 ? 13.780 9.995 5.882 1.00 89.69 602 VAL A C 1
ATOM 4761 O O . VAL A 1 602 ? 13.555 9.299 4.897 1.00 89.69 602 VAL A O 1
ATOM 4764 N N . LYS A 1 603 ? 14.101 11.290 5.772 1.00 90.88 603 LYS A N 1
ATOM 4765 C CA . LYS A 1 603 ? 14.285 11.935 4.468 1.00 90.88 603 LYS A CA 1
ATOM 4766 C C . LYS A 1 603 ? 15.412 11.271 3.669 1.00 90.88 603 LYS A C 1
ATOM 4768 O O . LYS A 1 603 ? 15.223 10.966 2.500 1.00 90.88 603 LYS A O 1
ATO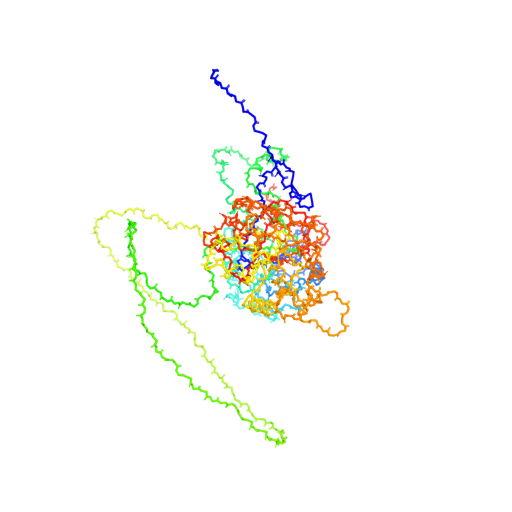M 4773 N N . SER A 1 604 ? 16.553 11.002 4.302 1.00 91.75 604 SER A N 1
ATOM 4774 C CA . SER A 1 604 ? 17.676 10.298 3.669 1.00 91.75 604 SER A CA 1
ATOM 4775 C C . SER A 1 604 ? 17.267 8.911 3.161 1.00 91.75 604 SER A C 1
ATOM 4777 O O . SER A 1 604 ? 17.548 8.558 2.018 1.00 91.75 604 SER A O 1
ATOM 4779 N N . GLU A 1 605 ? 16.526 8.153 3.970 1.00 93.81 605 GLU A N 1
ATOM 4780 C CA . GLU A 1 605 ? 15.968 6.851 3.597 1.00 93.81 605 GLU A CA 1
ATOM 4781 C C . GLU A 1 605 ? 15.050 6.937 2.363 1.00 93.81 605 GLU A C 1
ATOM 4783 O O . GLU A 1 605 ? 15.211 6.164 1.416 1.00 93.81 605 GLU A O 1
ATOM 4788 N N . ILE A 1 606 ? 14.133 7.911 2.335 1.00 93.19 606 ILE A N 1
ATOM 4789 C CA . ILE A 1 606 ? 13.246 8.158 1.187 1.00 93.19 606 ILE A CA 1
ATOM 4790 C C . ILE A 1 606 ? 14.063 8.461 -0.076 1.00 93.19 606 ILE A C 1
ATOM 4792 O O . ILE A 1 606 ? 13.775 7.915 -1.140 1.00 93.19 606 ILE A O 1
ATOM 4796 N N . CYS A 1 607 ? 15.091 9.303 0.042 1.00 92.12 607 CYS A N 1
ATOM 4797 C CA . CYS A 1 607 ? 15.872 9.790 -1.091 1.00 92.12 607 CYS A CA 1
ATOM 4798 C C . CYS A 1 607 ? 17.037 8.875 -1.490 1.00 92.12 607 CYS A C 1
ATOM 4800 O O . CYS A 1 607 ? 17.760 9.208 -2.417 1.00 92.12 607 CYS A O 1
ATOM 4802 N N . THR A 1 608 ? 17.284 7.751 -0.817 1.00 94.38 608 THR A N 1
ATOM 4803 C CA . THR A 1 608 ? 18.449 6.910 -1.141 1.00 94.38 608 THR A CA 1
ATOM 4804 C C . THR A 1 608 ? 18.309 6.307 -2.545 1.00 94.38 608 THR A C 1
ATOM 4806 O O . THR A 1 608 ? 17.230 5.849 -2.923 1.00 94.38 608 THR A O 1
ATOM 4809 N N . HIS A 1 609 ? 19.393 6.260 -3.326 1.00 95.19 609 HIS A N 1
ATOM 4810 C CA . HIS A 1 609 ? 19.380 5.616 -4.645 1.00 95.19 609 HIS A CA 1
ATOM 4811 C C . HIS A 1 609 ? 18.969 4.142 -4.554 1.00 95.19 609 HIS A C 1
ATOM 4813 O O . HIS A 1 609 ? 19.305 3.452 -3.593 1.00 95.19 609 HIS A O 1
ATOM 4819 N N . PHE A 1 610 ? 18.244 3.660 -5.564 1.00 97.75 610 PHE A N 1
ATOM 4820 C CA . PHE A 1 610 ? 17.829 2.262 -5.640 1.00 97.75 610 PHE A CA 1
ATOM 4821 C C . PHE A 1 610 ? 18.935 1.414 -6.268 1.00 97.75 610 PHE A C 1
ATOM 4823 O O . PHE A 1 610 ? 19.450 1.760 -7.335 1.00 97.75 610 PHE A O 1
ATOM 4830 N N . ALA A 1 611 ? 19.257 0.269 -5.675 1.00 98.06 611 ALA A N 1
ATOM 4831 C CA . ALA A 1 611 ? 20.032 -0.781 -6.327 1.00 98.06 611 ALA A CA 1
ATOM 4832 C C . ALA A 1 611 ? 19.205 -1.468 -7.431 1.00 98.06 611 ALA A C 1
ATOM 4834 O O . ALA A 1 611 ? 17.975 -1.373 -7.471 1.00 98.06 611 ALA A O 1
ATOM 4835 N N . ASN A 1 612 ? 19.867 -2.142 -8.377 1.00 98.62 612 ASN A N 1
ATOM 4836 C CA . ASN A 1 612 ? 19.162 -2.879 -9.429 1.00 98.62 612 ASN A CA 1
ATOM 4837 C C . ASN A 1 612 ? 18.231 -3.940 -8.828 1.00 98.62 612 ASN A C 1
ATOM 4839 O O . ASN A 1 612 ? 18.660 -4.733 -7.992 1.00 98.62 612 ASN A O 1
ATOM 4843 N N . CYS A 1 613 ? 16.982 -3.973 -9.301 1.00 98.38 613 CYS A N 1
ATOM 4844 C CA . CYS A 1 613 ? 15.936 -4.865 -8.797 1.00 98.38 613 CYS A CA 1
ATOM 4845 C C . CYS A 1 613 ? 15.614 -4.689 -7.298 1.00 98.38 613 CYS A C 1
ATOM 4847 O O . CYS A 1 613 ? 15.065 -5.589 -6.667 1.00 98.38 613 CYS A O 1
ATOM 4849 N N . GLU A 1 614 ? 15.943 -3.537 -6.707 1.00 98.62 614 GLU A N 1
ATOM 4850 C CA . GLU A 1 614 ? 15.503 -3.204 -5.354 1.00 98.62 614 GLU A CA 1
ATOM 4851 C C . GLU A 1 614 ? 14.022 -2.812 -5.356 1.00 98.62 614 GLU A C 1
ATOM 4853 O O . GLU A 1 614 ? 13.591 -2.025 -6.202 1.00 98.62 614 GLU A O 1
ATOM 4858 N N . LEU A 1 615 ? 13.267 -3.333 -4.382 1.00 98.56 615 LEU A N 1
ATOM 4859 C CA . LEU A 1 615 ? 11.876 -2.979 -4.112 1.00 98.56 615 LEU A CA 1
ATOM 4860 C C . LEU A 1 615 ? 11.783 -2.199 -2.798 1.00 98.56 615 LEU A C 1
ATOM 4862 O O . LEU A 1 615 ? 12.226 -2.682 -1.757 1.00 98.56 615 LEU A O 1
ATOM 4866 N N . ARG A 1 616 ? 11.136 -1.028 -2.826 1.00 98.12 616 ARG A N 1
ATOM 4867 C CA . ARG A 1 616 ? 10.742 -0.285 -1.619 1.00 98.12 616 ARG A CA 1
ATOM 4868 C C . ARG A 1 616 ? 9.252 0.014 -1.635 1.00 98.12 616 ARG A C 1
ATOM 4870 O O . ARG A 1 616 ? 8.732 0.579 -2.595 1.00 98.12 616 ARG A O 1
ATOM 4877 N N . SER A 1 617 ? 8.579 -0.322 -0.543 1.00 98.25 617 SER A N 1
ATOM 4878 C CA . SER A 1 617 ? 7.162 -0.014 -0.350 1.00 98.25 617 SER A CA 1
ATOM 4879 C C . SER A 1 617 ? 7.002 1.325 0.367 1.00 98.25 617 SER A C 1
ATOM 4881 O O . SER A 1 617 ? 7.623 1.559 1.407 1.00 98.25 617 SER A O 1
ATOM 4883 N N . MET A 1 618 ? 6.153 2.196 -0.169 1.00 97.44 618 MET A N 1
ATOM 4884 C CA . MET A 1 618 ? 5.867 3.531 0.359 1.00 97.44 618 MET A CA 1
ATOM 4885 C C . MET A 1 618 ? 4.351 3.749 0.428 1.00 97.44 618 MET A C 1
ATOM 4887 O O . MET A 1 618 ? 3.584 3.089 -0.270 1.00 97.44 618 MET A O 1
ATOM 4891 N N . VAL A 1 619 ? 3.917 4.711 1.234 1.00 96.56 619 VAL A N 1
ATOM 4892 C CA . VAL A 1 619 ? 2.539 5.204 1.261 1.00 96.56 619 VAL A CA 1
ATOM 4893 C C . VAL A 1 619 ? 2.512 6.633 0.746 1.00 96.56 619 VAL A C 1
ATOM 4895 O O . VAL A 1 619 ? 3.244 7.488 1.246 1.00 96.56 619 VAL A O 1
ATOM 4898 N N . ILE A 1 620 ? 1.635 6.891 -0.222 1.00 94.19 620 ILE A N 1
ATOM 4899 C CA . ILE A 1 620 ? 1.273 8.238 -0.657 1.00 94.19 620 ILE A CA 1
ATOM 4900 C C . ILE A 1 620 ? 0.038 8.669 0.127 1.00 94.19 620 ILE A C 1
ATOM 4902 O O . ILE A 1 620 ? -0.949 7.938 0.186 1.00 94.19 620 ILE A O 1
ATOM 4906 N N . ILE A 1 621 ? 0.083 9.863 0.707 1.00 90.44 621 ILE A N 1
ATOM 4907 C CA . ILE A 1 621 ? -1.014 10.470 1.457 1.00 90.44 621 ILE A CA 1
ATOM 4908 C C . ILE A 1 621 ? -1.387 11.793 0.814 1.00 90.44 621 ILE A C 1
ATOM 4910 O O . ILE A 1 621 ? -0.543 12.678 0.684 1.00 90.44 621 ILE A O 1
ATOM 4914 N N . ASP A 1 622 ? -2.664 11.960 0.498 1.00 86.31 622 ASP A N 1
ATOM 4915 C CA . ASP A 1 622 ? -3.203 13.241 0.066 1.00 86.31 622 ASP A CA 1
ATOM 4916 C C . ASP A 1 622 ? -3.584 14.093 1.275 1.00 86.31 622 ASP A C 1
ATOM 4918 O O . ASP A 1 622 ? -4.547 13.799 1.985 1.00 86.31 622 ASP A O 1
ATOM 4922 N N . ARG A 1 623 ? -2.813 15.157 1.519 1.00 76.56 623 ARG A N 1
ATOM 4923 C CA . ARG A 1 623 ? -3.113 16.237 2.474 1.00 76.56 623 ARG A CA 1
ATOM 4924 C C . ARG A 1 623 ? -3.995 17.321 1.850 1.00 76.56 623 ARG A C 1
ATOM 4926 O O . ARG A 1 623 ? -4.749 17.967 2.585 1.00 76.56 623 ARG A O 1
ATOM 4933 N N . GLY A 1 624 ? -3.962 17.479 0.524 1.00 63.00 624 GLY A N 1
ATOM 4934 C CA . GLY A 1 624 ? -4.847 18.359 -0.247 1.00 63.00 624 GLY A CA 1
ATOM 4935 C C . GLY A 1 624 ? -6.204 17.699 -0.493 1.00 63.00 624 GLY A C 1
ATOM 4936 O O . GLY A 1 624 ? -6.360 16.512 -0.292 1.00 63.00 624 GLY A O 1
ATOM 4937 N N . SER A 1 625 ? -7.253 18.423 -0.860 1.00 60.72 625 SER A N 1
ATOM 4938 C CA . SER A 1 625 ? -8.520 17.763 -1.240 1.00 60.72 625 SER A CA 1
ATOM 4939 C C . SER A 1 625 ? -8.486 17.350 -2.715 1.00 60.72 625 SER A C 1
ATOM 4941 O O . SER A 1 625 ? -9.399 17.700 -3.453 1.00 60.72 625 SER A O 1
ATOM 4943 N N . ILE A 1 626 ? -7.407 16.686 -3.153 1.00 56.78 626 ILE A N 1
ATOM 4944 C CA . ILE A 1 626 ? -7.229 16.275 -4.555 1.00 56.78 626 ILE A CA 1
ATOM 4945 C C . ILE A 1 626 ? -8.166 15.095 -4.854 1.00 56.78 626 ILE A C 1
ATOM 4947 O O . ILE A 1 626 ? -8.740 15.026 -5.936 1.00 56.78 626 ILE A O 1
ATOM 4951 N N . GLY A 1 627 ? -8.381 14.203 -3.878 1.00 53.62 627 GLY A N 1
ATOM 4952 C CA . GLY A 1 627 ? -9.377 13.127 -3.954 1.00 53.62 627 GLY A CA 1
ATOM 4953 C C . GLY A 1 627 ? -10.688 13.428 -3.211 1.00 53.62 627 GLY A C 1
ATOM 4954 O O . GLY A 1 627 ? -10.672 13.915 -2.078 1.00 53.62 627 GLY A O 1
ATOM 4955 N N . SER A 1 628 ? -11.827 13.074 -3.820 1.00 53.75 628 SER A N 1
ATOM 4956 C CA . SER A 1 628 ? -13.168 13.063 -3.200 1.00 53.75 628 SER A CA 1
ATOM 4957 C C . SER A 1 628 ? -13.641 11.658 -2.792 1.00 53.75 628 SER A C 1
ATOM 4959 O O . SER A 1 628 ? -14.805 11.486 -2.427 1.00 53.75 628 SER A O 1
ATOM 4961 N N . ASP A 1 629 ? -12.749 10.662 -2.842 1.00 62.12 629 ASP A N 1
ATOM 4962 C CA . ASP A 1 629 ? -13.068 9.257 -2.579 1.00 62.12 629 ASP A CA 1
ATOM 4963 C C . ASP A 1 629 ? -13.772 9.070 -1.230 1.00 62.12 629 ASP A C 1
ATOM 4965 O O . ASP A 1 629 ? -13.233 9.373 -0.161 1.00 62.12 629 ASP A O 1
ATOM 4969 N N . SER A 1 630 ? -14.973 8.495 -1.272 1.00 68.94 630 SER A N 1
ATOM 4970 C CA . SER A 1 630 ? -15.665 8.031 -0.075 1.00 68.94 630 SER A CA 1
ATOM 4971 C C . SER A 1 630 ? -14.916 6.853 0.545 1.00 68.94 630 SER A C 1
ATOM 4973 O O . SER A 1 630 ? -14.442 5.959 -0.158 1.00 68.94 630 SER A O 1
ATOM 4975 N N . SER A 1 631 ? -14.843 6.811 1.874 1.00 79.50 631 SER A N 1
ATOM 4976 C CA . SER A 1 631 ? -14.246 5.674 2.572 1.00 79.50 631 SER A CA 1
ATOM 4977 C C . SER A 1 631 ? -15.044 4.388 2.342 1.00 79.50 631 SER A C 1
ATOM 4979 O O . SER A 1 631 ? -16.257 4.377 2.517 1.00 79.50 631 SER A O 1
ATOM 4981 N N . THR A 1 632 ? -14.344 3.305 2.001 1.00 79.88 632 THR A N 1
ATOM 4982 C CA . THR A 1 632 ? -14.908 1.952 1.860 1.00 79.88 632 THR A CA 1
ATOM 4983 C C . THR A 1 632 ? -14.935 1.163 3.167 1.00 79.88 632 THR A C 1
ATOM 4985 O O . THR A 1 632 ? -15.520 0.088 3.212 1.00 79.88 632 THR A O 1
ATOM 4988 N N . THR A 1 633 ? -14.277 1.669 4.212 1.00 81.31 633 THR A N 1
ATOM 4989 C CA . THR A 1 633 ? -14.151 0.984 5.504 1.00 81.31 633 THR A CA 1
ATOM 4990 C C . THR A 1 633 ? -14.816 1.731 6.647 1.00 81.31 633 THR A C 1
ATOM 4992 O O . THR A 1 633 ? -15.064 1.120 7.675 1.00 81.31 633 THR A O 1
ATOM 4995 N N . ASN A 1 634 ? -15.068 3.039 6.529 1.00 87.19 634 ASN A N 1
ATOM 4996 C CA . ASN A 1 634 ? -15.738 3.787 7.588 1.00 87.19 634 ASN A CA 1
ATOM 4997 C C . ASN A 1 634 ? -17.217 3.408 7.653 1.00 87.19 634 ASN A C 1
ATOM 4999 O O . ASN A 1 634 ? -17.920 3.465 6.647 1.00 87.19 634 ASN A O 1
ATOM 5003 N N . TYR A 1 635 ? -17.700 3.167 8.867 1.00 87.56 635 TYR A N 1
ATOM 5004 C CA . TYR A 1 635 ? -19.108 2.930 9.145 1.00 87.56 635 TYR A CA 1
ATOM 5005 C C . TYR A 1 635 ? -19.633 4.065 10.028 1.00 87.56 635 TYR A C 1
ATOM 5007 O O . TYR A 1 635 ? -19.073 4.291 11.101 1.00 87.56 635 TYR A O 1
ATOM 5015 N N . PRO A 1 636 ? -20.690 4.794 9.630 1.00 83.44 636 PRO A N 1
ATOM 5016 C CA . PRO A 1 636 ? -21.113 6.023 10.305 1.00 83.44 636 PRO A CA 1
ATOM 5017 C C . PRO A 1 636 ? -21.736 5.809 11.694 1.00 83.44 636 PRO A C 1
ATOM 5019 O O . PRO A 1 636 ? -21.926 6.790 12.418 1.00 83.44 636 PRO A O 1
ATOM 5022 N N . GLY A 1 637 ? -22.071 4.572 12.076 1.00 80.38 637 GLY A N 1
ATOM 5023 C CA . GLY A 1 637 ? -22.826 4.283 13.297 1.00 80.38 637 GLY A CA 1
ATOM 5024 C C . GLY A 1 637 ? -24.286 4.757 13.226 1.00 80.38 637 GLY A C 1
ATOM 5025 O O . GLY A 1 637 ? -24.771 5.147 12.165 1.00 80.38 637 GLY A O 1
ATOM 5026 N N . LYS A 1 638 ? -24.951 4.783 14.392 1.00 70.88 638 LYS A N 1
ATOM 5027 C CA . LYS A 1 638 ? -26.318 5.306 14.638 1.00 70.88 638 LYS A CA 1
ATOM 5028 C C . LYS A 1 638 ? -27.485 4.616 13.917 1.00 70.88 638 LYS A C 1
ATOM 5030 O O . LYS A 1 638 ? -27.684 4.758 12.717 1.00 70.88 638 LYS A O 1
ATOM 5035 N N . ILE A 1 639 ? -28.371 4.029 14.723 1.00 58.56 639 ILE A N 1
ATOM 5036 C CA . ILE A 1 639 ? -29.764 3.729 14.367 1.00 58.56 639 ILE A CA 1
ATOM 5037 C C . ILE A 1 639 ? -30.650 4.135 15.554 1.00 58.56 639 ILE A C 1
ATOM 5039 O O . ILE A 1 639 ? -30.339 3.694 16.661 1.00 58.56 639 ILE A O 1
ATOM 5043 N N . PRO A 1 640 ? -31.740 4.911 15.356 1.00 50.53 640 PRO A N 1
ATOM 5044 C CA . PRO A 1 640 ? -32.044 5.766 14.199 1.00 50.53 640 PRO A CA 1
ATOM 5045 C C . PRO A 1 640 ? -31.240 7.087 14.219 1.00 50.53 640 PRO A C 1
ATOM 5047 O O . PRO A 1 640 ? -30.537 7.397 15.180 1.00 50.53 640 PRO A O 1
ATOM 5050 N N . HIS A 1 641 ? -31.318 7.878 13.145 1.00 48.53 641 HIS A N 1
ATOM 5051 C CA . HIS A 1 641 ? -30.584 9.144 13.024 1.00 48.53 641 HIS A CA 1
ATOM 5052 C C . HIS A 1 641 ? -31.047 10.214 14.044 1.00 48.53 641 HIS A C 1
ATOM 5054 O O . HIS A 1 641 ? -32.240 10.461 14.195 1.00 48.53 641 HIS A O 1
ATOM 5060 N N . GLY A 1 642 ? -30.089 10.882 14.707 1.00 50.44 642 GLY A N 1
ATOM 5061 C CA . GLY A 1 642 ? -30.293 11.963 15.690 1.00 50.44 642 GLY A CA 1
ATOM 5062 C C . GLY A 1 642 ? -28.970 12.455 16.313 1.00 50.44 642 GLY A C 1
ATOM 5063 O O . GLY A 1 642 ? -27.909 11.875 16.063 1.00 50.44 642 GLY A O 1
ATOM 5064 N N . LEU A 1 643 ? -28.981 13.541 17.099 1.00 45.16 643 LEU A N 1
ATOM 5065 C CA . LEU A 1 643 ? -27.799 14.040 17.830 1.00 45.16 643 LEU A CA 1
ATOM 5066 C C . LEU A 1 643 ? -27.553 13.199 19.100 1.00 45.16 643 LEU A C 1
ATOM 5068 O O . LEU A 1 643 ? -28.219 13.400 20.108 1.00 45.16 643 LEU A O 1
ATOM 5072 N N . ASP A 1 644 ? -26.563 12.302 19.073 1.00 54.44 644 ASP A N 1
ATOM 5073 C CA . ASP A 1 644 ? -25.983 11.723 20.297 1.00 54.44 644 ASP A CA 1
ATOM 5074 C C . ASP A 1 644 ? -25.067 12.764 20.943 1.00 54.44 644 ASP A C 1
ATOM 5076 O O . ASP A 1 644 ? -23.888 12.877 20.595 1.00 54.44 644 ASP A O 1
ATOM 5080 N N . LEU A 1 645 ? -25.620 13.550 21.864 1.00 51.06 645 LEU A N 1
ATOM 5081 C CA . LEU A 1 645 ? -24.818 14.349 22.782 1.00 51.06 645 LEU A CA 1
ATOM 5082 C C . LEU A 1 645 ? -24.065 13.390 23.722 1.00 51.06 645 LEU A C 1
ATOM 5084 O O . LEU A 1 645 ? -24.705 12.547 24.353 1.00 51.06 645 LEU A O 1
ATOM 5088 N N . PRO A 1 646 ? -22.724 13.469 23.819 1.00 53.00 646 PRO A N 1
ATOM 5089 C CA . PRO A 1 646 ? -21.978 12.800 24.868 1.00 53.00 646 PRO A CA 1
ATOM 5090 C C . PRO A 1 646 ? -22.578 13.152 26.225 1.00 53.00 646 PRO A C 1
ATOM 5092 O O . PRO A 1 646 ? -22.971 14.302 26.448 1.00 53.00 646 PRO A O 1
ATOM 5095 N N . SER A 1 647 ? -22.590 12.167 27.120 1.00 50.62 647 SER A N 1
ATOM 5096 C CA . SER A 1 647 ? -22.994 12.282 28.525 1.00 50.62 647 SER A CA 1
ATOM 5097 C C . SER A 1 647 ? -22.538 13.586 29.177 1.00 50.62 647 SER A C 1
ATOM 5099 O O . SER A 1 647 ? -23.310 14.282 29.824 1.00 50.62 647 SER A O 1
ATOM 5101 N N . ASP A 1 648 ? -21.290 13.953 28.906 1.00 48.19 648 ASP A N 1
ATOM 5102 C CA . ASP A 1 648 ? -20.584 15.042 29.575 1.00 48.19 648 ASP A CA 1
ATOM 5103 C C . ASP A 1 648 ? -20.815 16.421 28.940 1.00 48.19 648 ASP A C 1
ATOM 5105 O O . ASP A 1 648 ? -20.479 17.446 29.529 1.00 48.19 648 ASP A O 1
ATOM 5109 N N . VAL A 1 649 ? -21.369 16.465 27.723 1.00 47.12 649 VAL A N 1
ATOM 5110 C CA . VAL A 1 649 ? -21.740 17.716 27.034 1.00 47.12 649 VAL A CA 1
ATOM 5111 C C . VAL A 1 649 ? -23.218 18.033 27.253 1.00 47.12 649 VAL A C 1
ATOM 5113 O O . VAL A 1 649 ? -23.592 19.204 27.283 1.00 47.12 649 VAL A O 1
ATOM 5116 N N . ALA A 1 650 ? -24.054 17.006 27.433 1.00 45.59 650 ALA A N 1
ATOM 5117 C CA . ALA A 1 650 ? -25.462 17.171 27.775 1.00 45.59 650 ALA A CA 1
ATOM 5118 C C . ALA A 1 650 ? -25.650 17.843 29.150 1.00 45.59 650 ALA A C 1
ATOM 5120 O O . ALA A 1 650 ? -26.530 18.688 29.284 1.00 45.59 650 ALA A O 1
ATOM 5121 N N . GLU A 1 651 ? -24.785 17.541 30.125 1.00 44.62 651 GLU A N 1
ATOM 5122 C CA . GLU A 1 651 ? -24.841 18.109 31.485 1.00 44.62 651 GLU A CA 1
ATOM 5123 C C . GLU A 1 651 ? -24.414 19.590 31.544 1.00 44.62 651 GLU A C 1
ATOM 5125 O O . GLU A 1 651 ? -25.042 20.375 32.245 1.00 44.62 651 GLU A O 1
ATOM 5130 N N . LYS A 1 652 ? -23.450 20.041 30.721 1.00 38.81 652 LYS A N 1
ATOM 5131 C CA . LYS A 1 652 ? -23.014 21.459 30.696 1.00 38.81 652 LYS A CA 1
ATOM 5132 C C . LYS A 1 652 ? -24.106 22.461 30.298 1.00 38.81 652 LYS A C 1
ATOM 5134 O O . LYS A 1 652 ? -23.924 23.659 30.493 1.00 38.81 652 LYS A O 1
ATOM 5139 N N . LYS A 1 653 ? -25.214 22.000 29.709 1.00 35.09 653 LYS A N 1
ATOM 5140 C CA . LYS A 1 653 ? -26.378 22.848 29.408 1.00 35.09 653 LYS A CA 1
ATOM 5141 C C . LYS A 1 653 ? -27.316 23.050 30.602 1.00 35.09 653 LYS A C 1
ATOM 5143 O O . LYS A 1 653 ? -28.101 23.990 30.548 1.00 35.09 653 LYS A O 1
ATOM 5148 N N . ASP A 1 654 ? -27.252 22.200 31.627 1.00 36.41 654 ASP A N 1
ATOM 5149 C CA . ASP A 1 654 ? -28.122 22.296 32.808 1.00 36.41 654 ASP A CA 1
ATOM 5150 C C . ASP A 1 654 ? -27.462 23.098 33.961 1.00 36.41 654 ASP A C 1
ATOM 5152 O O . ASP A 1 654 ? -28.184 23.608 34.807 1.00 36.41 654 ASP A O 1
ATOM 5156 N N . ASP A 1 655 ? -26.143 23.353 33.936 1.00 33.53 655 ASP A N 1
ATOM 5157 C CA . ASP A 1 655 ? -25.440 24.197 34.936 1.00 33.53 655 ASP A CA 1
ATOM 5158 C C . ASP A 1 655 ? -25.566 25.724 34.697 1.00 33.53 655 ASP A C 1
ATOM 5160 O O . ASP A 1 655 ? -24.950 26.527 35.396 1.00 33.53 655 ASP A O 1
ATOM 5164 N N . THR A 1 656 ? -26.336 26.156 33.690 1.00 30.39 656 THR A N 1
ATOM 5165 C CA . THR A 1 656 ? -26.561 27.584 33.350 1.00 30.39 656 THR A CA 1
ATOM 5166 C C . THR A 1 656 ? -28.030 28.012 33.440 1.00 30.39 656 THR A C 1
ATOM 5168 O O . THR A 1 656 ? -28.465 28.914 32.722 1.00 30.39 656 THR A O 1
ATOM 5171 N N . LYS A 1 657 ? -28.812 27.394 34.331 1.00 28.91 657 LYS A N 1
ATOM 5172 C CA . LYS A 1 657 ? -30.167 27.856 34.663 1.00 28.91 657 LYS A CA 1
ATOM 5173 C C . LYS A 1 657 ? -30.378 28.086 36.146 1.00 28.91 657 LYS A C 1
ATOM 5175 O O . LYS A 1 657 ? -29.971 27.212 36.936 1.00 28.91 657 LYS A O 1
#

Organism: Cannabis sativa (NCBI:txid3483)